Protein AF-A0A661BZK8-F1 (afdb_monomer_lite)

pLDDT: mean 86.97, std 16.12, range [28.92, 98.88]

Structure (mmCIF, N/CA/C/O backbone):
data_AF-A0A661BZK8-F1
#
_entry.id   AF-A0A661BZK8-F1
#
loop_
_atom_site.group_PDB
_atom_site.id
_atom_site.type_symbol
_atom_site.label_atom_id
_atom_site.label_alt_id
_atom_site.label_comp_id
_atom_site.label_asym_id
_atom_site.label_entity_id
_atom_site.label_seq_id
_atom_site.pdbx_PDB_ins_code
_atom_site.Cartn_x
_atom_site.Cartn_y
_atom_site.Cartn_z
_atom_site.occupancy
_atom_site.B_iso_or_equiv
_atom_site.auth_seq_id
_atom_site.auth_comp_id
_atom_site.auth_asym_id
_atom_site.auth_atom_id
_atom_site.pdbx_PDB_model_num
ATOM 1 N N . MET A 1 1 ? -7.608 -1.767 -26.945 1.00 89.62 1 MET A N 1
ATOM 2 C CA . MET A 1 1 ? -8.147 -1.684 -25.571 1.00 89.62 1 MET A CA 1
ATOM 3 C C . MET A 1 1 ? -8.320 -0.223 -25.208 1.00 89.62 1 MET A C 1
ATOM 5 O O . MET A 1 1 ? -7.554 0.581 -25.715 1.00 89.62 1 MET A O 1
ATOM 9 N N . GLU A 1 2 ? -9.301 0.128 -24.383 1.00 89.25 2 GLU A N 1
ATOM 10 C CA . GLU A 1 2 ? -9.515 1.523 -23.969 1.00 89.25 2 GLU A CA 1
ATOM 11 C C . GLU A 1 2 ? -8.642 1.871 -22.753 1.00 89.25 2 GLU A C 1
ATOM 13 O O . GLU A 1 2 ? -8.629 1.106 -21.785 1.00 89.25 2 GLU A O 1
ATOM 18 N N . VAL A 1 3 ? -7.916 2.988 -22.808 1.00 88.81 3 VAL A N 1
ATOM 19 C CA . VAL A 1 3 ? -7.137 3.600 -21.712 1.00 88.81 3 VAL A CA 1
ATOM 20 C C . VAL A 1 3 ? -7.325 5.110 -21.824 1.00 88.81 3 VAL A C 1
ATOM 22 O O . VAL A 1 3 ? -7.215 5.637 -22.927 1.00 88.81 3 VAL A O 1
ATOM 25 N N . ASP A 1 4 ? -7.715 5.762 -20.729 1.00 81.88 4 ASP A N 1
ATOM 26 C CA . ASP A 1 4 ? -8.026 7.204 -20.657 1.00 81.88 4 ASP A CA 1
ATOM 27 C C . ASP A 1 4 ? -8.992 7.700 -21.740 1.00 81.88 4 ASP A C 1
ATOM 29 O O . ASP A 1 4 ? -8.828 8.763 -22.333 1.00 81.88 4 ASP A O 1
ATOM 33 N N . GLY A 1 5 ? -10.007 6.891 -22.054 1.00 83.94 5 GLY A N 1
ATOM 34 C CA . GLY A 1 5 ? -10.981 7.210 -23.101 1.00 83.94 5 GLY A CA 1
ATOM 35 C C . GLY A 1 5 ? -10.445 7.084 -24.534 1.00 83.94 5 GLY A C 1
ATOM 36 O O . GLY A 1 5 ? -11.161 7.411 -25.482 1.00 83.94 5 GLY A O 1
ATOM 37 N N . VAL A 1 6 ? -9.218 6.585 -24.725 1.00 87.31 6 VAL A N 1
ATOM 38 C CA . VAL A 1 6 ? -8.585 6.388 -26.036 1.00 87.31 6 VAL A CA 1
ATOM 39 C C . VAL A 1 6 ? -8.395 4.902 -26.339 1.00 87.31 6 VAL A C 1
ATOM 41 O O . VAL A 1 6 ? -7.987 4.098 -25.501 1.00 87.31 6 VAL A O 1
ATOM 44 N N . ASN A 1 7 ? -8.659 4.510 -27.587 1.00 91.94 7 ASN A N 1
ATOM 45 C CA . ASN A 1 7 ? -8.376 3.158 -28.058 1.00 91.94 7 ASN A CA 1
ATOM 46 C C . ASN A 1 7 ? -6.880 2.979 -28.345 1.00 91.94 7 ASN A C 1
ATOM 48 O O . ASN A 1 7 ? -6.367 3.450 -29.357 1.00 91.94 7 ASN A O 1
ATOM 52 N N . ARG A 1 8 ? -6.203 2.226 -27.479 1.00 95.88 8 ARG A N 1
ATOM 53 C CA . ARG A 1 8 ? -4.791 1.850 -27.585 1.00 95.88 8 ARG A CA 1
ATOM 54 C C . ARG A 1 8 ? -4.615 0.452 -28.180 1.00 95.88 8 ARG A C 1
ATOM 56 O O . ARG A 1 8 ? -5.486 -0.415 -28.023 1.00 95.88 8 ARG A O 1
ATOM 63 N N . GLN A 1 9 ? -3.491 0.209 -28.852 1.00 96.88 9 GLN A N 1
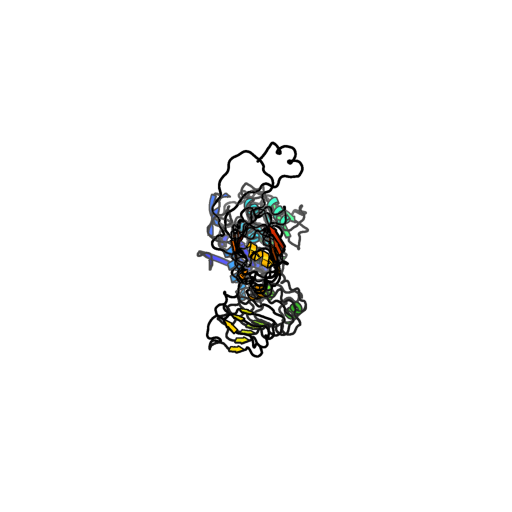ATOM 64 C CA . GLN A 1 9 ? -3.193 -1.061 -29.526 1.00 96.88 9 GLN A CA 1
ATOM 65 C C . GLN A 1 9 ? -1.786 -1.556 -29.188 1.00 96.88 9 GLN A C 1
ATOM 67 O O . GLN A 1 9 ? -0.881 -0.763 -28.952 1.00 96.88 9 GLN A O 1
ATOM 72 N N . TYR A 1 10 ? -1.608 -2.873 -29.182 1.00 97.94 10 TYR A N 1
ATOM 73 C CA . TYR A 1 10 ? -0.310 -3.525 -29.046 1.00 97.94 10 TYR A CA 1
ATOM 74 C C . TYR A 1 10 ? -0.311 -4.834 -29.838 1.00 97.94 10 TYR A C 1
ATOM 76 O O . TYR A 1 10 ? -1.367 -5.439 -30.042 1.00 97.94 10 TYR A O 1
ATOM 84 N N . THR A 1 11 ? 0.872 -5.272 -30.257 1.00 98.31 11 THR A N 1
ATOM 85 C CA . THR A 1 11 ? 1.100 -6.603 -30.831 1.00 98.31 11 THR A CA 1
ATOM 86 C C . THR A 1 11 ? 1.760 -7.474 -29.770 1.00 98.31 11 THR A C 1
ATOM 88 O O . THR A 1 11 ? 2.733 -7.049 -29.158 1.00 98.31 11 THR A O 1
ATOM 91 N N . LEU A 1 12 ? 1.239 -8.677 -29.533 1.00 97.94 12 LEU A N 1
ATOM 92 C CA . LEU A 1 12 ? 1.862 -9.664 -28.649 1.00 97.94 12 LEU A CA 1
ATOM 93 C C . LEU A 1 12 ? 2.487 -10.768 -29.498 1.00 97.94 12 LEU A C 1
ATOM 95 O O . LEU A 1 12 ? 1.774 -11.451 -30.233 1.00 97.94 12 LEU A O 1
ATOM 99 N N . TYR A 1 13 ? 3.795 -10.947 -29.370 1.00 98.25 13 TYR A N 1
ATOM 100 C CA . TYR A 1 13 ? 4.513 -12.099 -29.886 1.00 98.25 13 TYR A CA 1
ATOM 101 C C . TYR A 1 13 ? 4.563 -13.193 -28.821 1.00 98.25 13 TYR A C 1
ATOM 103 O O . TYR A 1 13 ? 5.039 -12.969 -27.706 1.00 98.25 13 TYR A O 1
ATOM 111 N N . VAL A 1 14 ? 4.068 -14.375 -29.180 1.00 97.00 14 VAL A N 1
ATOM 112 C CA . VAL A 1 14 ? 4.115 -15.581 -28.354 1.00 97.00 14 VAL A CA 1
ATOM 113 C C . VAL A 1 14 ? 4.915 -16.621 -29.137 1.00 97.00 14 VAL A C 1
ATOM 115 O O . VAL A 1 14 ? 4.437 -17.019 -30.204 1.00 97.00 14 VAL A O 1
ATOM 118 N N . PRO A 1 15 ? 6.103 -17.039 -28.661 1.00 96.19 15 PRO A N 1
ATOM 119 C CA . PRO A 1 15 ? 6.900 -18.029 -29.373 1.00 96.19 15 PRO A CA 1
ATOM 120 C C . PRO A 1 15 ? 6.154 -19.348 -29.588 1.00 96.19 15 PRO A C 1
ATOM 122 O O . PRO A 1 15 ? 5.308 -19.754 -28.781 1.00 96.19 15 PRO A O 1
ATOM 125 N N . GLU A 1 16 ? 6.483 -20.035 -30.681 1.00 92.19 16 GLU A N 1
ATOM 126 C CA . GLU A 1 16 ? 5.878 -21.324 -31.010 1.00 92.19 16 GLU A CA 1
ATOM 127 C C . GLU A 1 16 ? 6.174 -22.358 -29.907 1.00 92.19 16 GLU A C 1
ATOM 129 O O . GLU A 1 16 ? 7.319 -22.565 -29.511 1.00 92.19 16 GLU A O 1
ATOM 134 N N . GLY A 1 17 ? 5.127 -23.016 -29.400 1.00 85.38 17 GLY A N 1
ATOM 135 C CA . GLY A 1 17 ? 5.240 -24.030 -28.345 1.00 85.38 17 GLY A CA 1
ATOM 136 C C . GLY A 1 17 ? 4.962 -23.536 -26.923 1.00 85.38 17 GLY A C 1
ATOM 137 O O . GLY A 1 17 ? 4.922 -24.364 -26.017 1.00 85.38 17 GLY A O 1
ATOM 138 N N . HIS A 1 18 ? 4.710 -22.239 -26.716 1.00 92.62 18 HIS A N 1
ATOM 139 C CA . HIS A 1 18 ? 4.188 -21.748 -25.438 1.00 92.62 18 HIS A CA 1
ATOM 140 C C . HIS A 1 18 ? 2.699 -22.078 -25.280 1.00 92.62 18 HIS A C 1
ATOM 142 O O . HIS A 1 18 ? 1.881 -21.679 -26.111 1.00 92.62 18 HIS A O 1
ATOM 148 N N . ASP A 1 19 ? 2.338 -22.784 -24.209 1.00 88.06 19 ASP A N 1
ATOM 149 C CA . ASP A 1 19 ? 0.959 -23.204 -23.910 1.00 88.06 19 ASP A CA 1
ATOM 150 C C . ASP A 1 19 ? 0.413 -22.644 -22.580 1.00 88.06 19 ASP A C 1
ATOM 152 O O . ASP A 1 19 ? -0.717 -22.952 -22.191 1.00 88.06 19 ASP A O 1
ATOM 156 N N . GLY A 1 20 ? 1.204 -21.809 -21.895 1.00 86.88 20 GLY A N 1
ATOM 157 C CA . GLY A 1 20 ? 0.855 -21.190 -20.616 1.00 86.88 20 GLY A CA 1
ATOM 158 C C . GLY A 1 20 ? 1.043 -22.084 -19.384 1.00 86.88 20 GLY A C 1
ATOM 159 O O . GLY A 1 20 ? 0.724 -21.645 -18.281 1.00 86.88 20 GLY A O 1
ATOM 160 N N . THR A 1 21 ? 1.552 -23.315 -19.533 1.00 87.69 21 THR A N 1
ATOM 161 C CA . THR A 1 21 ? 1.822 -24.216 -18.393 1.00 87.69 21 THR A CA 1
ATOM 162 C C . THR A 1 21 ? 3.074 -23.822 -17.604 1.00 87.69 21 THR A C 1
ATOM 164 O O . THR A 1 21 ? 3.095 -23.947 -16.379 1.00 87.69 21 THR A O 1
ATOM 167 N N . GLU A 1 22 ? 4.103 -23.319 -18.287 1.00 90.44 22 GLU A N 1
ATOM 168 C CA . GLU A 1 22 ? 5.314 -22.742 -17.696 1.00 90.44 22 GLU A CA 1
ATOM 169 C C . GLU A 1 22 ? 5.168 -21.215 -17.644 1.00 90.44 22 GLU A C 1
ATOM 171 O O . GLU A 1 22 ? 4.714 -20.605 -18.613 1.00 90.44 22 GLU A O 1
ATOM 176 N N . LYS A 1 23 ? 5.558 -20.580 -16.528 1.00 92.88 23 LYS A N 1
ATOM 177 C CA . LYS A 1 23 ? 5.578 -19.114 -16.453 1.00 92.88 23 LYS A CA 1
ATOM 178 C C . LYS A 1 23 ? 6.803 -18.562 -17.189 1.00 92.88 23 LYS A C 1
ATOM 180 O O . LYS A 1 23 ? 7.929 -18.893 -16.824 1.00 92.88 23 LYS A O 1
ATOM 185 N N . TRP A 1 24 ? 6.592 -17.742 -18.215 1.00 96.00 24 TRP A N 1
ATOM 186 C CA . TRP A 1 24 ? 7.637 -17.133 -19.040 1.00 96.00 24 TRP A CA 1
ATOM 187 C C . TRP A 1 24 ? 7.751 -15.623 -18.781 1.00 96.00 24 TRP A C 1
ATOM 189 O O . TRP A 1 24 ? 6.746 -14.971 -18.476 1.00 96.00 24 TRP A O 1
ATOM 199 N N . PRO A 1 25 ? 8.954 -15.038 -18.914 1.00 97.88 25 PRO A N 1
ATOM 200 C CA . PRO A 1 25 ? 9.146 -13.595 -18.831 1.00 97.88 25 PRO A CA 1
ATOM 201 C C . PRO A 1 25 ? 8.374 -12.812 -19.894 1.00 97.88 25 PRO A C 1
ATOM 203 O O . PRO A 1 25 ? 8.032 -13.340 -20.955 1.00 97.88 25 PRO A O 1
ATOM 206 N N . LEU A 1 26 ? 8.153 -11.528 -19.620 1.00 98.50 26 LEU A N 1
ATOM 207 C CA . LEU A 1 26 ? 7.483 -10.593 -20.519 1.00 98.50 26 LEU A CA 1
ATOM 208 C C . LEU A 1 26 ? 8.400 -9.406 -20.812 1.00 98.50 26 LEU A C 1
ATOM 210 O O . LEU A 1 26 ? 8.815 -8.711 -19.890 1.00 98.50 26 LEU A O 1
ATOM 214 N N . VAL A 1 27 ? 8.678 -9.141 -22.085 1.00 98.81 27 VAL A N 1
ATOM 215 C CA . VAL A 1 27 ? 9.501 -8.006 -22.522 1.00 98.81 27 VAL A CA 1
ATOM 216 C C . VAL A 1 27 ? 8.637 -7.030 -23.311 1.00 98.81 27 VAL A C 1
ATOM 218 O O . VAL A 1 27 ? 8.039 -7.398 -24.320 1.00 98.81 27 VAL A O 1
ATOM 221 N N . PHE A 1 28 ? 8.572 -5.776 -22.877 1.00 98.88 28 PHE A N 1
ATOM 222 C CA . PHE A 1 28 ? 8.020 -4.686 -23.677 1.00 98.88 28 PHE A CA 1
ATOM 223 C C . PHE A 1 28 ? 9.111 -4.103 -24.577 1.00 98.88 28 PHE A C 1
ATOM 225 O O . PHE A 1 28 ? 10.207 -3.834 -24.101 1.00 98.88 28 PHE A O 1
ATOM 232 N N . ALA A 1 29 ? 8.799 -3.906 -25.857 1.00 98.62 29 ALA A N 1
ATOM 233 C CA . ALA A 1 29 ? 9.676 -3.324 -26.866 1.00 98.62 29 ALA A CA 1
ATOM 234 C C . ALA A 1 29 ? 8.994 -2.098 -27.502 1.00 98.62 29 ALA A C 1
ATOM 236 O O . ALA A 1 29 ? 8.039 -2.233 -28.274 1.00 98.62 29 ALA A O 1
ATOM 237 N N . PHE A 1 30 ? 9.467 -0.900 -27.156 1.00 98.62 30 PHE A N 1
ATOM 238 C CA . PHE A 1 30 ? 8.872 0.381 -27.538 1.00 98.62 30 PHE A CA 1
ATOM 239 C C . PHE A 1 30 ? 9.595 1.015 -28.730 1.00 98.62 30 PHE A C 1
ATOM 241 O O . PHE A 1 30 ? 10.818 1.147 -28.733 1.00 98.62 30 PHE A O 1
ATOM 248 N N . HIS A 1 31 ? 8.823 1.444 -29.730 1.00 97.19 31 HIS A N 1
ATOM 249 C CA . HIS A 1 31 ? 9.351 2.133 -30.909 1.00 97.19 31 HIS A CA 1
ATOM 250 C C . HIS A 1 31 ? 9.808 3.566 -30.588 1.00 97.19 31 HIS A C 1
ATOM 252 O O . HIS A 1 31 ? 9.278 4.188 -29.666 1.00 97.19 31 HIS A O 1
ATOM 258 N N . GLY A 1 32 ? 10.738 4.106 -31.380 1.00 94.50 32 GLY A N 1
ATOM 259 C CA . GLY A 1 32 ? 11.162 5.509 -31.303 1.00 94.50 32 GLY A CA 1
ATOM 260 C C . GLY A 1 32 ? 10.130 6.510 -31.841 1.00 94.50 32 GLY A C 1
ATOM 261 O O . GLY A 1 32 ? 9.062 6.134 -32.331 1.00 94.50 32 GLY A O 1
ATOM 262 N N . LEU A 1 33 ? 10.453 7.805 -31.762 1.00 92.88 33 LEU A N 1
ATOM 263 C CA . LEU A 1 33 ? 9.617 8.880 -32.310 1.00 92.88 33 LEU A CA 1
ATOM 264 C C . LEU A 1 33 ? 9.496 8.723 -33.835 1.00 92.88 33 LEU A C 1
ATOM 266 O O . LEU A 1 33 ? 10.455 8.312 -34.480 1.00 92.88 33 LEU A O 1
ATOM 270 N N . THR A 1 34 ? 8.344 9.065 -34.415 1.00 91.75 34 THR A N 1
ATOM 271 C CA . THR A 1 34 ? 7.980 8.912 -35.846 1.00 91.75 34 THR A CA 1
ATOM 272 C C . THR A 1 34 ? 7.796 7.466 -36.329 1.00 91.75 34 THR A C 1
ATOM 274 O O . THR A 1 34 ? 7.229 7.232 -37.398 1.00 91.75 34 THR A O 1
ATOM 277 N N . ALA A 1 35 ? 8.202 6.481 -35.525 1.00 92.81 35 ALA A N 1
ATOM 278 C CA . ALA A 1 35 ? 8.074 5.066 -35.838 1.00 92.81 35 ALA A CA 1
ATOM 279 C C . ALA A 1 35 ? 6.727 4.480 -35.366 1.00 92.81 35 ALA A C 1
ATOM 281 O O . ALA A 1 35 ? 5.805 5.170 -34.926 1.00 92.81 35 ALA A O 1
ATOM 282 N N . ASN A 1 36 ? 6.591 3.162 -35.492 1.00 95.38 36 ASN A N 1
ATOM 283 C CA . ASN A 1 36 ? 5.420 2.412 -35.049 1.00 95.38 36 ASN A CA 1
ATOM 284 C C . ASN A 1 36 ? 5.822 1.007 -34.578 1.00 95.38 36 ASN A C 1
ATOM 286 O O . ASN A 1 36 ? 6.977 0.595 -34.690 1.00 95.38 36 ASN A O 1
ATOM 290 N N . ASN A 1 37 ? 4.865 0.244 -34.056 1.00 96.25 37 ASN A N 1
ATOM 291 C CA . ASN A 1 37 ? 5.140 -1.077 -33.500 1.00 96.25 37 ASN A CA 1
ATOM 292 C C . ASN A 1 37 ? 5.695 -2.092 -34.522 1.00 96.25 37 ASN A C 1
ATOM 294 O O . ASN A 1 37 ? 6.461 -2.967 -34.132 1.00 96.25 37 ASN A O 1
ATOM 298 N N . GLN A 1 38 ? 5.366 -1.978 -35.815 1.00 95.12 38 GLN A N 1
ATOM 299 C CA . GLN A 1 38 ? 5.935 -2.832 -36.867 1.00 95.12 38 GLN A CA 1
ATOM 300 C C . GLN A 1 38 ? 7.397 -2.483 -37.145 1.00 95.12 38 GLN A C 1
ATOM 302 O O . GLN A 1 38 ? 8.209 -3.388 -37.317 1.00 95.12 38 GLN A O 1
ATOM 307 N N . ALA A 1 39 ? 7.741 -1.193 -37.136 1.00 93.56 39 ALA A N 1
ATOM 308 C CA . ALA A 1 39 ? 9.129 -0.753 -37.245 1.00 93.56 39 ALA A CA 1
ATOM 309 C C . ALA A 1 39 ? 9.975 -1.338 -36.102 1.00 93.56 39 ALA A C 1
ATOM 311 O O . ALA A 1 39 ? 10.998 -1.956 -36.367 1.00 93.56 39 ALA A O 1
ATOM 312 N N . MET A 1 40 ? 9.479 -1.293 -34.860 1.00 95.75 40 MET A N 1
ATOM 313 C CA . MET A 1 40 ? 10.190 -1.864 -33.707 1.00 95.75 40 MET A CA 1
ATOM 314 C C . MET A 1 40 ? 10.367 -3.388 -33.780 1.00 95.75 40 MET A C 1
ATOM 316 O O . MET A 1 40 ? 11.378 -3.920 -33.316 1.00 95.75 40 MET A O 1
ATOM 320 N N . ILE A 1 41 ? 9.410 -4.114 -34.371 1.00 95.56 41 ILE A N 1
ATOM 321 C CA . ILE A 1 41 ? 9.554 -5.558 -34.630 1.00 95.56 41 ILE A CA 1
ATOM 322 C C . ILE A 1 41 ? 10.738 -5.819 -35.573 1.00 95.56 41 ILE A C 1
ATOM 324 O O . ILE A 1 41 ? 11.507 -6.752 -35.334 1.00 95.56 41 ILE A O 1
ATOM 328 N N . ILE A 1 42 ? 10.879 -5.009 -36.626 1.00 92.50 42 ILE A N 1
ATOM 329 C CA . ILE A 1 42 ? 11.934 -5.140 -37.643 1.00 92.50 42 ILE A CA 1
ATOM 330 C C . ILE A 1 42 ? 13.290 -4.715 -37.080 1.00 92.50 42 ILE A C 1
ATOM 332 O O . ILE A 1 42 ? 14.253 -5.466 -37.198 1.00 92.50 42 ILE A O 1
ATOM 336 N N . GLU A 1 43 ? 13.342 -3.541 -36.457 1.00 92.00 43 GLU A N 1
ATOM 337 C CA . GLU A 1 43 ? 14.564 -2.920 -35.954 1.00 92.00 43 GLU A CA 1
ATOM 338 C C . GLU A 1 43 ? 15.204 -3.775 -34.853 1.00 92.00 43 GLU A C 1
ATOM 340 O O . GLU A 1 43 ? 16.349 -4.203 -34.983 1.00 92.00 43 GLU A O 1
ATOM 345 N N . SER A 1 44 ? 14.440 -4.110 -33.805 1.00 95.06 44 SER A N 1
ATOM 346 C CA . SER A 1 44 ? 14.979 -4.859 -32.663 1.00 95.06 44 SER A CA 1
ATOM 347 C C . SER A 1 44 ? 15.147 -6.352 -32.935 1.00 95.06 44 SER A C 1
ATOM 349 O O . SER A 1 44 ? 15.980 -7.010 -32.314 1.00 95.06 44 SER A O 1
ATOM 351 N N . LYS A 1 45 ? 14.297 -6.943 -33.784 1.00 94.88 45 LYS A N 1
ATOM 352 C CA . LYS A 1 45 ? 14.170 -8.405 -33.948 1.00 94.88 45 LYS A CA 1
ATOM 353 C C . LYS A 1 45 ? 14.050 -9.176 -32.628 1.00 94.88 45 LYS A C 1
ATOM 355 O O . LYS A 1 45 ? 14.415 -10.352 -32.569 1.00 94.88 45 LYS A O 1
ATOM 360 N N . MET A 1 46 ? 13.525 -8.554 -31.570 1.00 97.06 46 MET A N 1
ATOM 361 C CA . MET A 1 46 ? 13.457 -9.170 -30.237 1.00 97.06 46 MET A CA 1
ATOM 362 C C . MET A 1 46 ? 12.688 -10.508 -30.242 1.00 97.06 46 MET A C 1
ATOM 364 O O . MET A 1 46 ? 13.030 -11.421 -29.494 1.00 97.06 46 MET A O 1
ATOM 368 N N . TYR A 1 47 ? 11.721 -10.675 -31.153 1.00 95.75 47 TYR A N 1
ATOM 369 C CA . TYR A 1 47 ? 11.011 -11.939 -31.384 1.00 95.75 47 TYR A CA 1
ATOM 370 C C . TYR A 1 47 ? 11.948 -13.124 -31.692 1.00 95.75 47 TYR A C 1
ATOM 372 O O . TYR A 1 47 ? 11.701 -14.237 -31.239 1.00 95.75 47 TYR A O 1
ATOM 380 N N . SER A 1 48 ? 13.057 -12.892 -32.403 1.00 94.94 48 SER A N 1
ATOM 381 C CA . SER A 1 48 ? 14.018 -13.949 -32.745 1.00 94.94 48 SER A CA 1
ATOM 382 C C . SER A 1 48 ? 14.817 -14.426 -31.529 1.00 94.94 48 SER A C 1
ATOM 384 O O . SER A 1 48 ? 15.148 -15.606 -31.416 1.00 94.94 48 SER A O 1
ATOM 386 N N . VAL A 1 49 ? 15.080 -13.525 -30.577 1.00 97.12 49 VAL A N 1
ATOM 387 C CA . VAL A 1 49 ? 15.675 -13.884 -29.286 1.00 97.12 49 VAL A CA 1
ATOM 388 C C . VAL A 1 49 ? 14.644 -14.657 -28.464 1.00 97.12 49 VAL A C 1
ATOM 390 O O . VAL A 1 49 ? 14.957 -15.737 -27.962 1.00 97.12 49 VAL A O 1
ATOM 393 N N . ALA A 1 50 ? 13.400 -14.169 -28.418 1.00 97.38 50 ALA A N 1
ATOM 394 C CA . ALA A 1 50 ? 12.280 -14.786 -27.709 1.00 97.38 50 ALA A CA 1
ATOM 395 C C . ALA A 1 50 ? 12.054 -16.260 -28.089 1.00 97.38 50 ALA A C 1
ATOM 397 O O . ALA A 1 50 ? 11.858 -17.091 -27.199 1.00 97.38 50 ALA A O 1
ATOM 398 N N . ASP A 1 51 ? 12.175 -16.603 -29.378 1.00 94.06 51 ASP A N 1
ATOM 399 C CA . ASP A 1 51 ? 12.056 -17.981 -29.884 1.00 94.06 51 ASP A CA 1
ATOM 400 C C . ASP A 1 51 ? 13.048 -18.960 -29.250 1.00 94.06 51 ASP A C 1
ATOM 402 O O . ASP A 1 51 ? 12.740 -20.135 -29.050 1.00 94.06 51 ASP A O 1
ATOM 406 N N . THR A 1 52 ? 14.248 -18.486 -28.917 1.00 93.12 52 THR A N 1
ATOM 407 C CA . THR A 1 52 ? 15.306 -19.326 -28.335 1.00 93.12 52 THR A CA 1
ATOM 408 C C . THR A 1 52 ? 15.367 -19.242 -26.813 1.00 93.12 52 THR A C 1
ATOM 410 O O . THR A 1 52 ? 15.856 -20.162 -26.156 1.00 93.12 52 THR A O 1
ATOM 413 N N . ALA A 1 53 ? 14.861 -18.149 -26.248 1.00 94.69 53 ALA A N 1
ATOM 414 C CA . ALA A 1 53 ? 15.052 -17.772 -24.856 1.00 94.69 53 ALA A CA 1
ATOM 415 C C . ALA A 1 53 ? 13.804 -17.901 -23.972 1.00 94.69 53 ALA A C 1
ATOM 417 O O . ALA A 1 53 ? 13.912 -17.684 -22.765 1.00 94.69 53 ALA A O 1
ATOM 418 N N . LYS A 1 54 ? 12.656 -18.286 -24.548 1.00 93.88 54 LYS A N 1
ATOM 419 C CA . LYS A 1 54 ? 11.393 -18.534 -23.836 1.00 93.88 54 LYS A CA 1
ATOM 420 C C . LYS A 1 54 ? 10.851 -17.312 -23.078 1.00 93.88 54 LYS A C 1
ATOM 422 O O . LYS A 1 54 ? 10.651 -17.360 -21.867 1.00 93.88 54 LYS A O 1
ATOM 427 N N . PHE A 1 55 ? 10.583 -16.220 -23.787 1.00 97.69 55 PHE A N 1
ATOM 428 C CA . PHE A 1 55 ? 9.852 -15.068 -23.243 1.00 97.69 55 PHE A CA 1
ATOM 429 C C . PHE A 1 55 ? 8.834 -14.533 -24.252 1.00 97.69 55 PHE A C 1
ATOM 431 O O . PHE A 1 55 ? 8.926 -14.812 -25.443 1.00 97.69 55 PHE A O 1
ATOM 438 N N . LEU A 1 56 ? 7.833 -13.790 -23.785 1.00 98.50 56 LEU A N 1
ATOM 439 C CA . LEU A 1 56 ? 6.848 -13.131 -24.644 1.00 98.50 56 LEU A CA 1
ATOM 440 C C . LEU A 1 56 ? 7.294 -11.698 -24.924 1.00 98.50 56 LEU A C 1
ATOM 442 O O . LEU A 1 56 ? 7.895 -11.059 -24.059 1.00 98.50 56 LEU A O 1
ATOM 446 N N . VAL A 1 57 ? 6.955 -11.170 -26.104 1.00 98.69 57 VAL A N 1
ATOM 447 C CA . VAL A 1 57 ? 7.278 -9.780 -26.466 1.00 98.69 57 VAL A CA 1
ATOM 448 C C . VAL A 1 57 ? 6.014 -8.987 -26.732 1.00 98.69 57 VAL A C 1
ATOM 450 O O . VAL A 1 57 ? 5.183 -9.376 -27.551 1.00 98.69 57 VAL A O 1
ATOM 453 N N . VAL A 1 58 ? 5.869 -7.851 -26.064 1.00 98.75 58 VAL A N 1
ATOM 454 C CA . VAL A 1 58 ? 4.828 -6.869 -26.356 1.00 98.75 58 VAL A CA 1
ATOM 455 C C . VAL A 1 58 ? 5.449 -5.751 -27.178 1.00 98.75 58 VAL A C 1
ATOM 457 O O . VAL A 1 58 ? 6.440 -5.166 -26.761 1.00 98.75 58 VAL A O 1
ATOM 460 N N . TYR A 1 59 ? 4.825 -5.410 -28.302 1.00 98.75 59 TYR A N 1
ATOM 461 C CA . TYR A 1 59 ? 5.148 -4.247 -29.127 1.00 98.75 59 TYR A CA 1
ATOM 462 C C . TYR A 1 59 ? 3.971 -3.259 -29.092 1.00 98.75 59 TYR A C 1
ATOM 464 O O . TYR A 1 59 ? 3.038 -3.369 -29.907 1.00 98.75 59 TYR A O 1
ATOM 472 N N . PRO A 1 60 ? 3.933 -2.340 -28.111 1.00 98.38 60 PRO A N 1
ATOM 473 C CA . PRO A 1 60 ? 2.851 -1.376 -27.978 1.00 98.38 60 PRO A CA 1
ATOM 474 C C . PRO A 1 60 ? 2.914 -0.304 -29.074 1.00 98.38 60 PRO A C 1
ATOM 476 O O . PRO A 1 60 ? 3.980 0.004 -29.601 1.00 98.38 60 PRO A O 1
ATOM 479 N N . GLN A 1 61 ? 1.758 0.267 -29.423 1.00 98.00 61 GLN A N 1
ATOM 480 C CA . GLN A 1 61 ? 1.651 1.364 -30.385 1.00 98.00 61 GLN A CA 1
ATOM 481 C C . GLN A 1 61 ? 1.493 2.709 -29.661 1.00 98.00 61 GLN A C 1
ATOM 483 O O . GLN A 1 61 ? 0.497 2.937 -28.959 1.00 98.00 61 GLN A O 1
ATOM 488 N N . GLY A 1 62 ? 2.471 3.590 -29.868 1.00 96.44 62 GLY A N 1
ATOM 489 C CA . GLY A 1 62 ? 2.452 4.978 -29.428 1.00 96.44 62 GLY A CA 1
ATOM 490 C C . GLY A 1 62 ? 1.419 5.802 -30.192 1.00 96.44 62 GLY A C 1
ATOM 491 O O . GLY A 1 62 ? 0.900 5.384 -31.235 1.00 96.44 62 GLY A O 1
ATOM 492 N N . LEU A 1 63 ? 1.103 6.970 -29.651 1.00 95.75 63 LEU A N 1
ATOM 493 C CA . LEU A 1 63 ? 0.160 7.936 -30.217 1.00 95.75 63 LEU A CA 1
ATOM 494 C C . LEU A 1 63 ? 0.891 9.250 -30.521 1.00 95.75 63 LEU A C 1
ATOM 496 O O . LEU A 1 63 ? 2.092 9.350 -30.311 1.00 95.75 63 LEU A O 1
ATOM 500 N N . ILE A 1 64 ? 0.190 10.242 -31.068 1.00 94.81 64 ILE A N 1
ATOM 501 C CA . ILE A 1 64 ? 0.816 11.510 -31.457 1.00 94.81 64 ILE A CA 1
ATOM 502 C C . ILE A 1 64 ? 1.294 12.276 -30.221 1.00 94.81 64 ILE A C 1
ATOM 504 O O . ILE A 1 64 ? 0.500 12.561 -29.329 1.00 94.81 64 ILE A O 1
ATOM 508 N N . VAL A 1 65 ? 2.570 12.658 -30.223 1.00 94.44 65 VAL A N 1
ATOM 509 C CA . VAL A 1 65 ? 3.216 13.469 -29.188 1.00 94.44 65 VAL A CA 1
ATOM 510 C C . VAL A 1 65 ? 3.929 14.664 -29.805 1.00 94.44 65 VAL A C 1
ATOM 512 O O . VAL A 1 65 ? 4.369 14.622 -30.956 1.00 94.44 65 VAL A O 1
ATOM 515 N N . ASN A 1 66 ? 4.054 15.740 -29.034 1.00 93.00 66 ASN A N 1
ATOM 516 C CA . ASN A 1 66 ? 4.853 16.902 -29.398 1.00 93.00 66 ASN A CA 1
ATOM 517 C C . ASN A 1 66 ? 6.257 16.790 -28.788 1.00 93.00 66 ASN A C 1
ATOM 519 O O . ASN A 1 66 ? 6.434 16.993 -27.589 1.00 93.00 66 ASN A O 1
ATOM 523 N N . CYS A 1 67 ? 7.255 16.483 -29.615 1.00 89.75 67 CYS A N 1
ATOM 524 C CA . CYS A 1 67 ? 8.658 16.434 -29.222 1.00 89.75 67 CYS A CA 1
ATOM 525 C C . CYS A 1 67 ? 9.278 17.835 -29.304 1.00 89.75 67 CYS A C 1
ATOM 527 O O . CYS A 1 67 ? 9.617 18.312 -30.393 1.00 89.75 67 CYS A O 1
ATOM 529 N N . LYS A 1 68 ? 9.471 18.488 -28.151 1.00 84.94 68 LYS A N 1
ATOM 530 C CA . LYS A 1 68 ? 10.109 19.814 -28.086 1.00 84.94 68 LYS A CA 1
ATOM 531 C C . LYS A 1 68 ? 11.569 19.805 -28.557 1.00 84.94 68 LYS A C 1
ATOM 533 O O . LYS A 1 68 ? 11.890 20.676 -29.367 1.00 84.94 68 LYS A O 1
ATOM 538 N N . PRO A 1 69 ? 12.432 18.848 -28.142 1.00 83.94 69 PRO A N 1
ATOM 539 C CA . PRO A 1 69 ? 13.852 18.873 -28.508 1.00 83.94 69 PRO A CA 1
ATOM 540 C C . PRO A 1 69 ? 14.105 18.848 -30.020 1.00 83.94 69 PRO A C 1
ATOM 542 O O . PRO A 1 69 ? 15.024 19.501 -30.509 1.00 83.94 69 PRO A O 1
ATOM 545 N N . LEU A 1 70 ? 13.278 18.109 -30.769 1.00 82.88 70 LEU A N 1
ATOM 546 C CA . LEU A 1 70 ? 13.416 17.956 -32.222 1.00 82.88 70 LEU A CA 1
ATOM 547 C C . LEU A 1 70 ? 12.440 18.836 -33.020 1.00 82.88 70 LEU A C 1
ATOM 549 O O . LEU A 1 70 ? 12.566 18.936 -34.239 1.00 82.88 70 LEU A O 1
ATOM 553 N N . GLY A 1 71 ? 11.465 19.474 -32.363 1.00 87.38 71 GLY A N 1
ATOM 554 C CA . GLY A 1 71 ? 10.414 20.252 -33.025 1.00 87.38 71 GLY A CA 1
ATOM 555 C C . GLY A 1 71 ? 9.501 19.404 -33.920 1.00 87.38 71 GLY A C 1
ATOM 556 O O . GLY A 1 71 ? 9.041 19.883 -34.958 1.00 87.38 71 GLY A O 1
ATOM 557 N N . VAL A 1 72 ? 9.270 18.142 -33.544 1.00 89.25 72 VAL A N 1
ATOM 558 C CA . VAL A 1 72 ? 8.524 17.143 -34.327 1.00 89.25 72 VAL A CA 1
ATOM 559 C C . VAL A 1 72 ? 7.218 16.789 -33.618 1.00 89.25 72 VAL A C 1
ATOM 561 O O . VAL A 1 72 ? 7.212 16.551 -32.416 1.00 89.25 72 VAL A O 1
ATOM 564 N N . VAL A 1 73 ? 6.116 16.710 -34.370 1.00 94.19 73 VAL A N 1
ATOM 565 C CA . VAL A 1 73 ? 4.812 16.235 -33.876 1.00 94.19 73 VAL A CA 1
ATOM 566 C C . VAL A 1 73 ? 4.432 14.978 -34.646 1.00 94.19 73 VAL A C 1
ATOM 568 O O . VAL A 1 73 ? 4.035 15.069 -35.807 1.00 94.19 73 VAL A O 1
ATOM 571 N N . ASP A 1 74 ? 4.584 13.814 -34.021 1.00 94.56 74 ASP A N 1
ATOM 572 C CA . ASP A 1 74 ? 4.349 12.515 -34.662 1.00 94.56 74 ASP A CA 1
ATOM 573 C C . ASP A 1 74 ? 4.125 11.406 -33.618 1.00 94.56 74 ASP A C 1
ATOM 575 O O . ASP A 1 74 ? 4.052 11.679 -32.422 1.00 94.56 74 ASP A O 1
ATOM 579 N N . LEU A 1 75 ? 3.991 10.156 -34.062 1.00 95.19 75 LEU A N 1
ATOM 580 C CA . LEU A 1 75 ? 3.844 8.978 -33.213 1.00 95.19 75 LEU A CA 1
ATOM 581 C C . LEU A 1 75 ? 5.023 8.832 -32.244 1.00 95.19 75 LEU A C 1
ATOM 583 O O . LEU A 1 75 ? 6.184 8.864 -32.646 1.00 95.19 75 LEU A O 1
ATOM 587 N N . GLY A 1 76 ? 4.715 8.607 -30.973 1.00 95.50 76 GLY A N 1
ATOM 588 C CA . GLY A 1 76 ? 5.680 8.407 -29.901 1.00 95.50 76 GLY A CA 1
ATOM 589 C C . GLY A 1 76 ? 4.995 8.166 -28.557 1.00 95.50 76 GLY A C 1
ATOM 590 O O . GLY A 1 76 ? 3.842 7.723 -28.493 1.00 95.50 76 GLY A O 1
ATOM 591 N N . TRP A 1 77 ? 5.731 8.462 -27.493 1.00 95.81 77 TRP A N 1
ATOM 592 C CA . TRP A 1 77 ? 5.371 8.222 -26.100 1.00 95.81 77 TRP A CA 1
ATOM 593 C C . TRP A 1 77 ? 5.396 9.521 -25.310 1.00 95.81 77 TRP A C 1
ATOM 595 O O . TRP A 1 77 ? 6.347 10.299 -25.421 1.00 95.81 77 TRP A O 1
ATOM 605 N N . ASN A 1 78 ? 4.341 9.738 -24.533 1.00 93.25 78 ASN A N 1
ATOM 606 C CA . ASN A 1 78 ? 4.186 10.853 -23.625 1.00 93.25 78 ASN A CA 1
ATOM 607 C C . ASN A 1 78 ? 5.111 10.645 -22.437 1.00 93.25 78 ASN A C 1
ATOM 609 O O . ASN A 1 78 ? 4.970 9.689 -21.672 1.00 93.25 78 ASN A O 1
ATOM 613 N N . ILE A 1 79 ? 6.076 11.540 -22.315 1.00 88.75 79 ILE A N 1
ATOM 614 C CA . ILE A 1 79 ? 7.059 11.547 -21.243 1.00 88.75 79 ILE A CA 1
ATOM 615 C C . ILE A 1 79 ? 7.107 12.997 -20.781 1.00 88.75 79 ILE A C 1
ATOM 617 O O . ILE A 1 79 ? 7.290 13.872 -21.639 1.00 88.75 79 ILE A O 1
ATOM 621 N N . PRO A 1 80 ? 6.925 13.268 -19.474 1.00 81.81 80 PRO A N 1
ATOM 622 C CA . PRO A 1 80 ? 6.824 14.625 -18.967 1.00 81.81 80 PRO A CA 1
ATOM 623 C C . PRO A 1 80 ? 7.874 15.572 -19.567 1.00 81.81 80 PRO A C 1
ATOM 625 O O . PRO A 1 80 ? 9.052 15.232 -19.683 1.00 81.81 80 PRO A O 1
ATOM 628 N N . ASP A 1 81 ? 7.399 16.764 -19.939 1.00 72.38 81 ASP A N 1
ATOM 629 C CA . ASP A 1 81 ? 8.136 17.905 -20.495 1.00 72.38 81 ASP A CA 1
ATOM 630 C C . ASP A 1 81 ? 8.620 17.810 -21.947 1.00 72.38 81 ASP A C 1
ATOM 632 O O . ASP A 1 81 ? 8.225 18.641 -22.768 1.00 72.38 81 ASP A O 1
ATOM 636 N N . ASN A 1 82 ? 9.456 16.834 -22.294 1.00 80.62 82 ASN A N 1
ATOM 637 C CA . ASN A 1 82 ? 10.091 16.805 -23.619 1.00 80.62 82 ASN A CA 1
ATOM 638 C C . ASN A 1 82 ? 9.187 16.234 -24.720 1.00 80.62 82 ASN A C 1
ATOM 640 O O . ASN A 1 82 ? 9.381 16.553 -25.898 1.00 80.62 82 ASN A O 1
ATOM 644 N N . PHE A 1 83 ? 8.208 15.410 -24.342 1.00 84.69 83 PHE A N 1
ATOM 645 C CA . PHE A 1 83 ? 7.308 14.712 -25.255 1.00 84.69 83 PHE A CA 1
ATOM 646 C C . PHE A 1 83 ? 5.872 14.861 -24.759 1.00 84.69 83 PHE A C 1
ATOM 648 O O . PHE A 1 83 ? 5.353 13.976 -24.093 1.00 84.69 83 PHE A O 1
ATOM 655 N N . GLU A 1 84 ? 5.243 15.997 -25.049 1.00 85.06 84 GLU A N 1
ATOM 656 C CA . GLU A 1 84 ? 3.940 16.345 -24.475 1.00 85.06 84 GLU A CA 1
ATOM 657 C C . GLU A 1 84 ? 2.775 15.734 -25.264 1.00 85.06 84 GLU A C 1
ATOM 659 O O . GLU A 1 84 ? 2.649 15.939 -26.478 1.00 85.06 84 GLU A O 1
ATOM 664 N N . ALA A 1 85 ? 1.888 15.042 -24.552 1.00 88.31 85 ALA A N 1
ATOM 665 C CA . ALA A 1 85 ? 0.548 14.664 -24.993 1.00 88.31 85 ALA A CA 1
ATOM 666 C C . ALA A 1 85 ? -0.393 14.470 -23.786 1.00 88.31 85 ALA A C 1
ATOM 668 O O . ALA A 1 85 ? 0.043 14.455 -22.638 1.00 88.31 85 ALA A O 1
ATOM 669 N N . ASP A 1 86 ? -1.690 14.292 -24.050 1.00 87.06 86 ASP A N 1
ATOM 670 C CA . ASP A 1 86 ? -2.711 14.080 -23.005 1.00 87.06 86 ASP A CA 1
ATOM 671 C C . ASP A 1 86 ? -2.841 12.606 -22.561 1.00 87.06 86 ASP A C 1
ATOM 673 O O . ASP A 1 86 ? -3.567 12.296 -21.621 1.00 87.06 86 ASP A O 1
ATOM 677 N N . GLN A 1 87 ? -2.194 11.676 -23.267 1.00 90.00 87 GLN A N 1
ATOM 678 C CA . GLN A 1 87 ? -2.324 10.230 -23.048 1.00 90.00 87 GLN A CA 1
ATOM 679 C C . GLN A 1 87 ? -1.463 9.727 -21.876 1.00 90.00 87 GLN A C 1
ATOM 681 O O . GLN A 1 87 ? -0.308 10.131 -21.753 1.00 90.00 87 GLN A O 1
ATOM 686 N N . ASP A 1 88 ? -1.953 8.778 -21.075 1.00 92.62 88 ASP A N 1
ATOM 687 C CA . ASP A 1 88 ? -1.140 8.137 -20.036 1.00 92.62 88 ASP A CA 1
ATOM 688 C C . ASP A 1 88 ? -0.519 6.829 -20.558 1.00 92.62 88 ASP A C 1
ATOM 690 O O . ASP A 1 88 ? -1.148 5.766 -20.656 1.00 92.62 88 ASP A O 1
ATOM 694 N N . ASP A 1 89 ? 0.750 6.917 -20.953 1.00 95.69 89 ASP A N 1
ATOM 695 C CA . ASP A 1 89 ? 1.496 5.768 -21.462 1.00 95.69 89 ASP A CA 1
ATOM 696 C C . ASP A 1 89 ? 1.945 4.805 -20.352 1.00 95.69 89 ASP A C 1
ATOM 698 O O . ASP A 1 89 ? 2.082 3.605 -20.604 1.00 95.69 89 ASP A O 1
ATOM 702 N N . VAL A 1 90 ? 2.054 5.277 -19.109 1.00 94.25 90 VAL A N 1
ATOM 703 C CA . VAL A 1 90 ? 2.349 4.444 -17.936 1.00 94.25 90 VAL A CA 1
ATOM 704 C C . VAL A 1 90 ? 1.132 3.589 -17.587 1.00 94.25 90 VAL A C 1
ATOM 706 O O . VAL A 1 90 ? 1.246 2.363 -17.471 1.00 94.25 90 VAL A O 1
ATOM 709 N N . ALA A 1 91 ? -0.056 4.197 -17.503 1.00 92.75 91 ALA A N 1
ATOM 710 C CA . ALA A 1 91 ? -1.311 3.484 -17.279 1.00 92.75 91 ALA A CA 1
ATOM 711 C C . ALA A 1 91 ? -1.603 2.488 -18.409 1.00 92.75 91 ALA A C 1
ATOM 713 O O . ALA A 1 91 ? -2.099 1.380 -18.164 1.00 92.75 91 ALA A O 1
ATOM 714 N N . PHE A 1 92 ? -1.253 2.836 -19.652 1.00 97.38 92 PHE A N 1
ATOM 715 C CA . PHE A 1 92 ? -1.366 1.923 -20.784 1.00 97.38 92 PHE A CA 1
ATOM 716 C C . PHE A 1 92 ? -0.513 0.664 -20.597 1.00 97.38 92 PHE A C 1
ATOM 718 O O . PHE A 1 92 ? -1.041 -0.446 -20.727 1.00 97.38 92 PHE A O 1
ATOM 725 N N . VAL A 1 93 ? 0.766 0.818 -20.241 1.00 98.00 93 VAL A N 1
ATOM 726 C CA . VAL A 1 93 ? 1.672 -0.309 -19.971 1.00 98.00 93 VAL A CA 1
ATOM 727 C C . VAL A 1 93 ? 1.174 -1.134 -18.787 1.00 98.00 93 VAL A C 1
ATOM 729 O O . VAL A 1 93 ? 0.992 -2.345 -18.931 1.00 98.00 93 VAL A O 1
ATOM 732 N N . GLY A 1 94 ? 0.854 -0.493 -17.658 1.00 92.81 94 GLY A N 1
ATOM 733 C CA . GLY A 1 94 ? 0.329 -1.168 -16.468 1.00 92.81 94 GLY A CA 1
ATOM 734 C C . GLY A 1 94 ? -0.912 -2.010 -16.775 1.00 92.81 94 GLY A C 1
ATOM 735 O O . GLY A 1 94 ? -0.999 -3.175 -16.379 1.00 92.81 94 GLY A O 1
ATOM 736 N N . LYS A 1 95 ? -1.836 -1.479 -17.585 1.00 93.12 95 LYS A N 1
ATOM 737 C CA . LYS A 1 95 ? -3.043 -2.205 -17.992 1.00 93.12 95 LYS A CA 1
ATOM 738 C C . LYS A 1 95 ? -2.749 -3.394 -18.909 1.00 93.12 95 LYS A C 1
ATOM 740 O O . LYS A 1 95 ? -3.451 -4.400 -18.805 1.00 93.12 95 LYS A O 1
ATOM 745 N N . ILE A 1 96 ? -1.741 -3.328 -19.787 1.00 97.31 96 ILE A N 1
ATOM 746 C CA . ILE A 1 96 ? -1.325 -4.503 -20.574 1.00 97.31 96 ILE A CA 1
ATOM 747 C C . ILE A 1 96 ? -0.824 -5.601 -19.637 1.00 97.31 96 ILE A C 1
ATOM 749 O O . ILE A 1 96 ? -1.261 -6.742 -19.787 1.00 97.31 96 ILE A O 1
ATOM 753 N N . ILE A 1 97 ? 0.033 -5.267 -18.663 1.00 94.56 97 ILE A N 1
ATOM 754 C CA . ILE A 1 97 ? 0.558 -6.255 -17.709 1.00 94.56 97 ILE A CA 1
ATOM 755 C C . ILE A 1 97 ? -0.610 -6.943 -16.990 1.00 94.56 97 ILE A C 1
ATOM 757 O O . ILE A 1 97 ? -0.718 -8.165 -17.051 1.00 94.56 97 ILE A O 1
ATOM 761 N N . THR A 1 98 ? -1.551 -6.171 -16.438 1.00 87.12 98 THR A N 1
ATOM 762 C CA . THR A 1 98 ? -2.751 -6.703 -15.769 1.00 87.12 98 THR A CA 1
ATOM 763 C C . THR A 1 98 ? -3.616 -7.573 -16.691 1.00 87.12 98 THR A C 1
ATOM 765 O O . THR A 1 98 ? -4.171 -8.584 -16.262 1.00 87.12 98 THR A O 1
ATOM 768 N N . ILE A 1 99 ? -3.763 -7.222 -17.973 1.00 89.69 99 ILE A N 1
ATOM 769 C CA . ILE A 1 99 ? -4.537 -8.031 -18.931 1.00 89.69 99 ILE A CA 1
ATOM 770 C C . ILE A 1 99 ? -3.855 -9.371 -19.217 1.00 89.69 99 ILE A C 1
ATOM 772 O O . ILE A 1 99 ? -4.548 -10.381 -19.364 1.00 89.69 99 ILE A O 1
ATOM 776 N N . LEU A 1 100 ? -2.531 -9.380 -19.371 1.00 92.88 100 LEU A N 1
ATOM 777 C CA . LEU A 1 100 ? -1.778 -10.596 -19.678 1.00 92.88 100 LEU A CA 1
ATOM 778 C C . LEU A 1 100 ? -1.672 -11.509 -18.455 1.00 92.88 100 LEU A C 1
ATOM 780 O O . LEU A 1 100 ? -1.855 -12.715 -18.587 1.00 92.88 100 LEU A O 1
ATOM 784 N N . GLU A 1 101 ? -1.476 -10.926 -17.277 1.00 87.50 101 GLU A N 1
ATOM 785 C CA . GLU A 1 101 ? -1.528 -11.594 -15.977 1.00 87.50 101 GLU A CA 1
ATOM 786 C C . GLU A 1 101 ? -2.847 -12.350 -15.766 1.00 87.50 101 GLU A C 1
ATOM 788 O O . GLU A 1 101 ? -2.850 -13.542 -15.466 1.00 87.50 101 GLU A O 1
ATOM 793 N N . ASN A 1 102 ? -3.979 -11.693 -16.034 1.00 83.00 102 ASN A N 1
ATOM 794 C CA . ASN A 1 102 ? -5.317 -12.272 -15.870 1.00 83.00 102 ASN A CA 1
ATOM 795 C C . ASN A 1 102 ? -5.706 -13.296 -16.951 1.00 83.00 102 ASN A C 1
ATOM 797 O O . ASN A 1 102 ? -6.856 -13.741 -17.017 1.00 83.00 102 ASN A O 1
ATOM 801 N N . LYS A 1 103 ? -4.777 -13.679 -17.829 1.00 87.19 103 LYS A N 1
ATOM 802 C CA . LYS A 1 103 ? -4.989 -14.684 -18.872 1.00 87.19 103 LYS A CA 1
ATOM 803 C C . LYS A 1 103 ? -4.023 -15.848 -18.656 1.00 87.19 103 LYS A C 1
ATOM 805 O O . LYS A 1 103 ? -2.937 -15.845 -19.235 1.00 87.19 103 LYS A O 1
ATOM 810 N N . PRO A 1 104 ? -4.435 -16.891 -17.906 1.00 81.50 104 PRO A N 1
ATOM 811 C CA . PRO A 1 104 ? -3.572 -18.024 -17.566 1.00 81.50 104 PRO A CA 1
ATOM 812 C C . PRO A 1 104 ? -2.910 -18.700 -18.772 1.00 81.50 104 PRO A C 1
ATOM 814 O O . PRO A 1 104 ? -1.791 -19.179 -18.661 1.00 81.50 104 PRO A O 1
ATOM 817 N N . SER A 1 105 ? -3.550 -18.674 -19.948 1.00 87.88 105 SER A N 1
ATOM 818 C CA . SER A 1 105 ? -2.991 -19.205 -21.200 1.00 87.88 105 SER A CA 1
ATOM 819 C C . SER A 1 105 ? -1.693 -18.530 -21.657 1.00 87.88 105 SER A C 1
ATOM 821 O O . SER A 1 105 ? -1.026 -19.057 -22.538 1.00 87.88 105 SER A O 1
ATOM 823 N N . TYR A 1 106 ? -1.355 -17.353 -21.123 1.00 92.44 106 TYR A N 1
ATOM 824 C CA . TYR A 1 106 ? -0.083 -16.690 -21.401 1.00 92.44 106 TYR A CA 1
ATOM 825 C C . TYR A 1 106 ? 0.996 -16.980 -20.365 1.00 92.44 106 TYR A C 1
ATOM 827 O O . TYR A 1 106 ? 2.141 -16.682 -20.670 1.00 92.44 106 TYR A O 1
ATOM 835 N N . GLY A 1 107 ? 0.667 -17.535 -19.191 1.00 90.88 107 GLY A N 1
ATOM 836 C CA . GLY A 1 107 ? 1.634 -17.911 -18.153 1.00 90.88 107 GLY A CA 1
ATOM 837 C C . GLY A 1 107 ? 2.757 -16.888 -17.962 1.00 90.88 107 GLY A C 1
ATOM 838 O O . GLY A 1 107 ? 3.889 -17.175 -18.321 1.00 90.88 107 GLY A O 1
ATOM 839 N N . ILE A 1 108 ? 2.471 -15.686 -17.456 1.00 93.50 108 ILE A N 1
ATOM 840 C CA . ILE A 1 108 ? 3.506 -14.654 -17.269 1.00 93.50 108 ILE A CA 1
ATOM 841 C C . ILE A 1 108 ? 4.181 -14.807 -15.900 1.00 93.50 108 ILE A C 1
ATOM 843 O O . ILE A 1 108 ? 3.504 -14.939 -14.878 1.00 93.50 108 ILE A O 1
ATOM 847 N N . ASP A 1 109 ? 5.512 -14.752 -15.868 1.00 92.00 109 ASP A N 1
ATOM 848 C CA . ASP A 1 109 ? 6.283 -14.568 -14.635 1.00 92.00 109 ASP A CA 1
ATOM 849 C C . ASP A 1 109 ? 6.352 -13.074 -14.282 1.00 92.00 109 ASP A C 1
ATOM 851 O O . ASP A 1 109 ? 7.106 -12.303 -14.878 1.00 92.00 109 ASP A O 1
ATOM 855 N N . LEU A 1 110 ? 5.556 -12.652 -13.297 1.00 89.19 110 LEU A N 1
ATOM 856 C CA . LEU A 1 110 ? 5.460 -11.250 -12.876 1.00 89.19 110 LEU A CA 1
ATOM 857 C C . LEU A 1 110 ? 6.717 -10.723 -12.177 1.00 89.19 110 LEU A C 1
ATOM 859 O O . LEU A 1 110 ? 6.861 -9.513 -12.020 1.00 89.19 110 LEU A O 1
ATOM 863 N N . ASN A 1 111 ? 7.643 -11.598 -11.781 1.00 90.88 111 ASN A N 1
ATOM 864 C CA . ASN A 1 111 ? 8.948 -11.172 -11.277 1.00 90.88 111 ASN A CA 1
ATOM 865 C C . ASN A 1 111 ? 9.948 -10.912 -12.415 1.00 90.88 111 ASN A C 1
ATOM 867 O O . ASN A 1 111 ? 11.066 -10.468 -12.156 1.00 90.88 111 ASN A O 1
ATOM 871 N N . LYS A 1 112 ? 9.545 -11.167 -13.667 1.00 95.62 112 LYS A N 1
ATOM 872 C CA . LYS A 1 112 ? 10.359 -11.053 -14.882 1.00 95.62 112 LYS A CA 1
ATOM 873 C C . LYS A 1 112 ? 9.620 -10.293 -15.985 1.00 95.62 112 LYS A C 1
ATOM 875 O O . LYS A 1 112 ? 9.491 -10.759 -17.118 1.00 95.62 112 LYS A O 1
ATOM 880 N N . VAL A 1 113 ? 9.111 -9.116 -15.628 1.00 97.81 113 VAL A N 1
ATOM 881 C CA . VAL A 1 113 ? 8.566 -8.142 -16.580 1.00 97.81 113 VAL A CA 1
ATOM 882 C C . VAL A 1 113 ? 9.628 -7.082 -16.849 1.00 97.81 113 VAL A C 1
ATOM 884 O O . VAL A 1 113 ? 10.138 -6.480 -15.908 1.00 97.81 113 VAL A O 1
ATOM 887 N N . TYR A 1 114 ? 9.951 -6.849 -18.114 1.00 98.75 114 TYR A N 1
ATOM 888 C CA . TYR A 1 114 ? 11.048 -5.987 -18.552 1.00 98.75 114 TYR A CA 1
ATOM 889 C C . TYR A 1 114 ? 10.576 -4.961 -19.577 1.00 98.75 114 TYR A C 1
ATOM 891 O O . TYR A 1 114 ? 9.601 -5.204 -20.292 1.00 98.75 114 TYR A O 1
ATOM 899 N N . ALA A 1 115 ? 11.287 -3.843 -19.692 1.00 98.75 115 ALA A N 1
ATOM 900 C CA . ALA A 1 115 ? 11.000 -2.809 -20.683 1.00 98.75 115 ALA A CA 1
ATOM 901 C C . ALA A 1 115 ? 12.258 -2.395 -21.445 1.00 98.75 115 ALA A C 1
ATOM 903 O O . ALA A 1 115 ? 13.299 -2.136 -20.843 1.00 98.75 115 ALA A O 1
ATOM 904 N N . THR A 1 116 ? 12.147 -2.320 -22.770 1.00 98.75 116 THR A N 1
ATOM 905 C CA . THR A 1 116 ? 13.189 -1.791 -23.643 1.00 98.75 116 THR A CA 1
ATOM 906 C C . THR A 1 116 ? 12.634 -1.026 -24.834 1.00 98.75 116 THR A C 1
ATOM 908 O O . THR A 1 116 ? 11.480 -1.208 -25.217 1.00 98.75 116 THR A O 1
ATOM 911 N N . GLY A 1 117 ? 13.446 -0.175 -25.450 1.00 98.00 117 GLY A N 1
ATOM 912 C CA . GLY A 1 117 ? 13.052 0.576 -26.630 1.00 98.00 117 GLY A CA 1
ATOM 913 C C . GLY A 1 117 ? 14.179 1.423 -27.199 1.00 98.00 117 GLY A C 1
ATOM 914 O O . GLY A 1 117 ? 15.211 1.618 -26.557 1.00 98.00 117 GLY A O 1
ATOM 915 N N . GLY A 1 118 ? 13.954 1.907 -28.418 1.00 95.00 118 GLY A N 1
ATOM 916 C CA . GLY A 1 118 ? 14.859 2.817 -29.115 1.00 95.00 118 GLY A CA 1
ATOM 917 C C . GLY A 1 118 ? 14.428 4.275 -28.955 1.00 95.00 118 GLY A C 1
ATOM 918 O O . GLY A 1 118 ? 13.228 4.567 -28.983 1.00 95.00 118 GLY A O 1
ATOM 919 N N . SER A 1 119 ? 15.371 5.209 -28.828 1.00 94.12 119 SER A N 1
ATOM 920 C CA . SER A 1 119 ? 15.101 6.655 -28.861 1.00 94.12 119 SER A CA 1
ATOM 921 C C . SER A 1 119 ? 14.040 7.074 -27.825 1.00 94.12 119 SER A C 1
ATOM 923 O O . SER A 1 119 ? 14.137 6.711 -26.655 1.00 94.12 119 SER A O 1
ATOM 925 N N . ASN A 1 120 ? 12.972 7.772 -28.229 1.00 94.12 120 ASN A N 1
ATOM 926 C CA . ASN A 1 120 ? 11.819 8.087 -27.371 1.00 94.12 120 ASN A CA 1
ATOM 927 C C . ASN A 1 120 ? 11.210 6.855 -26.653 1.00 94.12 120 ASN A C 1
ATOM 929 O O . ASN A 1 120 ? 10.786 6.978 -25.507 1.00 94.12 120 ASN A O 1
ATOM 933 N N . GLY A 1 121 ? 11.213 5.665 -27.264 1.00 96.62 121 GLY A N 1
ATOM 934 C CA . GLY A 1 121 ? 10.794 4.417 -26.608 1.00 96.62 121 GLY A CA 1
ATOM 935 C C . GLY A 1 121 ? 11.805 3.892 -25.581 1.00 96.62 121 GLY A C 1
ATOM 936 O O . GLY A 1 121 ? 11.423 3.263 -24.591 1.00 96.62 121 GLY A O 1
ATOM 937 N N . GLY A 1 122 ? 13.091 4.187 -25.776 1.00 95.44 122 GLY A N 1
ATOM 938 C CA . GLY A 1 122 ? 14.142 3.952 -24.787 1.00 95.44 122 GLY A CA 1
ATOM 939 C C . GLY A 1 122 ? 13.960 4.840 -23.557 1.00 95.44 122 GLY A C 1
ATOM 940 O O . GLY A 1 122 ? 13.911 4.338 -22.436 1.00 95.44 122 GLY A O 1
ATOM 941 N N . ILE A 1 123 ? 13.698 6.134 -23.774 1.00 93.62 123 ILE A N 1
ATOM 942 C CA . ILE A 1 123 ? 13.398 7.082 -22.691 1.00 93.62 123 ILE A CA 1
ATOM 943 C C . ILE A 1 123 ? 12.143 6.638 -21.924 1.00 93.62 123 ILE A C 1
ATOM 945 O O . ILE A 1 123 ? 12.151 6.657 -20.695 1.00 93.62 123 ILE A O 1
ATOM 949 N N . LEU A 1 124 ? 11.086 6.177 -22.614 1.00 95.75 124 LEU A N 1
ATOM 950 C CA . LEU A 1 124 ? 9.907 5.616 -21.941 1.00 95.75 124 LEU A CA 1
ATOM 951 C C . LEU A 1 124 ? 10.287 4.403 -21.085 1.00 95.75 124 LEU A C 1
ATOM 953 O O . LEU A 1 124 ? 9.824 4.292 -19.957 1.00 95.75 124 LEU A O 1
ATOM 957 N N . SER A 1 125 ? 11.137 3.508 -21.591 1.00 96.94 125 SER A N 1
ATOM 958 C CA . SER A 1 125 ? 11.565 2.316 -20.847 1.00 96.94 125 SER A CA 1
ATOM 959 C C . SER A 1 125 ? 12.210 2.689 -19.515 1.00 96.94 125 SER A C 1
ATOM 961 O O . SER A 1 125 ? 11.854 2.122 -18.486 1.00 96.94 125 SER A O 1
ATOM 963 N N . VAL A 1 126 ? 13.086 3.696 -19.519 1.00 92.81 126 VAL A N 1
ATOM 964 C CA . VAL A 1 126 ? 13.697 4.237 -18.298 1.00 92.81 126 VAL A CA 1
ATOM 965 C C . VAL A 1 126 ? 12.670 4.977 -17.440 1.00 92.81 126 VAL A C 1
ATOM 967 O O . VAL A 1 126 ? 12.666 4.821 -16.222 1.00 92.81 126 VAL A O 1
ATOM 970 N N . TYR A 1 127 ? 11.749 5.732 -18.042 1.00 93.12 127 TYR A N 1
ATOM 971 C CA . TYR A 1 127 ? 10.695 6.429 -17.303 1.00 93.12 127 TYR A CA 1
ATOM 972 C C . TYR A 1 127 ? 9.783 5.456 -16.534 1.00 93.12 127 TYR A C 1
ATOM 974 O O . TYR A 1 127 ? 9.447 5.691 -15.374 1.00 93.12 127 TYR A O 1
ATOM 982 N N . LEU A 1 128 ? 9.471 4.296 -17.117 1.00 94.19 128 LEU A N 1
ATOM 983 C CA . LEU A 1 128 ? 8.714 3.240 -16.442 1.00 94.19 128 LEU A CA 1
ATOM 984 C C . LEU A 1 128 ? 9.453 2.661 -15.225 1.00 94.19 128 LEU A C 1
ATOM 986 O O . LEU A 1 128 ? 8.798 2.113 -14.341 1.00 94.19 128 LEU A O 1
ATOM 990 N N . ALA A 1 129 ? 10.780 2.790 -15.128 1.00 91.75 129 ALA A N 1
ATOM 991 C CA . ALA A 1 129 ? 11.497 2.416 -13.911 1.00 91.75 129 ALA A CA 1
ATOM 992 C C . ALA A 1 129 ? 11.143 3.331 -12.730 1.00 91.75 129 ALA A C 1
ATOM 994 O O . ALA A 1 129 ? 11.145 2.859 -11.601 1.00 91.75 129 ALA A O 1
ATOM 995 N N . PHE A 1 130 ? 10.780 4.596 -12.962 1.00 88.31 130 PHE A N 1
ATOM 996 C CA . PHE A 1 130 ? 10.306 5.498 -11.905 1.00 88.31 130 PHE A CA 1
ATOM 997 C C . PHE A 1 130 ? 8.882 5.166 -11.470 1.00 88.31 130 PHE A C 1
ATOM 999 O O . PHE A 1 130 ? 8.607 5.028 -10.280 1.00 88.31 130 PHE A O 1
ATOM 1006 N N . GLU A 1 131 ? 7.996 4.980 -12.443 1.00 89.62 131 GLU A N 1
ATOM 1007 C CA . GLU A 1 131 ? 6.554 4.901 -12.194 1.00 89.62 131 GLU A CA 1
ATOM 1008 C C . GLU A 1 131 ? 6.073 3.470 -11.901 1.00 89.62 131 GLU A C 1
ATOM 1010 O O . GLU A 1 131 ? 5.124 3.242 -11.152 1.00 89.62 131 GLU A O 1
ATOM 1015 N N . LEU A 1 132 ? 6.750 2.467 -12.468 1.00 91.38 132 LEU A N 1
ATOM 1016 C CA . LEU A 1 132 ? 6.385 1.052 -12.393 1.00 91.38 132 LEU A CA 1
ATOM 1017 C C . LEU A 1 132 ? 7.516 0.177 -11.834 1.00 91.38 132 LEU A C 1
ATOM 1019 O O . LEU A 1 132 ? 7.537 -1.027 -12.100 1.00 91.38 132 LEU A O 1
ATOM 1023 N N . ALA A 1 133 ? 8.416 0.710 -10.996 1.00 88.75 133 ALA A N 1
ATOM 1024 C CA . ALA A 1 133 ? 9.419 -0.096 -10.275 1.00 88.75 133 ALA A CA 1
ATOM 1025 C C . ALA A 1 133 ? 8.788 -1.288 -9.529 1.00 88.75 133 ALA A C 1
ATOM 1027 O O . ALA A 1 133 ? 9.349 -2.386 -9.467 1.00 88.75 133 ALA A O 1
ATOM 1028 N N . HIS A 1 134 ? 7.577 -1.114 -9.003 1.00 83.19 134 HIS A N 1
ATOM 1029 C CA . HIS A 1 134 ? 6.822 -2.181 -8.355 1.00 83.19 134 HIS A CA 1
ATOM 1030 C C . HIS A 1 134 ? 6.299 -3.253 -9.327 1.00 83.19 134 HIS A C 1
ATOM 1032 O O . HIS A 1 134 ? 5.897 -4.303 -8.855 1.00 83.19 134 HIS A O 1
ATOM 1038 N N . ARG A 1 135 ? 6.321 -3.061 -10.655 1.00 88.31 135 ARG A N 1
ATOM 1039 C CA . ARG A 1 135 ? 5.885 -4.042 -11.677 1.00 88.31 135 ARG A CA 1
ATOM 1040 C C . ARG A 1 135 ? 6.997 -4.522 -12.614 1.00 88.31 135 ARG A C 1
ATOM 1042 O O . ARG A 1 135 ? 6.829 -5.588 -13.193 1.00 88.31 135 ARG A O 1
ATOM 1049 N N . ILE A 1 136 ? 8.085 -3.767 -12.789 1.00 94.00 136 ILE A N 1
ATOM 1050 C CA . ILE A 1 136 ? 9.121 -4.014 -13.811 1.00 94.00 136 ILE A CA 1
ATOM 1051 C C . ILE A 1 136 ? 10.453 -4.363 -13.161 1.00 94.00 136 ILE A C 1
ATOM 1053 O O . ILE A 1 136 ? 11.006 -3.560 -12.424 1.00 94.00 136 ILE A O 1
ATOM 1057 N N . ALA A 1 137 ? 10.990 -5.541 -13.460 1.00 94.69 137 ALA A N 1
ATOM 1058 C CA . ALA A 1 137 ? 12.219 -6.083 -12.892 1.00 94.69 137 ALA A CA 1
ATOM 1059 C C . ALA A 1 137 ? 13.475 -5.281 -13.265 1.00 94.69 137 ALA A C 1
ATOM 1061 O O . ALA A 1 137 ? 14.235 -4.912 -12.370 1.00 94.69 137 ALA A O 1
ATOM 1062 N N . ALA A 1 138 ? 13.656 -4.998 -14.556 1.00 97.12 138 ALA A N 1
ATOM 1063 C CA . ALA A 1 138 ? 14.796 -4.273 -15.111 1.00 97.12 138 ALA A CA 1
ATOM 1064 C C . ALA A 1 138 ? 14.404 -3.566 -16.417 1.00 97.12 138 ALA A C 1
ATOM 1066 O O . ALA A 1 138 ? 13.431 -3.958 -17.075 1.00 97.12 138 ALA A O 1
ATOM 1067 N N . VAL A 1 139 ? 15.168 -2.542 -16.792 1.00 98.00 139 VAL A N 1
ATOM 1068 C CA . VAL A 1 139 ? 14.938 -1.754 -18.010 1.00 98.00 139 VAL A CA 1
ATOM 1069 C C . VAL A 1 139 ? 16.218 -1.631 -18.827 1.00 98.00 139 VAL A C 1
ATOM 1071 O O . VAL A 1 139 ? 17.316 -1.664 -18.277 1.00 98.00 139 VAL A O 1
ATOM 1074 N N . ALA A 1 140 ? 16.083 -1.528 -20.144 1.00 98.25 140 ALA A N 1
ATOM 1075 C CA . ALA A 1 140 ? 17.216 -1.308 -21.030 1.00 98.25 140 ALA A CA 1
ATOM 1076 C C . ALA A 1 140 ? 16.848 -0.331 -22.140 1.00 98.25 140 ALA A C 1
ATOM 1078 O O . ALA A 1 140 ? 15.843 -0.541 -22.812 1.00 98.25 140 ALA A O 1
ATOM 1079 N N . ASP A 1 141 ? 17.647 0.693 -22.387 1.00 96.56 141 ASP A N 1
ATOM 1080 C CA . ASP A 1 141 ? 17.382 1.649 -23.458 1.00 96.56 141 ASP A CA 1
ATOM 1081 C C . ASP A 1 141 ? 18.484 1.653 -24.520 1.00 96.56 141 ASP A C 1
ATOM 1083 O O . ASP A 1 141 ? 19.650 1.363 -24.243 1.00 96.56 141 ASP A O 1
ATOM 1087 N N . VAL A 1 142 ? 18.082 1.959 -25.756 1.00 96.94 142 VAL A N 1
ATOM 1088 C CA . VAL A 1 142 ? 18.972 2.095 -26.910 1.00 96.94 142 VAL A CA 1
ATOM 1089 C C . VAL A 1 142 ? 18.803 3.495 -27.494 1.00 96.94 142 VAL A C 1
ATOM 1091 O O . VAL A 1 142 ? 17.714 3.863 -27.933 1.00 96.94 142 VAL A O 1
ATOM 1094 N N . SER A 1 143 ? 19.869 4.294 -27.479 1.00 94.19 143 SER A N 1
ATOM 1095 C CA . SER A 1 143 ? 19.885 5.705 -27.884 1.00 94.19 143 SER A CA 1
ATOM 1096 C C . SER A 1 143 ? 18.769 6.537 -27.234 1.00 94.19 143 SER A C 1
ATOM 1098 O O . SER A 1 143 ? 18.230 7.451 -27.856 1.00 94.19 143 SER A O 1
ATOM 1100 N N . GLY A 1 144 ? 18.384 6.220 -25.993 1.00 91.06 144 GLY A N 1
ATOM 1101 C CA . GLY A 1 144 ? 17.303 6.887 -25.268 1.00 91.06 144 GLY A CA 1
ATOM 1102 C C . GLY A 1 144 ? 17.744 7.451 -23.917 1.00 91.06 144 GLY A C 1
ATOM 1103 O O . GLY A 1 144 ? 17.106 7.122 -22.914 1.00 91.06 144 GLY A O 1
ATOM 1104 N N . PRO A 1 145 ? 18.794 8.297 -23.854 1.00 89.25 145 PRO A N 1
ATOM 1105 C CA . PRO A 1 145 ? 19.301 8.796 -22.585 1.00 89.25 145 PRO A CA 1
ATOM 1106 C C . PRO A 1 145 ? 18.239 9.616 -21.852 1.00 89.25 145 PRO A C 1
ATOM 1108 O O . PRO A 1 145 ? 17.500 10.417 -22.437 1.00 89.25 145 PRO A O 1
ATOM 1111 N N . ILE A 1 146 ? 18.187 9.430 -20.537 1.00 84.31 146 ILE A N 1
ATOM 1112 C CA . ILE A 1 146 ? 17.322 10.214 -19.660 1.00 84.31 146 ILE A CA 1
ATOM 1113 C C . ILE A 1 146 ? 17.718 11.701 -19.695 1.00 84.31 146 ILE A C 1
ATOM 1115 O O . ILE A 1 146 ? 18.889 12.061 -19.822 1.00 84.31 146 ILE A O 1
ATOM 1119 N N . SER A 1 147 ? 16.729 12.588 -19.589 1.00 81.50 147 SER A N 1
ATOM 1120 C CA . SER A 1 147 ? 16.964 14.036 -19.527 1.00 81.50 147 SER A CA 1
ATOM 1121 C C . SER A 1 147 ? 17.312 14.512 -18.117 1.00 81.50 147 SER A C 1
ATOM 1123 O O . SER A 1 147 ? 16.744 14.007 -17.145 1.00 81.50 147 SER A O 1
ATOM 1125 N N . ASP A 1 148 ? 18.115 15.576 -18.024 1.00 75.56 148 ASP A N 1
ATOM 1126 C CA . ASP A 1 148 ? 18.392 16.311 -16.779 1.00 75.56 148 ASP A CA 1
ATOM 1127 C C . ASP A 1 148 ? 17.108 16.665 -16.018 1.00 75.56 148 ASP A C 1
ATOM 1129 O O . ASP A 1 148 ? 17.043 16.600 -14.789 1.00 75.56 148 ASP A O 1
ATOM 1133 N N . MET A 1 149 ? 16.052 17.043 -16.740 1.00 70.94 149 MET A N 1
ATOM 1134 C CA . MET A 1 149 ? 14.821 17.475 -16.094 1.00 70.94 149 MET A CA 1
ATOM 1135 C C . MET A 1 149 ? 14.043 16.317 -15.463 1.00 70.94 149 MET A C 1
ATOM 1137 O O . MET A 1 149 ? 13.494 16.496 -14.378 1.00 70.94 149 MET A O 1
ATOM 1141 N N . LEU A 1 150 ? 14.051 15.134 -16.086 1.00 75.50 150 LEU A N 1
ATOM 1142 C CA . LEU A 1 150 ? 13.394 13.934 -15.555 1.00 75.50 150 LEU A CA 1
ATOM 1143 C C . LEU A 1 150 ? 14.028 13.505 -14.223 1.00 75.50 150 LEU A C 1
ATOM 1145 O O . LEU A 1 150 ? 13.308 13.206 -13.277 1.00 75.50 150 LEU A O 1
ATOM 1149 N N . ILE A 1 151 ? 15.360 13.596 -14.115 1.00 75.38 151 ILE A N 1
ATOM 1150 C CA . ILE A 1 151 ? 16.089 13.366 -12.858 1.00 75.38 151 ILE A CA 1
ATOM 1151 C C . ILE A 1 151 ? 15.725 14.401 -11.784 1.00 75.38 151 ILE A C 1
ATOM 1153 O O . ILE A 1 151 ? 15.629 14.064 -10.607 1.00 75.38 151 ILE A O 1
ATOM 1157 N N . ASN A 1 152 ? 15.538 15.664 -12.172 1.00 71.19 152 ASN A N 1
ATOM 1158 C CA . ASN A 1 152 ? 15.275 16.753 -11.230 1.00 71.19 152 ASN A CA 1
ATOM 1159 C C . ASN A 1 152 ? 13.797 16.880 -10.807 1.00 71.19 152 ASN A C 1
ATOM 1161 O O . ASN A 1 152 ? 13.523 17.492 -9.776 1.00 71.19 152 ASN A O 1
ATOM 1165 N N . HIS A 1 153 ? 12.848 16.364 -11.598 1.00 64.19 153 HIS A N 1
ATOM 1166 C CA . HIS A 1 153 ? 11.404 16.467 -11.332 1.00 64.19 153 HIS A CA 1
ATOM 1167 C C . HIS A 1 153 ? 10.784 15.205 -10.734 1.00 64.19 153 HIS A C 1
ATOM 1169 O O . HIS A 1 153 ? 9.765 15.314 -10.052 1.00 64.19 153 HIS A O 1
ATOM 1175 N N . LEU A 1 154 ? 11.353 14.026 -10.987 1.00 63.19 154 LEU A N 1
ATOM 1176 C CA . LEU A 1 154 ? 10.814 12.777 -10.461 1.00 63.19 154 LEU A CA 1
ATOM 1177 C C . LEU A 1 154 ? 11.479 12.398 -9.139 1.00 63.19 154 LEU A C 1
ATOM 1179 O O . LEU A 1 154 ? 12.660 12.650 -8.902 1.00 63.19 154 LEU A O 1
ATOM 1183 N N . CYS A 1 155 ? 10.697 11.774 -8.261 1.00 57.47 155 CYS A N 1
ATOM 1184 C CA . CYS A 1 155 ? 11.221 11.127 -7.066 1.00 57.47 155 CYS A CA 1
ATOM 1185 C C . CYS A 1 155 ? 12.126 9.941 -7.444 1.00 57.47 155 CYS A C 1
ATOM 1187 O O . CYS A 1 155 ? 12.038 9.398 -8.543 1.00 57.47 155 CYS A O 1
ATOM 1189 N N . VAL A 1 156 ? 12.964 9.498 -6.504 1.00 71.81 156 VAL A N 1
ATOM 1190 C CA . VAL A 1 156 ? 13.664 8.206 -6.608 1.00 71.81 156 VAL A CA 1
ATOM 1191 C C . VAL A 1 156 ? 12.607 7.100 -6.791 1.00 71.81 156 VAL A C 1
ATOM 1193 O O . VAL A 1 156 ? 11.574 7.166 -6.115 1.00 71.81 156 VAL A O 1
ATOM 1196 N N . PRO A 1 157 ? 12.811 6.111 -7.688 1.00 79.94 157 PRO A N 1
ATOM 1197 C CA . PRO A 1 157 ? 11.861 5.015 -7.881 1.00 79.94 157 PRO A CA 1
ATOM 1198 C C . PRO A 1 157 ? 11.535 4.312 -6.557 1.00 79.94 157 PRO A C 1
ATOM 1200 O O . PRO A 1 157 ? 12.359 4.281 -5.642 1.00 79.94 157 PRO A O 1
ATOM 1203 N N . SER A 1 158 ? 10.356 3.680 -6.466 1.00 77.88 158 SER A N 1
ATOM 1204 C CA . SER A 1 158 ? 9.902 2.994 -5.237 1.00 77.88 158 SER A CA 1
ATOM 1205 C C . SER A 1 158 ? 10.856 1.889 -4.754 1.00 77.88 158 SER A C 1
ATOM 1207 O O . SER A 1 158 ? 10.756 1.424 -3.621 1.00 77.88 158 SER A O 1
ATOM 1209 N N . ARG A 1 159 ? 11.757 1.442 -5.633 1.00 84.38 159 ARG A N 1
ATOM 1210 C CA . ARG A 1 159 ? 12.960 0.655 -5.349 1.00 84.38 159 ARG A CA 1
ATOM 1211 C C . ARG A 1 159 ? 13.990 0.899 -6.459 1.00 84.38 159 ARG A C 1
ATOM 1213 O O . ARG A 1 159 ? 13.581 1.268 -7.561 1.00 84.38 159 ARG A O 1
ATOM 1220 N N . PRO A 1 160 ? 15.283 0.612 -6.244 1.00 87.50 160 PRO A N 1
ATOM 1221 C CA . PRO A 1 160 ? 16.230 0.558 -7.349 1.00 87.50 160 PRO A CA 1
ATOM 1222 C C . PRO A 1 160 ? 15.804 -0.472 -8.410 1.00 87.50 160 PRO A C 1
ATOM 1224 O O . PRO A 1 160 ? 15.155 -1.487 -8.118 1.00 87.50 160 PRO A O 1
ATOM 1227 N N . VAL A 1 161 ? 16.152 -0.183 -9.661 1.00 91.38 161 VAL A N 1
ATOM 1228 C CA . VAL A 1 161 ? 15.869 -1.005 -10.842 1.00 91.38 161 VAL A CA 1
ATOM 1229 C C . VAL A 1 161 ? 17.174 -1.137 -11.613 1.00 91.38 161 VAL A C 1
ATOM 1231 O O . VAL A 1 161 ? 17.875 -0.148 -11.801 1.00 91.38 161 VAL A O 1
ATOM 1234 N N . SER A 1 162 ? 17.506 -2.350 -12.050 1.00 94.75 162 SER A N 1
ATOM 1235 C CA . SER A 1 162 ? 18.690 -2.581 -12.878 1.00 94.75 162 SER A CA 1
ATOM 1236 C C . SER A 1 162 ? 18.504 -1.941 -14.251 1.00 94.75 162 SER A C 1
ATOM 1238 O O . SER A 1 162 ? 17.442 -2.103 -14.866 1.00 94.75 162 SER A O 1
ATOM 1240 N N . VAL A 1 163 ? 19.539 -1.250 -14.737 1.00 95.50 163 VAL A N 1
ATOM 1241 C CA . VAL A 1 163 ? 19.496 -0.481 -15.991 1.00 95.50 163 VAL A CA 1
ATOM 1242 C C . VAL A 1 163 ? 20.647 -0.848 -16.920 1.00 95.50 163 VAL A C 1
ATOM 1244 O O . VAL A 1 163 ? 21.804 -0.877 -16.512 1.00 95.50 163 VAL A O 1
ATOM 1247 N N . LEU A 1 164 ? 20.333 -1.064 -18.195 1.00 97.69 164 LEU A N 1
ATOM 1248 C CA . LEU A 1 164 ? 21.315 -1.140 -19.274 1.00 97.69 164 LEU A CA 1
ATOM 1249 C C . LEU A 1 164 ? 21.095 0.026 -20.239 1.00 97.69 164 LEU A C 1
ATOM 1251 O O . LEU A 1 164 ? 19.992 0.200 -20.745 1.00 97.69 164 LEU A O 1
ATOM 1255 N N . HIS A 1 165 ? 22.150 0.777 -20.541 1.00 97.56 165 HIS A N 1
ATOM 1256 C CA . HIS A 1 165 ? 22.127 1.850 -21.533 1.00 97.56 165 HIS A CA 1
ATOM 1257 C C . HIS A 1 165 ? 23.025 1.501 -22.731 1.00 97.56 165 HIS A C 1
ATOM 1259 O O . HIS A 1 165 ? 24.171 1.091 -22.538 1.00 97.56 165 HIS A O 1
ATOM 1265 N N . MET A 1 166 ? 22.535 1.653 -23.964 1.00 97.81 166 MET A N 1
ATOM 1266 C CA . MET A 1 166 ? 23.342 1.536 -25.189 1.00 97.81 166 MET A CA 1
ATOM 1267 C C . MET A 1 166 ? 23.247 2.820 -26.001 1.00 97.81 166 MET A C 1
ATOM 1269 O O . MET A 1 166 ? 22.139 3.248 -26.307 1.00 97.81 166 MET A O 1
ATOM 1273 N N . GLN A 1 167 ? 24.366 3.406 -26.425 1.00 95.88 167 GLN A N 1
ATOM 1274 C CA . GLN A 1 167 ? 24.315 4.583 -27.299 1.00 95.88 167 GLN A CA 1
ATOM 1275 C C . GLN A 1 167 ? 25.591 4.747 -28.139 1.00 95.88 167 GLN A C 1
ATOM 1277 O O . GLN A 1 167 ? 26.707 4.445 -27.702 1.00 95.88 167 GLN A O 1
ATOM 1282 N N . GLY A 1 168 ? 25.396 5.223 -29.373 1.00 96.25 168 GLY A N 1
ATOM 1283 C CA . GLY A 1 168 ? 26.449 5.548 -30.331 1.00 96.25 168 GLY A CA 1
ATOM 1284 C C . GLY A 1 168 ? 27.159 6.867 -30.031 1.00 96.25 168 GLY A C 1
ATOM 1285 O O . GLY A 1 168 ? 26.528 7.855 -29.656 1.00 96.25 168 GLY A O 1
ATOM 1286 N N . THR A 1 169 ? 28.481 6.921 -30.212 1.00 96.81 169 THR A N 1
ATOM 1287 C CA . THR A 1 169 ? 29.229 8.179 -30.026 1.00 96.81 169 THR A CA 1
ATOM 1288 C C . THR A 1 169 ? 28.983 9.188 -31.143 1.00 96.81 169 THR A C 1
ATOM 1290 O O . THR A 1 169 ? 29.092 10.388 -30.885 1.00 96.81 169 THR A O 1
ATOM 1293 N N . ASP A 1 170 ? 28.628 8.704 -32.337 1.00 95.44 170 ASP A N 1
ATOM 1294 C CA . ASP A 1 170 ? 28.393 9.486 -33.558 1.00 95.44 170 ASP A CA 1
ATOM 1295 C C . ASP A 1 170 ? 26.884 9.664 -33.830 1.00 95.44 170 ASP A C 1
ATOM 1297 O O . ASP A 1 170 ? 26.462 10.036 -34.928 1.00 95.44 170 ASP A O 1
ATOM 1301 N N . ASP A 1 171 ? 26.059 9.427 -32.808 1.00 93.06 171 ASP A N 1
ATOM 1302 C CA . ASP A 1 171 ? 24.634 9.734 -32.792 1.00 93.06 171 ASP A CA 1
ATOM 1303 C C . ASP A 1 171 ? 24.410 11.245 -32.990 1.00 93.06 171 ASP A C 1
ATOM 1305 O O . ASP A 1 171 ? 24.696 12.076 -32.122 1.00 93.06 171 ASP A O 1
ATOM 1309 N N . PHE A 1 172 ? 23.926 11.617 -34.177 1.00 88.62 172 PHE A N 1
ATOM 1310 C CA . PHE A 1 172 ? 23.735 13.018 -34.551 1.00 88.62 172 PHE A CA 1
ATOM 1311 C C . PHE A 1 172 ? 22.404 13.607 -34.069 1.00 88.62 172 PHE A C 1
ATOM 1313 O O . PHE A 1 172 ? 22.237 14.828 -34.125 1.00 88.62 172 PHE A O 1
ATOM 1320 N N . LEU A 1 173 ? 21.451 12.767 -33.648 1.00 88.25 173 LEU A N 1
ATOM 1321 C CA . LEU A 1 173 ? 20.153 13.213 -33.137 1.00 88.25 173 LEU A CA 1
ATOM 1322 C C . LEU A 1 173 ? 20.237 13.493 -31.643 1.00 88.25 173 LEU A C 1
ATOM 1324 O O . LEU A 1 173 ? 19.759 14.530 -31.178 1.00 88.25 173 LEU A O 1
ATOM 1328 N N . ILE A 1 174 ? 20.869 12.581 -30.907 1.00 88.81 174 ILE A N 1
ATOM 1329 C CA . ILE A 1 174 ? 21.083 12.680 -29.472 1.00 88.81 174 ILE A CA 1
ATOM 1330 C C . ILE A 1 174 ? 22.587 12.554 -29.210 1.00 88.81 174 ILE A C 1
ATOM 1332 O O . ILE A 1 174 ? 23.106 11.444 -29.088 1.00 88.81 174 ILE A O 1
ATOM 1336 N N . PRO A 1 175 ? 23.309 13.689 -29.129 1.00 89.38 175 PRO A N 1
ATOM 1337 C CA . PRO A 1 175 ? 24.755 13.681 -28.956 1.00 89.38 175 PRO A CA 1
ATOM 1338 C C . PRO A 1 175 ? 25.173 12.944 -27.683 1.00 89.38 175 PRO A C 1
ATOM 1340 O O . PRO A 1 175 ? 24.679 13.250 -26.599 1.00 89.38 175 PRO A O 1
ATOM 1343 N N . SER A 1 176 ? 26.152 12.045 -27.794 1.00 90.50 176 SER A N 1
ATOM 1344 C CA . SER A 1 176 ? 26.708 11.288 -26.658 1.00 90.50 176 SER A CA 1
ATOM 1345 C C . SER A 1 176 ? 27.281 12.174 -25.541 1.00 90.50 176 SER A C 1
ATOM 1347 O O . SER A 1 176 ? 27.273 11.796 -24.374 1.00 90.50 176 SER A O 1
ATOM 1349 N N . GLY A 1 177 ? 27.732 13.385 -25.882 1.00 90.25 177 GLY A N 1
ATOM 1350 C CA . GLY A 1 177 ? 28.178 14.403 -24.925 1.00 90.25 177 GLY A CA 1
ATOM 1351 C C . GLY A 1 177 ? 27.054 15.172 -24.220 1.00 90.25 177 GLY A C 1
ATOM 1352 O O . GLY A 1 177 ? 27.354 16.100 -23.472 1.00 90.25 177 GLY A O 1
ATOM 1353 N N . GLY A 1 178 ? 25.789 14.825 -24.471 1.00 89.12 178 GLY A N 1
ATOM 1354 C CA . GLY A 1 178 ? 24.617 15.512 -23.941 1.00 89.12 178 GLY A CA 1
ATOM 1355 C C . GLY A 1 178 ? 24.327 16.857 -24.613 1.00 89.12 178 GLY A C 1
ATOM 1356 O O . GLY A 1 178 ? 25.071 17.354 -25.465 1.00 89.12 178 GLY A O 1
ATOM 1357 N N . ASN A 1 179 ? 23.204 17.457 -24.231 1.00 87.12 179 ASN A N 1
ATOM 1358 C CA . ASN A 1 179 ? 22.797 18.814 -24.591 1.00 87.12 179 ASN A CA 1
ATOM 1359 C C . ASN A 1 179 ? 21.830 19.371 -23.523 1.00 87.12 179 ASN A C 1
ATOM 1361 O O . ASN A 1 179 ? 21.744 18.830 -22.429 1.00 87.12 179 ASN A O 1
ATOM 1365 N N . GLU A 1 180 ? 21.110 20.461 -23.809 1.00 85.25 180 GLU A N 1
ATOM 1366 C CA . GLU A 1 180 ? 20.166 21.049 -22.840 1.00 85.25 180 GLU A CA 1
ATOM 1367 C C . GLU A 1 180 ? 18.955 20.152 -22.505 1.00 85.25 180 GLU A C 1
ATOM 1369 O O . GLU A 1 180 ? 18.297 20.379 -21.493 1.00 85.25 180 GLU A O 1
ATOM 1374 N N . TYR A 1 181 ? 18.664 19.144 -23.334 1.00 83.62 181 TYR A N 1
ATOM 1375 C CA . TYR A 1 181 ? 17.538 18.222 -23.165 1.00 83.62 181 TYR A CA 1
ATOM 1376 C C . TYR A 1 181 ? 17.962 16.832 -22.691 1.00 83.62 181 TYR A C 1
ATOM 1378 O O . TYR A 1 181 ? 17.151 16.144 -22.083 1.00 83.62 181 TYR A O 1
ATOM 1386 N N . PHE A 1 182 ? 19.192 16.396 -22.966 1.00 87.69 182 PHE A N 1
ATOM 1387 C CA . PHE A 1 182 ? 19.645 15.025 -22.724 1.00 87.69 182 PHE A CA 1
ATOM 1388 C C . PHE A 1 182 ? 20.980 15.002 -21.996 1.00 87.69 182 PHE A C 1
ATOM 1390 O O . PHE A 1 182 ? 21.891 15.765 -22.326 1.00 87.69 182 PHE A O 1
ATOM 1397 N N . LEU A 1 183 ? 21.107 14.092 -21.035 1.00 89.56 183 LEU A N 1
ATOM 1398 C CA . LEU A 1 183 ? 22.361 13.897 -20.324 1.00 89.56 183 LEU A CA 1
ATOM 1399 C C . LEU A 1 183 ? 23.449 13.305 -21.222 1.00 89.56 183 LEU A C 1
ATOM 1401 O O . LEU A 1 183 ? 23.141 12.569 -22.162 1.00 89.56 183 LEU A O 1
ATOM 1405 N N . PRO A 1 184 ? 24.726 13.572 -20.904 1.00 91.88 184 PRO A N 1
ATOM 1406 C CA . PRO A 1 184 ? 25.831 12.801 -21.445 1.00 91.88 184 PRO A CA 1
ATOM 1407 C C . PRO A 1 184 ? 25.700 11.319 -21.090 1.00 91.88 184 PRO A C 1
ATOM 1409 O O . PRO A 1 184 ? 25.242 10.968 -20.001 1.00 91.88 184 PRO A O 1
ATOM 1412 N N . LEU A 1 185 ? 26.177 10.471 -21.991 1.00 89.44 185 LEU A N 1
ATOM 1413 C CA . LEU A 1 185 ? 26.102 9.013 -21.927 1.00 89.44 185 LEU A CA 1
ATOM 1414 C C . LEU A 1 185 ? 26.565 8.437 -20.576 1.00 89.44 185 LEU A C 1
ATOM 1416 O O . LEU A 1 185 ? 25.867 7.625 -19.973 1.00 89.44 185 LEU A O 1
ATOM 1420 N N . GLU A 1 186 ? 27.701 8.893 -20.047 1.00 90.06 186 GLU A N 1
ATOM 1421 C CA . GLU A 1 186 ? 28.214 8.438 -18.750 1.00 90.06 186 GLU A CA 1
ATOM 1422 C C . GLU A 1 186 ? 27.371 8.929 -17.569 1.00 90.06 186 GLU A C 1
ATOM 1424 O O . GLU A 1 186 ? 27.186 8.198 -16.597 1.00 90.06 186 GLU A O 1
ATOM 1429 N N . ALA A 1 187 ? 26.815 10.139 -17.659 1.00 91.12 187 ALA A N 1
ATOM 1430 C CA . ALA A 1 187 ? 26.022 10.724 -16.581 1.00 91.12 187 ALA A CA 1
ATOM 1431 C C . ALA A 1 187 ? 24.713 9.949 -16.348 1.00 91.12 187 ALA A C 1
ATOM 1433 O O . ALA A 1 187 ? 24.251 9.845 -15.210 1.00 91.12 187 ALA A O 1
ATOM 1434 N N . VAL A 1 188 ? 24.142 9.356 -17.406 1.00 89.62 188 VAL A N 1
ATOM 1435 C CA . VAL A 1 188 ? 22.962 8.482 -17.312 1.00 89.62 188 VAL A CA 1
ATOM 1436 C C . VAL A 1 188 ? 23.249 7.283 -16.411 1.00 89.62 188 VAL A C 1
ATOM 1438 O O . VAL A 1 188 ? 22.501 7.015 -15.469 1.00 89.62 188 VAL A O 1
ATOM 1441 N N . THR A 1 189 ? 24.338 6.558 -16.667 1.00 91.19 189 THR A N 1
ATOM 1442 C CA . THR A 1 189 ? 24.665 5.357 -15.890 1.00 91.19 189 THR A CA 1
ATOM 1443 C C . THR A 1 189 ? 25.260 5.671 -14.527 1.00 91.19 189 THR A C 1
ATOM 1445 O O . THR A 1 189 ? 24.996 4.931 -13.585 1.00 91.19 189 THR A O 1
ATOM 1448 N N . GLU A 1 190 ? 25.970 6.790 -14.365 1.00 92.19 190 GLU A N 1
ATOM 1449 C CA . GLU A 1 190 ? 26.408 7.280 -13.050 1.00 92.19 190 GLU A CA 1
ATOM 1450 C C . GLU A 1 190 ? 25.222 7.571 -12.121 1.00 92.19 190 GLU A C 1
ATOM 1452 O O . GLU A 1 190 ? 25.261 7.222 -10.939 1.00 92.19 190 GLU A O 1
ATOM 1457 N N . TYR A 1 191 ? 24.142 8.156 -12.647 1.00 90.94 191 TYR A N 1
ATOM 1458 C CA . TYR A 1 191 ? 22.919 8.386 -11.880 1.00 90.94 191 TYR A CA 1
ATOM 1459 C C . TYR A 1 191 ? 22.300 7.075 -11.373 1.00 90.94 191 TYR A C 1
ATOM 1461 O O . TYR A 1 191 ? 22.040 6.928 -10.175 1.00 90.94 191 TYR A O 1
ATOM 1469 N N . TRP A 1 192 ? 22.115 6.096 -12.263 1.00 91.12 192 TRP A N 1
ATOM 1470 C CA . TRP A 1 192 ? 21.542 4.795 -11.900 1.00 91.12 192 TRP A CA 1
ATOM 1471 C C . TRP A 1 192 ? 22.448 3.982 -10.973 1.00 91.12 192 TRP A C 1
ATOM 1473 O O . TRP A 1 192 ? 21.954 3.326 -10.051 1.00 91.12 192 TRP A O 1
ATOM 1483 N N . ALA A 1 193 ? 23.765 4.070 -11.163 1.00 93.00 193 ALA A N 1
ATOM 1484 C CA . ALA A 1 193 ? 24.753 3.488 -10.264 1.00 93.00 193 ALA A CA 1
ATOM 1485 C C . ALA A 1 193 ? 24.663 4.103 -8.860 1.00 93.00 193 ALA A C 1
ATOM 1487 O O . ALA A 1 193 ? 24.714 3.377 -7.868 1.00 93.00 193 ALA A O 1
ATOM 1488 N N . GLY A 1 194 ? 24.455 5.422 -8.768 1.00 91.44 194 GLY A N 1
ATOM 1489 C CA . GLY A 1 194 ? 24.234 6.124 -7.505 1.00 91.44 194 GLY A CA 1
ATOM 1490 C C . GLY A 1 194 ? 22.971 5.664 -6.772 1.00 91.44 194 GLY A C 1
ATOM 1491 O O . GLY A 1 194 ? 23.035 5.388 -5.576 1.00 91.44 194 GLY A O 1
ATOM 1492 N N . ILE A 1 195 ? 21.843 5.522 -7.479 1.00 88.25 195 ILE A N 1
ATOM 1493 C CA . ILE A 1 195 ? 20.584 5.000 -6.905 1.00 88.25 195 ILE A CA 1
ATOM 1494 C C . ILE A 1 195 ? 20.744 3.561 -6.413 1.00 88.25 195 ILE A C 1
ATOM 1496 O O . ILE A 1 195 ? 20.188 3.190 -5.382 1.00 88.25 195 ILE A O 1
ATOM 1500 N N . SER A 1 196 ? 21.492 2.752 -7.159 1.00 89.69 196 SER A N 1
ATOM 1501 C CA . SER A 1 196 ? 21.670 1.326 -6.878 1.00 89.69 196 SER A CA 1
ATOM 1502 C C . SER A 1 196 ? 22.819 1.044 -5.899 1.00 89.69 196 SER A C 1
ATOM 1504 O O . SER A 1 196 ? 23.111 -0.116 -5.617 1.00 89.69 196 SER A O 1
ATOM 1506 N N . GLY A 1 197 ? 23.488 2.081 -5.381 1.00 90.94 197 GLY A N 1
ATOM 1507 C CA . GLY A 1 197 ? 24.585 1.947 -4.420 1.00 90.94 197 GLY A CA 1
ATOM 1508 C C . GLY A 1 197 ? 25.838 1.266 -4.982 1.00 90.94 197 GLY A C 1
ATOM 1509 O O . GLY A 1 197 ? 26.582 0.643 -4.230 1.00 90.94 197 GLY A O 1
ATOM 1510 N N . CYS A 1 198 ? 26.067 1.343 -6.294 1.00 93.38 198 CYS A N 1
ATOM 1511 C CA . CYS A 1 198 ? 27.220 0.733 -6.956 1.00 93.38 198 CYS A CA 1
ATOM 1512 C C . CYS A 1 198 ? 28.522 1.510 -6.701 1.00 93.38 198 CYS A C 1
ATOM 1514 O O . CYS A 1 198 ? 28.524 2.667 -6.270 1.00 93.38 198 CYS A O 1
ATOM 1516 N N . ASN A 1 199 ? 29.660 0.897 -7.041 1.00 91.06 199 ASN A N 1
ATOM 1517 C CA . ASN A 1 199 ? 30.937 1.604 -7.104 1.00 91.06 199 ASN A CA 1
ATOM 1518 C C . ASN A 1 199 ? 30.845 2.798 -8.069 1.00 91.06 199 ASN A C 1
ATOM 1520 O O . ASN A 1 199 ? 30.363 2.667 -9.190 1.00 91.06 199 ASN A O 1
ATOM 1524 N N . ALA A 1 200 ? 31.397 3.946 -7.669 1.00 87.75 200 ALA A N 1
ATOM 1525 C CA . ALA A 1 200 ? 31.355 5.171 -8.474 1.00 87.75 200 ALA A CA 1
ATOM 1526 C C . ALA A 1 200 ? 32.178 5.107 -9.776 1.00 87.75 200 ALA A C 1
ATOM 1528 O O . ALA A 1 200 ? 31.976 5.926 -10.665 1.00 87.75 200 ALA A O 1
ATOM 1529 N N . VAL A 1 201 ? 33.131 4.174 -9.878 1.00 92.12 201 VAL A N 1
ATOM 1530 C CA . VAL A 1 201 ? 33.964 3.977 -11.071 1.00 92.12 201 VAL A CA 1
ATOM 1531 C C . VAL A 1 201 ? 33.659 2.591 -11.637 1.00 92.12 201 VAL A C 1
ATOM 1533 O O . VAL A 1 201 ? 33.851 1.616 -10.903 1.00 92.12 201 VAL A O 1
ATOM 1536 N N . PRO A 1 202 ? 33.196 2.487 -12.895 1.00 95.69 202 PRO A N 1
ATOM 1537 C CA . PRO A 1 202 ? 32.930 1.202 -13.523 1.00 95.69 202 PRO A CA 1
ATOM 1538 C C . PRO A 1 202 ? 34.222 0.515 -13.971 1.00 95.69 202 PRO A C 1
ATOM 1540 O O . PRO A 1 202 ? 35.219 1.172 -14.287 1.00 95.69 202 PRO A O 1
ATOM 1543 N N . ASP A 1 203 ? 34.176 -0.811 -14.064 1.00 96.31 203 ASP A N 1
ATOM 1544 C CA . ASP A 1 203 ? 35.159 -1.566 -14.836 1.00 96.31 203 ASP A CA 1
ATOM 1545 C C . ASP A 1 203 ? 34.830 -1.425 -16.328 1.00 96.31 203 ASP A C 1
ATOM 1547 O O . ASP A 1 203 ? 33.660 -1.404 -16.704 1.00 96.31 203 ASP A O 1
ATOM 1551 N N . SER A 1 204 ? 35.846 -1.301 -17.186 1.00 96.75 204 SER A N 1
ATOM 1552 C CA . SER A 1 204 ? 35.652 -1.133 -18.632 1.00 96.75 204 SER A CA 1
ATOM 1553 C C . SER A 1 204 ? 36.337 -2.236 -19.432 1.00 96.75 204 SER A C 1
ATOM 1555 O O . SER A 1 204 ? 37.525 -2.499 -19.220 1.00 96.75 204 SER A O 1
ATOM 1557 N N . THR A 1 205 ? 35.627 -2.802 -20.405 1.00 98.06 205 THR A N 1
ATOM 1558 C CA . THR A 1 205 ? 36.111 -3.858 -21.297 1.00 98.06 205 THR A CA 1
ATOM 1559 C C . THR A 1 205 ? 35.845 -3.482 -22.752 1.00 98.06 205 THR A C 1
ATOM 1561 O O . THR A 1 205 ? 34.702 -3.254 -23.137 1.00 98.06 205 THR A O 1
ATOM 1564 N N . GLU A 1 206 ? 36.890 -3.455 -23.579 1.00 98.00 206 GLU A N 1
ATOM 1565 C CA . GLU A 1 206 ? 36.726 -3.399 -25.037 1.00 98.00 206 GLU A CA 1
ATOM 1566 C C . GLU A 1 206 ? 36.270 -4.770 -25.537 1.00 98.00 206 GLU A C 1
ATOM 1568 O O . GLU A 1 206 ? 36.940 -5.779 -25.282 1.00 98.00 206 GLU A O 1
ATOM 1573 N N . LEU A 1 207 ? 35.132 -4.813 -26.226 1.00 97.62 207 LEU A N 1
ATOM 1574 C CA . LEU A 1 207 ? 34.652 -6.031 -26.865 1.00 97.62 207 LEU A CA 1
ATOM 1575 C C . LEU A 1 207 ? 35.431 -6.292 -28.163 1.00 97.62 207 LEU A C 1
ATOM 1577 O O . LEU A 1 207 ? 36.095 -5.409 -28.707 1.00 97.62 207 LEU A O 1
ATOM 1581 N N . GLU A 1 208 ? 35.397 -7.537 -28.635 1.00 96.19 208 GLU A N 1
ATOM 1582 C CA . GLU A 1 208 ? 36.061 -7.913 -29.884 1.00 96.19 208 GLU A CA 1
ATOM 1583 C C . GLU A 1 208 ? 35.363 -7.244 -31.079 1.00 96.19 208 GLU A C 1
ATOM 1585 O O . GLU A 1 208 ? 34.152 -7.367 -31.233 1.00 96.19 208 GLU A O 1
ATOM 1590 N N . ASP A 1 209 ? 36.144 -6.559 -31.916 1.00 96.12 209 ASP A N 1
ATOM 1591 C CA . ASP A 1 209 ? 35.714 -6.003 -33.204 1.00 96.12 209 ASP A CA 1
ATOM 1592 C C . ASP A 1 209 ? 35.657 -7.147 -34.233 1.00 96.12 209 ASP A C 1
ATOM 1594 O O . ASP A 1 209 ? 36.680 -7.615 -34.753 1.00 96.12 209 ASP A O 1
ATOM 1598 N N . LEU A 1 210 ? 34.452 -7.683 -34.424 1.00 94.94 210 LEU A N 1
ATOM 1599 C CA . LEU A 1 210 ? 34.157 -8.827 -35.282 1.00 94.94 210 LEU A CA 1
ATOM 1600 C C . LEU A 1 210 ? 33.851 -8.384 -36.717 1.00 94.94 210 LEU A C 1
ATOM 1602 O O . LEU A 1 210 ? 34.076 -9.168 -37.650 1.00 94.94 210 LEU A O 1
ATOM 1606 N N . ASN A 1 211 ? 33.344 -7.163 -36.908 1.00 91.94 211 ASN A N 1
ATOM 1607 C CA . ASN A 1 211 ? 32.975 -6.612 -38.203 1.00 91.94 211 ASN A CA 1
ATOM 1608 C C . ASN A 1 211 ? 33.720 -5.311 -38.534 1.00 91.94 211 ASN A C 1
ATOM 1610 O O . ASN A 1 211 ? 33.191 -4.207 -38.468 1.00 91.94 211 ASN A O 1
ATOM 1614 N N . LEU A 1 212 ? 34.912 -5.490 -39.100 1.00 93.19 212 LEU A N 1
ATOM 1615 C CA . LEU A 1 212 ? 35.828 -4.412 -39.482 1.00 93.19 212 LEU A CA 1
ATOM 1616 C C . LEU A 1 212 ? 35.290 -3.420 -40.541 1.00 93.19 212 LEU A C 1
ATOM 1618 O O . LEU A 1 212 ? 35.964 -2.430 -40.833 1.00 93.19 212 LEU A O 1
ATOM 1622 N N . ASP A 1 213 ? 34.142 -3.696 -41.170 1.00 93.69 213 ASP A N 1
ATOM 1623 C CA . ASP A 1 213 ? 33.579 -2.881 -42.254 1.00 93.69 213 ASP A CA 1
ATOM 1624 C C . ASP A 1 213 ? 32.487 -1.902 -41.775 1.00 93.69 213 ASP A C 1
ATOM 1626 O O . ASP A 1 213 ? 32.051 -1.050 -42.557 1.00 93.69 213 ASP A O 1
ATOM 1630 N N . ASP A 1 214 ? 32.043 -1.992 -40.515 1.00 90.81 214 ASP A N 1
ATOM 1631 C CA . ASP A 1 214 ? 30.964 -1.147 -39.982 1.00 90.81 214 ASP A CA 1
ATOM 1632 C C . ASP A 1 214 ? 31.444 0.190 -39.377 1.00 90.81 214 ASP A C 1
ATOM 1634 O O . ASP A 1 214 ? 30.633 1.057 -39.055 1.00 90.81 214 ASP A O 1
ATOM 1638 N N . ASN A 1 215 ? 32.766 0.403 -39.320 1.00 94.88 215 ASN A N 1
ATOM 1639 C CA . ASN A 1 215 ? 33.429 1.586 -38.754 1.00 94.88 215 ASN A CA 1
ATOM 1640 C C . ASN A 1 215 ? 33.044 1.889 -37.299 1.00 94.88 215 ASN A C 1
ATOM 1642 O O . ASN A 1 215 ? 33.034 3.058 -36.896 1.00 94.88 215 ASN A O 1
ATOM 1646 N N . SER A 1 216 ? 32.752 0.861 -36.510 1.00 96.88 216 SER A N 1
ATOM 1647 C CA . SER A 1 216 ? 32.403 1.012 -35.107 1.00 96.88 216 SER A CA 1
ATOM 1648 C C . SER A 1 216 ? 33.056 -0.052 -34.228 1.00 96.88 216 SER A C 1
A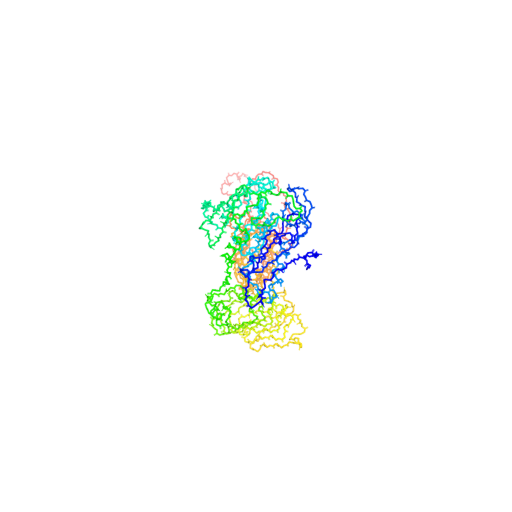TOM 1650 O O . SER A 1 216 ? 33.523 -1.068 -34.716 1.00 96.88 216 SER A O 1
ATOM 1652 N N . THR A 1 217 ? 33.135 0.210 -32.925 1.00 98.12 217 THR A N 1
ATOM 1653 C CA . THR A 1 217 ? 33.542 -0.775 -31.909 1.00 98.12 217 THR A CA 1
ATOM 1654 C C . THR A 1 217 ? 32.702 -0.591 -30.651 1.00 98.12 217 THR A C 1
ATOM 1656 O O . THR A 1 217 ? 32.019 0.426 -30.496 1.00 98.12 217 THR A O 1
ATOM 1659 N N . VAL A 1 218 ? 32.772 -1.532 -29.707 1.00 98.50 218 VAL A N 1
ATOM 1660 C CA . VAL A 1 218 ? 31.997 -1.461 -28.461 1.00 98.50 218 VAL A CA 1
ATOM 1661 C C . VAL A 1 218 ? 32.896 -1.510 -27.231 1.00 98.50 218 VAL A C 1
ATOM 1663 O O . VAL A 1 218 ? 33.667 -2.449 -27.045 1.00 98.50 218 VAL A O 1
ATOM 1666 N N . THR A 1 219 ? 32.714 -0.535 -26.342 1.00 98.56 219 THR A N 1
ATOM 1667 C CA . THR A 1 219 ? 33.281 -0.541 -24.991 1.00 98.56 219 THR A CA 1
ATOM 1668 C C . THR A 1 219 ? 32.158 -0.767 -23.978 1.00 98.56 219 THR A C 1
ATOM 1670 O O . THR A 1 219 ? 31.228 0.038 -23.879 1.00 98.56 219 THR A O 1
ATOM 1673 N N . LEU A 1 220 ? 32.244 -1.855 -23.213 1.00 98.19 220 LEU A N 1
ATOM 1674 C CA . LEU A 1 220 ? 31.336 -2.172 -22.113 1.00 98.19 220 LEU A CA 1
ATOM 1675 C C . LEU A 1 220 ? 31.855 -1.562 -20.808 1.00 98.19 220 LEU A C 1
ATOM 1677 O O . LEU A 1 220 ? 33.022 -1.742 -20.469 1.00 98.19 220 LEU A O 1
ATOM 1681 N N . PHE A 1 221 ? 30.982 -0.894 -20.063 1.00 97.94 221 PHE A N 1
ATOM 1682 C CA . PHE A 1 221 ? 31.231 -0.405 -18.711 1.00 97.94 221 PHE A CA 1
ATOM 1683 C C . PHE A 1 221 ? 30.279 -1.092 -17.729 1.00 97.94 221 PHE A C 1
ATOM 1685 O O . PHE A 1 221 ? 29.062 -1.075 -17.926 1.00 97.94 221 PHE A O 1
ATOM 1692 N N . GLU A 1 222 ? 30.834 -1.670 -16.666 1.00 96.62 222 GLU A N 1
ATOM 1693 C CA . GLU A 1 222 ? 30.112 -2.431 -15.643 1.00 96.62 222 GLU A CA 1
ATOM 1694 C C . GLU A 1 222 ? 30.268 -1.739 -14.283 1.00 96.62 222 GLU A C 1
ATOM 1696 O O . GLU A 1 222 ? 31.369 -1.659 -13.725 1.00 96.62 222 GLU A O 1
ATOM 1701 N N . TYR A 1 223 ? 29.170 -1.220 -13.731 1.00 94.75 223 TYR A N 1
ATOM 1702 C CA . TYR A 1 223 ? 29.162 -0.650 -12.385 1.00 94.75 223 TYR A CA 1
ATOM 1703 C C . TYR A 1 223 ? 28.943 -1.774 -11.371 1.00 94.75 223 TYR A C 1
ATOM 1705 O O . TYR A 1 223 ? 27.833 -2.263 -11.182 1.00 94.75 223 TYR A O 1
ATOM 1713 N N . ASN A 1 224 ? 30.030 -2.197 -10.730 1.00 85.94 224 ASN A N 1
ATOM 1714 C CA . ASN A 1 224 ? 30.052 -3.357 -9.838 1.00 85.94 224 ASN A CA 1
ATOM 1715 C C . ASN A 1 224 ? 29.744 -3.002 -8.369 1.00 85.94 224 ASN A C 1
ATOM 1717 O O . ASN A 1 224 ? 29.790 -1.837 -7.971 1.00 85.94 224 ASN A O 1
ATOM 1721 N N . ASN A 1 225 ? 29.509 -4.032 -7.543 1.00 84.69 225 ASN A N 1
ATOM 1722 C CA . ASN A 1 225 ? 29.238 -3.944 -6.096 1.00 84.69 225 ASN A CA 1
ATOM 1723 C C . ASN A 1 225 ? 28.033 -3.062 -5.712 1.00 84.69 225 ASN A C 1
ATOM 1725 O O . ASN A 1 225 ? 28.116 -2.295 -4.755 1.00 84.69 225 ASN A O 1
ATOM 1729 N N . CYS A 1 226 ? 26.930 -3.160 -6.446 1.00 87.06 226 CYS A N 1
ATOM 1730 C CA . CYS A 1 226 ? 25.675 -2.501 -6.086 1.00 87.06 226 CYS A CA 1
ATOM 1731 C C . CYS A 1 226 ? 25.037 -3.125 -4.830 1.00 87.06 226 CYS A C 1
ATOM 1733 O O . CYS A 1 226 ? 25.296 -4.285 -4.493 1.00 87.06 226 CYS A O 1
ATOM 1735 N N . GLU A 1 227 ? 24.177 -2.375 -4.136 1.00 79.06 227 GLU A N 1
ATOM 1736 C CA . GLU A 1 227 ? 23.352 -2.931 -3.061 1.00 79.06 227 GLU A CA 1
ATOM 1737 C C . GLU A 1 227 ? 22.365 -3.958 -3.650 1.00 79.06 227 GLU A C 1
ATOM 1739 O O . GLU A 1 227 ? 21.793 -3.732 -4.706 1.00 79.06 227 GLU A O 1
ATOM 1744 N N . SER A 1 228 ? 22.123 -5.087 -2.975 1.00 66.56 228 SER A N 1
ATOM 1745 C CA . SER A 1 228 ? 21.063 -6.057 -3.342 1.00 66.56 228 SER A CA 1
ATOM 1746 C C . SER A 1 228 ? 21.137 -6.681 -4.756 1.00 66.56 228 SER A C 1
ATOM 1748 O O . SER A 1 228 ? 20.096 -6.964 -5.344 1.00 66.56 228 SER A O 1
ATOM 1750 N N . ASP A 1 229 ? 22.343 -6.926 -5.285 1.00 74.94 229 ASP A N 1
ATOM 1751 C CA . ASP A 1 229 ? 22.599 -7.583 -6.586 1.00 74.94 229 ASP A CA 1
ATOM 1752 C C . ASP A 1 229 ? 22.012 -6.859 -7.824 1.00 74.94 229 ASP A C 1
ATOM 1754 O O . ASP A 1 229 ? 21.836 -7.475 -8.875 1.00 74.94 229 ASP A O 1
ATOM 1758 N N . TYR A 1 230 ? 21.725 -5.550 -7.743 1.00 89.50 230 TYR A N 1
ATOM 1759 C CA . TYR A 1 230 ? 21.348 -4.767 -8.928 1.00 89.50 230 TYR A CA 1
ATOM 1760 C C . TYR A 1 230 ? 22.518 -4.632 -9.915 1.00 89.50 230 TYR A C 1
ATOM 1762 O O . TYR A 1 230 ? 23.678 -4.560 -9.519 1.00 89.50 230 TYR A O 1
ATOM 1770 N N . GLU A 1 231 ? 22.205 -4.541 -11.207 1.00 93.06 231 GLU A N 1
ATOM 1771 C CA . GLU A 1 231 ? 23.197 -4.377 -12.270 1.00 93.06 231 GLU A CA 1
ATOM 1772 C C . GLU A 1 231 ? 22.976 -3.064 -13.048 1.00 93.06 231 GLU A C 1
ATOM 1774 O O . GLU A 1 231 ? 21.846 -2.744 -13.435 1.00 93.06 231 GLU A O 1
ATOM 1779 N N . VAL A 1 232 ? 24.051 -2.297 -13.278 1.00 96.25 232 VAL A N 1
ATOM 1780 C CA . VAL A 1 232 ? 24.040 -1.091 -14.125 1.00 96.25 232 VAL A CA 1
ATOM 1781 C C . VAL A 1 232 ? 25.135 -1.200 -15.185 1.00 96.25 232 VAL A C 1
ATOM 1783 O O . VAL A 1 232 ? 26.320 -1.280 -14.851 1.00 96.25 232 VAL A O 1
ATOM 1786 N N . LEU A 1 233 ? 24.734 -1.207 -16.459 1.00 97.06 233 LEU A N 1
ATOM 1787 C CA . LEU A 1 233 ? 25.618 -1.420 -17.608 1.00 97.06 233 LEU A CA 1
ATOM 1788 C C . LEU A 1 233 ? 25.537 -0.272 -18.611 1.00 97.06 233 LEU A C 1
ATOM 1790 O O . LEU A 1 233 ? 24.455 0.243 -18.893 1.00 97.06 233 LEU A O 1
ATOM 1794 N N . LEU A 1 234 ? 26.674 0.050 -19.222 1.00 97.81 234 LEU A N 1
ATOM 1795 C CA . LEU A 1 234 ? 26.759 0.954 -20.363 1.00 97.81 234 LEU A CA 1
ATOM 1796 C C . LEU A 1 234 ? 27.497 0.281 -21.524 1.00 97.81 234 LEU A C 1
ATOM 1798 O O . LEU A 1 234 ? 28.668 -0.068 -21.405 1.00 97.81 234 LEU A O 1
ATOM 1802 N N . TYR A 1 235 ? 26.833 0.176 -22.671 1.00 98.12 235 TYR A N 1
ATOM 1803 C CA . TYR A 1 235 ? 27.442 -0.176 -23.950 1.00 98.12 235 TYR A CA 1
ATOM 1804 C C . TYR A 1 235 ? 27.667 1.101 -24.754 1.00 98.12 235 TYR A C 1
ATOM 1806 O O . TYR A 1 235 ? 26.746 1.662 -25.351 1.00 98.12 235 TYR A O 1
ATOM 1814 N N . ARG A 1 236 ? 28.914 1.563 -24.779 1.00 97.94 236 ARG A N 1
ATOM 1815 C CA . ARG A 1 236 ? 29.320 2.685 -25.619 1.00 97.94 236 ARG A CA 1
ATOM 1816 C C . ARG A 1 236 ? 29.732 2.163 -26.982 1.00 97.94 236 ARG A C 1
ATOM 1818 O O . ARG A 1 236 ? 30.682 1.391 -27.081 1.00 97.94 236 ARG A O 1
ATOM 1825 N N . ILE A 1 237 ? 29.041 2.610 -28.022 1.00 97.69 237 ILE A N 1
ATOM 1826 C CA . ILE A 1 237 ? 29.294 2.164 -29.391 1.00 97.69 237 ILE A CA 1
ATOM 1827 C C . ILE A 1 237 ? 30.102 3.253 -30.095 1.00 97.69 237 ILE A C 1
ATOM 1829 O O . ILE A 1 237 ? 29.560 4.235 -30.608 1.00 97.69 237 ILE A O 1
ATOM 1833 N N . ASN A 1 238 ? 31.422 3.115 -30.064 1.00 97.69 238 ASN A N 1
ATOM 1834 C CA . ASN A 1 238 ? 32.344 4.075 -30.658 1.00 97.69 238 ASN A CA 1
ATOM 1835 C C . ASN A 1 238 ? 32.163 4.077 -32.179 1.00 97.69 238 ASN A C 1
ATOM 1837 O O . ASN A 1 238 ? 32.216 3.022 -32.798 1.00 97.69 238 ASN A O 1
ATOM 1841 N N . GLY A 1 239 ? 31.928 5.242 -32.780 1.00 96.38 239 GLY A N 1
ATOM 1842 C CA . GLY A 1 239 ? 31.620 5.385 -34.207 1.00 96.38 239 GLY A CA 1
ATOM 1843 C C . GLY A 1 239 ? 30.199 4.964 -34.607 1.00 96.38 239 GLY A C 1
ATOM 1844 O O . GLY A 1 239 ? 29.847 5.091 -35.779 1.00 96.38 239 GLY A O 1
ATOM 1845 N N . GLY A 1 240 ? 29.379 4.474 -33.668 1.00 95.50 240 GLY A N 1
ATOM 1846 C CA . GLY A 1 240 ? 27.988 4.080 -33.911 1.00 95.50 240 GLY A CA 1
ATOM 1847 C C . GLY A 1 240 ? 27.026 5.269 -33.996 1.00 95.50 240 GLY A C 1
ATOM 1848 O O . GLY A 1 240 ? 27.254 6.301 -33.363 1.00 95.50 240 GLY A O 1
ATOM 1849 N N . GLY A 1 241 ? 25.946 5.106 -34.765 1.00 94.38 241 GLY A N 1
ATOM 1850 C CA . GLY A 1 241 ? 24.885 6.103 -34.958 1.00 94.38 241 GLY A CA 1
ATOM 1851 C C . GLY A 1 241 ? 23.680 5.972 -34.012 1.00 94.38 241 GLY A C 1
ATOM 1852 O O . GLY A 1 241 ? 23.745 5.301 -32.984 1.00 94.38 241 GLY A O 1
ATOM 1853 N N . HIS A 1 242 ? 22.559 6.597 -34.393 1.00 93.31 242 HIS A N 1
ATOM 1854 C CA . HIS A 1 242 ? 21.258 6.542 -33.705 1.00 93.31 242 HIS A CA 1
ATOM 1855 C C . HIS A 1 242 ? 20.442 5.322 -34.159 1.00 93.31 242 HIS A C 1
ATOM 1857 O O . HIS A 1 242 ? 19.405 5.458 -34.809 1.00 93.31 242 HIS A O 1
ATOM 1863 N N . VAL A 1 243 ? 20.958 4.120 -33.904 1.00 92.00 243 VAL A N 1
ATOM 1864 C CA . VAL A 1 243 ? 20.430 2.867 -34.468 1.00 92.00 243 VAL A CA 1
ATOM 1865 C C . VAL A 1 243 ? 20.543 1.705 -33.489 1.00 92.00 243 VAL A C 1
ATOM 1867 O O . VAL A 1 243 ? 21.411 1.686 -32.618 1.00 92.00 243 VAL A O 1
ATOM 1870 N N . TRP A 1 244 ? 19.694 0.693 -33.672 1.00 94.88 244 TRP A N 1
ATOM 1871 C CA . TRP A 1 244 ? 19.746 -0.545 -32.896 1.00 94.88 244 TRP A CA 1
ATOM 1872 C C . TRP A 1 244 ? 20.940 -1.442 -33.289 1.00 94.88 244 TRP A C 1
ATOM 1874 O O . TRP A 1 244 ? 21.016 -1.871 -34.446 1.00 94.88 244 TRP A O 1
ATOM 1884 N N . PRO A 1 245 ? 21.853 -1.801 -32.362 1.00 95.81 245 PRO A N 1
ATOM 1885 C CA . PRO A 1 245 ? 23.017 -2.645 -32.668 1.00 95.81 245 PRO A CA 1
ATOM 1886 C C . PRO A 1 245 ? 22.620 -4.049 -33.134 1.00 95.81 245 PRO A C 1
ATOM 1888 O O . PRO A 1 245 ? 21.813 -4.727 -32.487 1.00 95.81 245 PRO A O 1
ATOM 1891 N N . GLY A 1 246 ? 23.167 -4.496 -34.264 1.00 92.25 246 GLY A N 1
ATOM 1892 C CA . GLY A 1 246 ? 22.801 -5.759 -34.915 1.00 92.25 246 GLY A CA 1
ATOM 1893 C C . GLY A 1 246 ? 21.361 -5.812 -35.458 1.00 92.25 246 GLY A C 1
ATOM 1894 O O . GLY A 1 246 ? 20.890 -6.889 -35.848 1.00 92.25 246 GLY A O 1
ATOM 1895 N N . GLY A 1 247 ? 20.650 -4.678 -35.457 1.00 84.19 247 GLY A N 1
ATOM 1896 C CA . GLY A 1 247 ? 19.304 -4.521 -36.005 1.00 84.19 247 GLY A CA 1
ATOM 1897 C C . GLY A 1 247 ? 19.281 -4.405 -37.532 1.00 84.19 247 GLY A C 1
ATOM 1898 O O . GLY A 1 247 ? 20.321 -4.353 -38.187 1.00 84.19 247 GLY A O 1
ATOM 1899 N N . ASP A 1 248 ? 18.079 -4.377 -38.112 1.00 80.56 248 ASP A N 1
ATOM 1900 C CA . ASP A 1 248 ? 17.897 -4.025 -39.529 1.00 80.56 248 ASP A CA 1
ATOM 1901 C C . ASP A 1 248 ? 17.481 -2.559 -39.673 1.00 80.56 248 ASP A C 1
ATOM 1903 O O . ASP A 1 248 ? 16.676 -2.056 -38.890 1.00 80.56 248 ASP A O 1
ATOM 1907 N N . LEU A 1 249 ? 17.942 -1.908 -40.745 1.00 72.25 249 LEU A N 1
ATOM 1908 C CA . LEU A 1 249 ? 17.372 -0.634 -41.182 1.00 72.25 249 LEU A CA 1
ATOM 1909 C C . LEU A 1 249 ? 15.900 -0.824 -41.559 1.00 72.25 249 LEU A C 1
ATOM 1911 O O . LEU A 1 249 ? 15.559 -1.695 -42.370 1.00 72.25 249 LEU A O 1
ATOM 1915 N N . VAL A 1 250 ? 15.028 0.033 -41.033 1.00 68.81 250 VAL A N 1
ATOM 1916 C CA . VAL A 1 250 ? 13.622 0.039 -41.429 1.00 68.81 250 VAL A CA 1
ATOM 1917 C C . VAL A 1 250 ? 13.506 0.672 -42.827 1.00 68.81 250 VAL A C 1
ATOM 1919 O O . VAL A 1 250 ? 14.070 1.738 -43.090 1.00 68.81 250 VAL A O 1
ATOM 1922 N N . PRO A 1 251 ? 12.797 0.039 -43.782 1.00 58.34 251 PRO A N 1
ATOM 1923 C CA . PRO A 1 251 ? 12.660 0.585 -45.128 1.00 58.34 251 PRO A CA 1
ATOM 1924 C C . PRO A 1 251 ? 11.987 1.966 -45.135 1.00 58.34 251 PRO A C 1
ATOM 1926 O O . PRO A 1 251 ? 10.795 2.075 -44.858 1.00 58.34 251 PRO A O 1
ATOM 1929 N N . GLY A 1 252 ? 12.729 3.000 -45.540 1.00 57.59 252 GLY A N 1
ATOM 1930 C CA . GLY A 1 252 ? 12.234 4.379 -45.628 1.00 57.59 252 GLY A CA 1
ATOM 1931 C C . GLY A 1 252 ? 12.890 5.354 -44.651 1.00 57.59 252 GLY A C 1
ATOM 1932 O O . GLY A 1 252 ? 12.702 6.558 -44.828 1.00 57.59 252 GLY A O 1
ATOM 1933 N N . ASP A 1 253 ? 13.688 4.857 -43.705 1.00 62.66 253 ASP A N 1
ATOM 1934 C CA . ASP A 1 253 ? 14.427 5.696 -42.765 1.00 62.66 253 ASP A CA 1
ATOM 1935 C C . ASP A 1 253 ? 15.620 6.392 -43.430 1.00 62.66 253 ASP A C 1
ATOM 1937 O O . ASP A 1 253 ? 16.195 5.929 -44.424 1.00 62.66 253 ASP A O 1
ATOM 1941 N N . TRP A 1 254 ? 15.962 7.562 -42.893 1.00 63.59 254 TRP A N 1
ATOM 1942 C CA . TRP A 1 254 ? 17.164 8.300 -43.269 1.00 63.59 254 TRP A CA 1
ATOM 1943 C C . TRP A 1 254 ? 18.415 7.561 -42.776 1.00 63.59 254 TRP A C 1
ATOM 1945 O O . TRP A 1 254 ? 18.331 6.692 -41.921 1.00 63.59 254 TRP A O 1
ATOM 1955 N N . ASP A 1 255 ? 19.584 7.880 -43.329 1.00 75.44 255 ASP A N 1
ATOM 1956 C CA . ASP A 1 255 ? 20.851 7.360 -42.805 1.00 75.44 255 ASP A CA 1
ATOM 1957 C C . ASP A 1 255 ? 21.040 7.869 -41.364 1.00 75.44 255 ASP A C 1
ATOM 1959 O O . ASP A 1 255 ? 21.285 9.059 -41.152 1.00 75.44 255 ASP A O 1
ATOM 1963 N N . MET A 1 256 ? 20.833 6.984 -40.384 1.00 85.69 256 MET A N 1
ATOM 1964 C CA . MET A 1 256 ? 20.907 7.280 -38.948 1.00 85.69 256 MET A CA 1
ATOM 1965 C C . MET A 1 256 ? 22.316 7.034 -38.373 1.00 85.69 256 MET A C 1
ATOM 1967 O O . MET A 1 256 ? 22.507 7.089 -37.160 1.00 85.69 256 MET A O 1
ATOM 1971 N N . GLY A 1 257 ? 23.317 6.831 -39.239 1.00 89.75 257 GLY A N 1
ATOM 1972 C CA . GLY A 1 257 ? 24.709 6.562 -38.879 1.00 89.75 257 GLY A CA 1
ATOM 1973 C C . GLY A 1 257 ? 25.057 5.071 -38.901 1.00 89.75 257 GLY A C 1
ATOM 1974 O O . GLY A 1 257 ? 24.254 4.228 -39.303 1.00 89.75 257 GLY A O 1
ATOM 1975 N N . ASN A 1 258 ? 26.283 4.742 -38.488 1.00 91.94 258 ASN A N 1
ATOM 1976 C CA . ASN A 1 258 ? 26.793 3.373 -38.566 1.00 91.94 258 ASN A CA 1
ATOM 1977 C C . ASN A 1 258 ? 26.030 2.439 -37.615 1.00 91.94 258 ASN A C 1
ATOM 1979 O O . ASN A 1 258 ? 25.902 2.727 -36.422 1.00 91.94 258 ASN A O 1
ATOM 1983 N N . ILE A 1 259 ? 25.570 1.301 -38.137 1.00 92.56 259 ILE A N 1
ATOM 1984 C CA . ILE A 1 259 ? 25.040 0.202 -37.327 1.00 92.56 259 ILE A CA 1
ATOM 1985 C C . ILE A 1 259 ? 26.212 -0.672 -36.913 1.00 92.56 259 ILE A C 1
ATOM 1987 O O . ILE A 1 259 ? 26.842 -1.279 -37.775 1.00 92.56 259 ILE A O 1
ATOM 1991 N N . ASN A 1 260 ? 26.459 -0.775 -35.610 1.00 95.56 260 ASN A N 1
ATOM 1992 C CA . ASN A 1 260 ? 27.415 -1.747 -35.100 1.00 95.56 260 ASN A CA 1
ATOM 1993 C C . ASN A 1 260 ? 26.880 -3.170 -35.284 1.00 95.56 260 ASN A C 1
ATOM 1995 O O . ASN A 1 260 ? 25.736 -3.467 -34.931 1.00 95.56 260 ASN A O 1
ATOM 1999 N N . MET A 1 261 ? 27.724 -4.036 -35.833 1.00 94.81 261 MET A N 1
ATOM 2000 C CA . MET A 1 261 ? 27.439 -5.428 -36.161 1.00 94.81 261 MET A CA 1
ATOM 2001 C C . MET A 1 261 ? 28.298 -6.409 -35.349 1.00 94.81 261 MET A C 1
ATOM 2003 O O . MET A 1 261 ? 28.223 -7.616 -35.599 1.00 94.81 261 MET A O 1
ATOM 2007 N N . ASP A 1 262 ? 29.080 -5.919 -34.382 1.00 95.25 262 ASP A N 1
ATOM 2008 C CA . ASP A 1 262 ? 29.863 -6.745 -33.454 1.00 95.25 262 ASP A CA 1
ATOM 2009 C C . ASP A 1 262 ? 28.981 -7.421 -32.405 1.00 95.25 262 ASP A C 1
ATOM 2011 O O . ASP A 1 262 ? 29.231 -8.559 -32.004 1.00 95.25 262 ASP A O 1
ATOM 2015 N N . ILE A 1 263 ? 27.923 -6.729 -31.972 1.00 96.62 263 ILE A N 1
ATOM 2016 C CA . ILE A 1 263 ? 26.969 -7.229 -30.981 1.00 96.62 263 ILE A CA 1
ATOM 2017 C C . ILE A 1 263 ? 25.558 -7.341 -31.558 1.00 96.62 263 ILE A C 1
ATOM 2019 O O . ILE A 1 263 ? 25.157 -6.624 -32.473 1.00 96.62 263 ILE A O 1
ATOM 2023 N N . ASN A 1 264 ? 24.758 -8.226 -30.963 1.00 96.50 264 ASN A N 1
ATOM 2024 C CA . ASN A 1 264 ? 23.312 -8.234 -31.152 1.00 96.50 264 ASN A CA 1
ATOM 2025 C C . ASN A 1 264 ? 22.666 -7.563 -29.937 1.00 96.50 264 ASN A C 1
ATOM 2027 O O . ASN A 1 264 ? 22.565 -8.182 -28.876 1.00 96.50 264 ASN A O 1
ATOM 2031 N N . GLY A 1 265 ? 22.213 -6.316 -30.094 1.00 97.19 265 GLY A N 1
ATOM 2032 C CA . GLY A 1 265 ? 21.689 -5.512 -28.987 1.00 97.19 265 GLY A CA 1
ATOM 2033 C C . GLY A 1 265 ? 20.544 -6.202 -28.244 1.00 97.19 265 GLY A C 1
ATOM 2034 O O . GLY A 1 265 ? 20.531 -6.242 -27.018 1.00 97.19 265 GLY A O 1
ATOM 2035 N N . SER A 1 266 ? 19.632 -6.858 -28.966 1.00 98.06 266 SER A N 1
ATOM 2036 C CA . SER A 1 266 ? 18.514 -7.592 -28.356 1.00 98.06 266 SER A CA 1
ATOM 2037 C C . SER A 1 266 ? 18.963 -8.816 -27.558 1.00 98.06 266 SER A C 1
ATOM 2039 O O . SER A 1 266 ? 18.385 -9.117 -26.513 1.00 98.06 266 SER A O 1
ATOM 2041 N N . ALA A 1 267 ? 19.996 -9.522 -28.023 1.00 97.88 267 ALA A N 1
ATOM 2042 C CA . ALA A 1 267 ? 20.567 -10.647 -27.293 1.00 97.88 267 ALA A CA 1
ATOM 2043 C C . ALA A 1 267 ? 21.277 -10.186 -26.013 1.00 97.88 267 ALA A C 1
ATOM 2045 O O . ALA A 1 267 ? 21.106 -10.823 -24.973 1.00 97.88 267 ALA A O 1
ATOM 2046 N N . GLU A 1 268 ? 22.008 -9.068 -26.060 1.00 98.25 268 GLU A N 1
ATOM 2047 C CA . GLU A 1 268 ? 22.666 -8.514 -24.872 1.00 98.25 268 GLU A CA 1
ATOM 2048 C C . GLU A 1 268 ? 21.669 -7.949 -23.858 1.00 98.25 268 GLU A C 1
ATOM 2050 O O . GLU A 1 268 ? 21.771 -8.241 -22.665 1.00 98.25 268 GLU A O 1
ATOM 2055 N N . ILE A 1 269 ? 20.626 -7.255 -24.324 1.00 98.62 269 ILE A N 1
ATOM 2056 C CA . ILE A 1 269 ? 19.505 -6.818 -23.481 1.00 98.62 269 ILE A CA 1
ATOM 2057 C C . ILE A 1 269 ? 18.849 -8.019 -22.792 1.00 98.62 269 ILE A C 1
ATOM 2059 O O . ILE A 1 269 ? 18.575 -7.979 -21.594 1.00 98.62 269 ILE A O 1
ATOM 2063 N N . TRP A 1 270 ? 18.637 -9.124 -23.509 1.00 98.44 270 TRP A N 1
ATOM 2064 C CA . TRP A 1 270 ? 18.107 -10.336 -22.894 1.00 98.44 270 TRP A CA 1
ATOM 2065 C C . TRP A 1 270 ? 19.083 -10.988 -21.903 1.00 98.44 270 TRP A C 1
ATOM 2067 O O . TRP A 1 270 ? 18.663 -11.457 -20.841 1.00 98.44 270 TRP A O 1
ATOM 2077 N N . ASN A 1 271 ? 20.382 -11.029 -22.217 1.00 97.81 271 ASN A N 1
ATOM 2078 C CA . ASN A 1 271 ? 21.407 -11.549 -21.309 1.00 97.81 271 ASN A CA 1
ATOM 2079 C C . ASN A 1 271 ? 21.430 -10.791 -19.983 1.00 97.81 271 ASN A C 1
ATOM 2081 O O . ASN A 1 271 ? 21.601 -11.415 -18.935 1.00 97.81 271 ASN A O 1
ATOM 2085 N N . PHE A 1 272 ? 21.206 -9.484 -20.045 1.00 97.94 272 PHE A N 1
ATOM 2086 C CA . PHE A 1 272 ? 21.006 -8.625 -18.895 1.00 97.94 272 PHE A CA 1
ATOM 2087 C C . PHE A 1 272 ? 19.676 -8.931 -18.183 1.00 97.94 272 PHE A C 1
ATOM 2089 O O . PHE A 1 272 ? 19.676 -9.312 -17.012 1.00 97.94 272 PHE A O 1
ATOM 2096 N N . PHE A 1 273 ? 18.538 -8.882 -18.881 1.00 98.12 273 PHE A N 1
ATOM 2097 C CA . PHE A 1 273 ? 17.220 -9.115 -18.275 1.00 98.12 273 PHE A CA 1
ATOM 2098 C C . PHE A 1 273 ? 17.107 -10.459 -17.563 1.00 98.12 273 PHE A C 1
ATOM 2100 O O . PHE A 1 273 ? 16.679 -10.502 -16.415 1.00 98.12 273 PHE A O 1
ATOM 2107 N N . LYS A 1 274 ? 17.549 -11.563 -18.173 1.00 95.75 274 LYS A N 1
ATOM 2108 C CA . LYS A 1 274 ? 17.383 -12.906 -17.588 1.00 95.75 274 LYS A CA 1
ATOM 2109 C C . LYS A 1 274 ? 18.106 -13.105 -16.248 1.00 95.75 274 LYS A C 1
ATOM 2111 O O . LYS A 1 274 ? 17.779 -14.055 -15.536 1.00 95.75 274 LYS A O 1
ATOM 2116 N N . ARG A 1 275 ? 19.100 -12.263 -15.932 1.00 93.25 275 ARG A N 1
ATOM 2117 C CA . ARG A 1 275 ? 19.838 -12.276 -14.657 1.00 93.25 275 ARG A CA 1
ATOM 2118 C C . ARG A 1 275 ? 19.228 -11.350 -13.607 1.00 93.25 275 ARG A C 1
ATOM 2120 O O . ARG A 1 275 ? 19.462 -11.567 -12.426 1.00 93.25 275 ARG A O 1
ATOM 2127 N N . ASN A 1 276 ? 18.425 -10.377 -14.026 1.00 93.44 276 ASN A N 1
ATOM 2128 C CA . ASN A 1 276 ? 17.832 -9.379 -13.150 1.00 93.44 276 ASN A CA 1
ATOM 2129 C C . ASN A 1 276 ? 16.350 -9.701 -12.945 1.00 93.44 276 ASN A C 1
ATOM 2131 O O . ASN A 1 276 ? 15.546 -9.643 -13.870 1.00 93.44 276 ASN A O 1
ATOM 2135 N N . THR A 1 277 ? 15.959 -10.072 -11.733 1.00 90.81 277 THR A N 1
ATOM 2136 C CA . THR A 1 277 ? 14.554 -10.333 -11.385 1.00 90.81 277 THR A CA 1
ATOM 2137 C C . THR A 1 277 ? 14.074 -9.295 -10.391 1.00 90.81 277 THR A C 1
ATOM 2139 O O . THR A 1 277 ? 14.848 -8.861 -9.542 1.00 90.81 277 THR A O 1
ATOM 2142 N N . ARG A 1 278 ? 12.791 -8.920 -10.445 1.00 87.88 278 ARG A N 1
ATOM 2143 C CA . ARG A 1 278 ? 12.203 -8.066 -9.408 1.00 87.88 278 ARG A CA 1
ATOM 2144 C C . ARG A 1 278 ? 12.377 -8.779 -8.058 1.00 87.88 278 ARG A C 1
ATOM 2146 O O . ARG A 1 278 ? 11.951 -9.934 -7.968 1.00 87.88 278 ARG A O 1
ATOM 2153 N N . PRO A 1 279 ? 12.961 -8.130 -7.033 1.00 74.44 279 PRO A N 1
ATOM 2154 C CA . PRO A 1 279 ? 13.087 -8.732 -5.713 1.00 74.44 279 PRO A CA 1
ATOM 2155 C C . PRO A 1 279 ? 11.713 -9.171 -5.208 1.00 74.44 279 PRO A C 1
ATOM 2157 O O . PRO A 1 279 ? 10.745 -8.408 -5.291 1.00 74.44 279 PRO A O 1
ATOM 2160 N N . VAL A 1 280 ? 11.619 -10.403 -4.712 1.00 69.25 280 VAL A N 1
ATOM 2161 C CA . VAL A 1 280 ? 10.397 -10.893 -4.070 1.00 69.25 280 VAL A CA 1
ATOM 2162 C C . VAL A 1 280 ? 10.206 -10.092 -2.784 1.00 69.25 280 VAL A C 1
ATOM 2164 O O . VAL A 1 280 ? 11.086 -10.072 -1.928 1.00 69.25 280 VAL A O 1
ATOM 2167 N N . GLN A 1 281 ? 9.081 -9.386 -2.672 1.00 75.19 281 GLN A N 1
ATOM 2168 C CA . GLN A 1 281 ? 8.716 -8.701 -1.436 1.00 75.19 281 GLN A CA 1
ATOM 2169 C C . GLN A 1 281 ? 7.985 -9.676 -0.523 1.00 75.19 281 GLN A C 1
ATOM 2171 O O . GLN A 1 281 ? 7.030 -10.331 -0.952 1.00 75.19 281 GLN A O 1
ATOM 2176 N N . PHE A 1 282 ? 8.431 -9.740 0.726 1.00 84.25 282 PHE A N 1
ATOM 2177 C CA . PHE A 1 282 ? 7.862 -10.603 1.749 1.00 84.25 282 PHE A CA 1
ATOM 2178 C C . PHE A 1 282 ? 6.948 -9.815 2.684 1.00 84.25 282 PHE A C 1
ATOM 2180 O O . PHE A 1 282 ? 7.278 -8.703 3.113 1.00 84.25 282 PHE A O 1
ATOM 2187 N N . VAL A 1 283 ? 5.803 -10.416 2.993 1.00 89.44 283 VAL A N 1
ATOM 2188 C CA . VAL A 1 283 ? 4.855 -9.942 3.995 1.00 89.44 283 VAL A CA 1
ATOM 2189 C C . VAL A 1 283 ? 5.551 -9.969 5.352 1.00 89.44 283 VAL A C 1
ATOM 2191 O O . VAL A 1 283 ? 6.215 -10.945 5.709 1.00 89.44 283 VAL A O 1
ATOM 2194 N N . GLN A 1 284 ? 5.434 -8.880 6.106 1.00 89.50 284 GLN A N 1
ATOM 2195 C CA . GLN A 1 284 ? 6.016 -8.810 7.440 1.00 89.50 284 GLN A CA 1
ATOM 2196 C C . GLN A 1 284 ? 5.134 -9.595 8.409 1.00 89.50 284 GLN A C 1
ATOM 2198 O O . GLN A 1 284 ? 4.053 -9.146 8.763 1.00 89.50 284 GLN A O 1
ATOM 2203 N N . ILE A 1 285 ? 5.602 -10.774 8.820 1.00 94.38 285 ILE A N 1
ATOM 2204 C CA . ILE A 1 285 ? 4.901 -11.647 9.765 1.00 94.38 285 ILE A CA 1
ATOM 2205 C C . ILE A 1 285 ? 5.820 -11.878 10.965 1.00 94.38 285 ILE A C 1
ATOM 2207 O O . ILE A 1 285 ? 6.821 -12.592 10.883 1.00 94.38 285 ILE A O 1
ATOM 2211 N N . SER A 1 286 ? 5.496 -11.224 12.075 1.00 90.12 286 SER A N 1
ATOM 2212 C CA . SER A 1 286 ? 6.233 -11.253 13.347 1.00 90.12 286 SER A CA 1
ATOM 2213 C C . SER A 1 286 ? 5.900 -12.485 14.190 1.00 90.12 286 SER A C 1
ATOM 2215 O O . SER A 1 286 ? 6.775 -13.037 14.866 1.00 90.12 286 SER A O 1
ATOM 2217 N N . ASP A 1 287 ? 4.638 -12.920 14.171 1.00 97.50 287 ASP A N 1
ATOM 2218 C CA . ASP A 1 287 ? 4.165 -14.057 14.954 1.00 97.50 287 ASP A CA 1
ATOM 2219 C C . ASP A 1 287 ? 4.548 -15.378 14.277 1.00 97.50 287 ASP A C 1
ATOM 2221 O O . ASP A 1 287 ? 4.048 -15.751 13.215 1.00 97.50 287 ASP A O 1
ATOM 2225 N N . THR A 1 288 ? 5.449 -16.124 14.917 1.00 96.56 288 THR A N 1
ATOM 2226 C CA . THR A 1 288 ? 5.920 -17.407 14.377 1.00 96.56 288 THR A CA 1
ATOM 2227 C C . THR A 1 288 ? 4.824 -18.469 14.282 1.00 96.56 288 THR A C 1
ATOM 2229 O O . THR A 1 288 ? 4.919 -19.346 13.427 1.00 96.56 288 THR A O 1
ATOM 2232 N N . ALA A 1 289 ? 3.792 -18.425 15.135 1.00 97.75 289 ALA A N 1
ATOM 2233 C CA . ALA A 1 289 ? 2.667 -19.349 15.029 1.00 97.75 289 ALA A CA 1
ATOM 2234 C C . ALA A 1 289 ? 1.800 -18.990 13.819 1.00 97.75 289 ALA A C 1
ATOM 2236 O O . ALA A 1 289 ? 1.356 -19.895 13.113 1.00 97.75 289 ALA A O 1
ATOM 2237 N N . PHE A 1 290 ? 1.629 -17.694 13.532 1.00 98.12 290 PHE A N 1
ATOM 2238 C CA . PHE A 1 290 ? 0.941 -17.246 12.323 1.00 98.12 290 PHE A CA 1
ATOM 2239 C C . PHE A 1 290 ? 1.710 -17.645 11.060 1.00 98.12 290 PHE A C 1
ATOM 2241 O O . PHE A 1 290 ? 1.133 -18.281 10.179 1.00 98.12 290 PHE A O 1
ATOM 2248 N N . LEU A 1 291 ? 3.021 -17.380 11.007 1.00 97.25 291 LEU A N 1
ATOM 2249 C CA . LEU A 1 291 ? 3.864 -17.768 9.871 1.00 97.25 291 LEU A CA 1
ATOM 2250 C C . LEU A 1 291 ? 3.818 -19.281 9.616 1.00 97.25 291 LEU A C 1
ATOM 2252 O O . LEU A 1 291 ? 3.569 -19.707 8.491 1.00 97.25 291 LEU A O 1
ATOM 2256 N N . HIS A 1 292 ? 4.000 -20.105 10.653 1.00 96.44 292 HIS A N 1
ATOM 2257 C CA . HIS A 1 292 ? 3.909 -21.558 10.497 1.00 96.44 292 HIS A CA 1
ATOM 2258 C C . HIS A 1 292 ? 2.516 -22.007 10.053 1.00 96.44 292 HIS A C 1
ATOM 2260 O O . HIS A 1 292 ? 2.417 -22.879 9.198 1.00 96.44 292 HIS A O 1
ATOM 2266 N N . ALA A 1 293 ? 1.447 -21.401 10.577 1.00 97.19 293 ALA A N 1
ATOM 2267 C CA . ALA A 1 293 ? 0.094 -21.734 10.153 1.00 97.19 293 ALA A CA 1
ATOM 2268 C C . ALA A 1 293 ? -0.135 -21.411 8.665 1.00 97.19 293 ALA A C 1
ATOM 2270 O O . ALA A 1 293 ? -0.785 -22.190 7.973 1.00 97.19 293 ALA A O 1
ATOM 2271 N N . LEU A 1 294 ? 0.429 -20.315 8.149 1.00 97.31 294 LEU A N 1
ATOM 2272 C CA . LEU A 1 294 ? 0.378 -19.974 6.722 1.00 97.31 294 LEU A CA 1
ATOM 2273 C C . LEU A 1 294 ? 1.143 -20.991 5.863 1.00 97.31 294 LEU A C 1
ATOM 2275 O O . LEU A 1 294 ? 0.612 -21.474 4.860 1.00 97.31 294 LEU A O 1
ATOM 2279 N N . VAL A 1 295 ? 2.354 -21.365 6.281 1.00 94.81 295 VAL A N 1
ATOM 2280 C CA . VAL A 1 295 ? 3.157 -22.395 5.603 1.00 94.81 295 VAL A CA 1
ATOM 2281 C C . VAL A 1 295 ? 2.424 -23.745 5.603 1.00 94.81 295 VAL A C 1
ATOM 2283 O O . VAL A 1 295 ? 2.291 -24.374 4.556 1.00 94.81 295 VAL A O 1
ATOM 2286 N N . ASP A 1 296 ? 1.860 -24.161 6.740 1.00 94.12 296 ASP A N 1
ATOM 2287 C CA . ASP A 1 296 ? 1.111 -25.419 6.880 1.00 94.12 296 ASP A CA 1
ATOM 2288 C C . ASP A 1 296 ? -0.180 -25.442 6.039 1.00 94.12 296 ASP A C 1
ATOM 2290 O O . ASP A 1 296 ? -0.604 -26.503 5.573 1.00 94.12 296 ASP A O 1
ATOM 2294 N N . GLN A 1 297 ? -0.798 -24.277 5.809 1.00 93.81 297 GLN A N 1
ATOM 2295 C CA . GLN A 1 297 ? -1.944 -24.108 4.905 1.00 93.81 297 GLN A CA 1
ATOM 2296 C C . GLN A 1 297 ? -1.542 -24.080 3.418 1.00 93.81 297 GLN A C 1
ATOM 2298 O O . GLN A 1 297 ? -2.413 -23.997 2.552 1.00 93.81 297 GLN A O 1
ATOM 2303 N N . GLY A 1 298 ? -0.246 -24.185 3.104 1.00 92.31 298 GLY A N 1
ATOM 2304 C CA . GLY A 1 298 ? 0.271 -24.193 1.736 1.00 92.31 298 GLY A CA 1
ATOM 2305 C C . GLY A 1 298 ? 0.265 -22.820 1.067 1.00 92.31 298 GLY A C 1
ATOM 2306 O O . GLY A 1 298 ? 0.202 -22.753 -0.160 1.00 92.31 298 GLY A O 1
ATOM 2307 N N . VAL A 1 299 ? 0.290 -21.740 1.857 1.00 92.94 299 VAL A N 1
ATOM 2308 C CA . VAL A 1 299 ? 0.436 -20.372 1.332 1.00 92.94 299 VAL A CA 1
ATOM 2309 C C . VAL A 1 299 ? 1.845 -20.158 0.777 1.00 92.94 299 VAL A C 1
ATOM 2311 O O . VAL A 1 299 ? 1.992 -19.513 -0.252 1.00 92.94 299 VAL A O 1
ATOM 2314 N N . ASP A 1 300 ? 2.860 -20.741 1.417 1.00 89.88 300 ASP A N 1
ATOM 2315 C CA . ASP A 1 300 ? 4.238 -20.795 0.915 1.00 89.88 300 ASP A CA 1
ATOM 2316 C C . ASP A 1 300 ? 4.321 -21.777 -0.273 1.00 89.88 300 ASP A C 1
ATOM 2318 O O . ASP A 1 300 ? 4.464 -22.994 -0.112 1.00 89.88 300 ASP A O 1
ATOM 2322 N N . ILE A 1 301 ? 4.153 -21.250 -1.488 1.00 77.81 301 ILE A N 1
ATOM 2323 C CA . ILE A 1 301 ? 4.077 -22.034 -2.729 1.00 77.81 301 ILE A CA 1
ATOM 2324 C C . ILE A 1 301 ? 5.474 -22.491 -3.147 1.00 77.81 301 ILE A C 1
ATOM 2326 O O . ILE A 1 301 ? 5.628 -23.564 -3.742 1.00 77.81 301 ILE A O 1
ATOM 2330 N N . ASN A 1 302 ? 6.489 -21.667 -2.885 1.00 74.06 302 ASN A N 1
ATOM 2331 C CA . ASN A 1 302 ? 7.858 -21.921 -3.323 1.00 74.06 302 ASN A CA 1
ATOM 2332 C C . ASN A 1 302 ? 8.702 -22.691 -2.278 1.00 74.06 302 ASN A C 1
ATOM 2334 O O . ASN A 1 302 ? 9.803 -23.139 -2.608 1.00 74.06 302 ASN A O 1
ATOM 2338 N N . SER A 1 303 ? 8.151 -22.923 -1.081 1.00 84.38 303 SER A N 1
ATOM 2339 C CA . SER A 1 303 ? 8.772 -23.613 0.055 1.00 84.38 303 SER A CA 1
ATOM 2340 C C . SER A 1 303 ? 10.032 -22.926 0.594 1.00 84.38 303 SER A C 1
ATOM 2342 O O . SER A 1 303 ? 10.954 -23.608 1.059 1.00 84.38 303 SER A O 1
ATOM 2344 N N . ASP A 1 304 ? 10.101 -21.595 0.521 1.00 79.25 304 ASP A N 1
ATOM 2345 C CA . ASP A 1 304 ? 11.211 -20.799 1.059 1.00 79.25 304 ASP A CA 1
ATOM 2346 C C . ASP A 1 304 ? 11.037 -20.418 2.542 1.00 79.25 304 ASP A C 1
ATOM 2348 O O . ASP A 1 304 ? 11.942 -19.835 3.145 1.00 79.25 304 ASP A O 1
ATOM 2352 N N . SER A 1 305 ? 9.939 -20.864 3.167 1.00 87.56 305 SER A N 1
ATOM 2353 C CA . SER A 1 305 ? 9.555 -20.605 4.562 1.00 87.56 305 SER A CA 1
ATOM 2354 C C . SER A 1 305 ? 9.234 -19.141 4.876 1.00 87.56 305 SER A C 1
ATOM 2356 O O . SER A 1 305 ? 9.097 -18.784 6.049 1.00 87.56 305 SER A O 1
ATOM 2358 N N . LEU A 1 306 ? 9.109 -18.297 3.854 1.00 87.56 306 LEU A N 1
ATOM 2359 C CA . LEU A 1 306 ? 8.622 -16.930 3.938 1.00 87.56 306 LEU A CA 1
ATOM 2360 C C . LEU A 1 306 ? 7.316 -16.821 3.144 1.00 87.56 306 LEU A C 1
ATOM 2362 O O . LEU A 1 306 ? 6.945 -17.713 2.391 1.00 87.56 306 LEU A O 1
ATOM 2366 N N . ILE A 1 307 ? 6.584 -15.727 3.347 1.00 92.12 307 ILE A N 1
ATOM 2367 C CA . ILE A 1 307 ? 5.355 -15.454 2.598 1.00 92.12 307 ILE A CA 1
ATOM 2368 C C . ILE A 1 307 ? 5.575 -14.194 1.786 1.00 92.12 307 ILE A C 1
ATOM 2370 O O . ILE A 1 307 ? 5.808 -13.120 2.339 1.00 92.12 307 ILE A O 1
ATOM 2374 N N . SER A 1 308 ? 5.522 -14.314 0.469 1.00 87.31 308 SER A N 1
ATOM 2375 C CA . SER A 1 308 ? 5.558 -13.181 -0.447 1.00 87.31 308 SER A CA 1
ATOM 2376 C C . SER A 1 308 ? 4.179 -12.546 -0.630 1.00 87.31 308 SER A C 1
ATOM 2378 O O . SER A 1 308 ? 3.149 -13.196 -0.455 1.00 87.31 308 SER A O 1
ATOM 2380 N N . TYR A 1 309 ? 4.134 -11.278 -1.048 1.00 83.00 309 TYR A N 1
ATOM 2381 C CA . TYR A 1 309 ? 2.859 -10.628 -1.397 1.00 83.00 309 TYR A CA 1
ATOM 2382 C C . TYR A 1 309 ? 2.120 -11.377 -2.516 1.00 83.00 309 TYR A C 1
ATOM 2384 O O . TYR A 1 309 ? 0.908 -11.547 -2.448 1.00 83.00 309 TYR A O 1
ATOM 2392 N N . ASN A 1 310 ? 2.851 -11.915 -3.501 1.00 78.44 310 ASN A N 1
ATOM 2393 C CA . ASN A 1 310 ? 2.245 -12.711 -4.573 1.00 78.44 310 ASN A CA 1
ATOM 2394 C C . ASN A 1 310 ? 1.576 -13.988 -4.033 1.00 78.44 310 ASN A C 1
ATOM 2396 O O . ASN A 1 310 ? 0.566 -14.427 -4.573 1.00 78.44 310 ASN A O 1
ATOM 2400 N N . GLU A 1 311 ? 2.149 -14.616 -3.005 1.00 87.75 311 GLU A N 1
ATOM 2401 C CA . GLU A 1 311 ? 1.554 -15.791 -2.363 1.00 87.75 311 GLU A CA 1
ATOM 2402 C C . GLU A 1 311 ? 0.301 -15.408 -1.584 1.00 87.75 311 GLU A C 1
ATOM 2404 O O . GLU A 1 311 ? -0.751 -16.011 -1.805 1.00 87.75 311 GLU A O 1
ATOM 2409 N N . ALA A 1 312 ? 0.373 -14.356 -0.764 1.00 91.81 312 ALA A N 1
ATOM 2410 C CA . ALA A 1 312 ? -0.769 -13.836 -0.013 1.00 91.81 312 ALA A CA 1
ATOM 2411 C C . ALA A 1 312 ? -1.952 -13.456 -0.927 1.00 91.81 312 ALA A C 1
ATOM 2413 O O . ALA A 1 312 ? -3.095 -13.822 -0.650 1.00 91.81 312 ALA A O 1
ATOM 2414 N N . GLU A 1 313 ? -1.687 -12.812 -2.068 1.00 86.94 313 GLU A N 1
ATOM 2415 C CA . GLU A 1 313 ? -2.704 -12.421 -3.054 1.00 86.94 313 GLU A CA 1
ATOM 2416 C C . GLU A 1 313 ? -3.448 -13.611 -3.681 1.00 86.94 313 GLU A C 1
ATOM 2418 O O . GLU A 1 313 ? -4.579 -13.452 -4.149 1.00 86.94 313 GLU A O 1
ATOM 2423 N N . THR A 1 314 ? -2.856 -14.810 -3.695 1.00 86.50 314 THR A N 1
ATOM 2424 C CA . THR A 1 314 ? -3.508 -16.012 -4.249 1.00 86.50 314 THR A CA 1
ATOM 2425 C C . THR A 1 314 ? -4.514 -16.646 -3.286 1.00 86.50 314 THR A C 1
ATOM 2427 O O . THR A 1 314 ? -5.323 -17.489 -3.692 1.00 86.50 314 THR A O 1
ATOM 2430 N N . VAL A 1 315 ? -4.490 -16.251 -2.012 1.00 94.44 315 VAL A N 1
ATOM 2431 C CA . VAL A 1 315 ? -5.295 -16.862 -0.957 1.00 94.44 315 VAL A CA 1
ATOM 2432 C C . VAL A 1 315 ? -6.683 -16.233 -0.911 1.00 94.44 315 VAL A C 1
ATOM 2434 O O . VAL A 1 315 ? -6.866 -15.057 -0.617 1.00 94.44 315 VAL A O 1
ATOM 2437 N N . ILE A 1 316 ? -7.693 -17.066 -1.156 1.00 95.19 316 ILE A N 1
ATOM 2438 C CA . ILE A 1 316 ? -9.107 -16.660 -1.143 1.00 95.19 316 ILE A CA 1
ATOM 2439 C C . ILE A 1 316 ? -9.786 -17.032 0.184 1.00 95.19 316 ILE A C 1
ATOM 2441 O O . ILE A 1 316 ? -10.777 -16.419 0.584 1.00 95.19 316 ILE A O 1
ATOM 2445 N N . SER A 1 317 ? -9.278 -18.048 0.881 1.00 97.50 317 SER A N 1
ATOM 2446 C CA . SER A 1 317 ? -9.815 -18.515 2.159 1.00 97.50 317 SER A CA 1
ATOM 2447 C C . SER A 1 317 ? -8.680 -18.978 3.055 1.00 97.50 317 SER A C 1
ATOM 2449 O O . SER A 1 317 ? -7.841 -19.757 2.612 1.00 97.50 317 SER A O 1
ATOM 2451 N N . LEU A 1 318 ? -8.708 -18.562 4.318 1.00 98.19 318 LEU A N 1
ATOM 2452 C CA . LEU A 1 318 ? -7.688 -18.882 5.307 1.00 98.19 318 LEU A CA 1
ATOM 2453 C C . LEU A 1 318 ? -8.332 -19.325 6.626 1.00 98.19 318 LEU A C 1
ATOM 2455 O O . LEU A 1 318 ? -9.245 -18.672 7.136 1.00 98.19 318 LEU A O 1
ATOM 2459 N N . SER A 1 319 ? -7.853 -20.441 7.177 1.00 97.75 319 SER A N 1
ATOM 2460 C CA . SER A 1 319 ? -8.219 -20.931 8.510 1.00 97.75 319 SER A CA 1
ATOM 2461 C C . SER A 1 319 ? -6.946 -21.202 9.305 1.00 97.75 319 SER A C 1
ATOM 2463 O O . SER A 1 319 ? -6.131 -22.046 8.940 1.00 97.75 319 SER A O 1
ATOM 2465 N N . VAL A 1 320 ? -6.784 -20.448 10.387 1.00 97.75 320 VAL A N 1
ATOM 2466 C CA . VAL A 1 320 ? -5.657 -20.491 11.325 1.00 97.75 320 VAL A CA 1
ATOM 2467 C C . VAL A 1 320 ? -6.197 -20.578 12.756 1.00 97.75 320 VAL A C 1
ATOM 2469 O O . VAL A 1 320 ? -5.821 -19.831 13.654 1.00 97.75 320 VAL A O 1
ATOM 2472 N N . ASP A 1 321 ? -7.171 -21.464 12.961 1.00 98.31 321 ASP A N 1
ATOM 2473 C CA . ASP A 1 321 ? -7.846 -21.647 14.245 1.00 98.31 321 ASP A CA 1
ATOM 2474 C C . ASP A 1 321 ? -6.989 -22.460 15.231 1.00 98.31 321 ASP A C 1
ATOM 2476 O O . ASP A 1 321 ? -6.379 -23.459 14.854 1.00 98.31 321 ASP A O 1
ATOM 2480 N N . SER A 1 322 ? -7.019 -22.109 16.521 1.00 97.50 322 SER A N 1
ATOM 2481 C CA . SER A 1 322 ? -6.407 -22.902 17.609 1.00 97.50 322 SER A CA 1
ATOM 2482 C C . SER A 1 322 ? -4.899 -23.174 17.482 1.00 97.50 322 SER A C 1
ATOM 2484 O O . SER A 1 322 ? -4.413 -24.192 17.983 1.00 97.50 322 SER A O 1
ATOM 2486 N N . VAL A 1 323 ? -4.144 -22.286 16.834 1.00 96.75 323 VAL A N 1
ATOM 2487 C CA . VAL A 1 323 ? -2.683 -22.433 16.651 1.00 96.75 323 VAL A CA 1
ATOM 2488 C C . VAL A 1 323 ? -1.862 -21.607 17.646 1.00 96.75 323 VAL A C 1
ATOM 2490 O O . VAL A 1 323 ? -0.653 -21.799 17.751 1.00 96.75 323 VAL A O 1
ATOM 2493 N N . GLY A 1 324 ? -2.513 -20.742 18.428 1.00 97.19 324 GLY A N 1
ATOM 2494 C CA . GLY A 1 324 ? -1.873 -19.916 19.451 1.00 97.19 324 GLY A CA 1
ATOM 2495 C C . GLY A 1 324 ? -1.328 -18.589 18.928 1.00 97.19 324 GLY A C 1
ATOM 2496 O O . GLY A 1 324 ? -0.356 -18.088 19.487 1.00 97.19 324 GLY A O 1
ATOM 2497 N N . ILE A 1 325 ? -1.940 -18.032 17.879 1.00 98.31 325 ILE A N 1
ATOM 2498 C CA . ILE A 1 325 ? -1.558 -16.726 17.327 1.00 98.31 325 ILE A CA 1
ATOM 2499 C C . ILE A 1 325 ? -1.859 -15.627 18.347 1.00 98.31 325 ILE A C 1
ATOM 2501 O O . ILE A 1 325 ? -2.937 -15.599 18.941 1.00 98.31 325 ILE A O 1
ATOM 2505 N N . SER A 1 326 ? -0.911 -14.720 18.536 1.00 96.75 326 SER A N 1
ATOM 2506 C CA . SER A 1 326 ? -1.041 -13.540 19.395 1.00 96.75 326 SER A CA 1
ATOM 2507 C C . SER A 1 326 ? -0.948 -12.223 18.622 1.00 96.7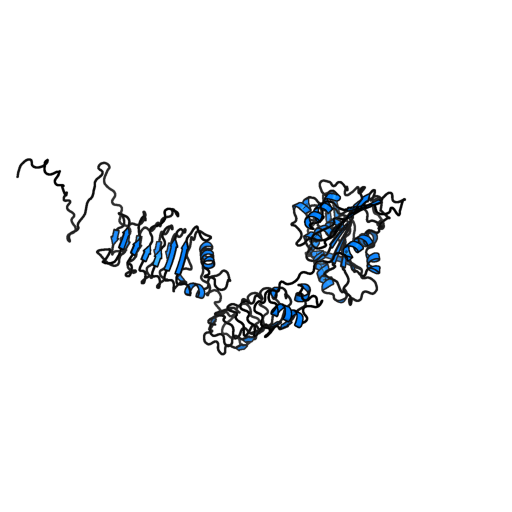5 326 SER A C 1
ATOM 2509 O O . SER A 1 326 ? -1.424 -11.204 19.113 1.00 96.75 326 SER A O 1
ATOM 2511 N N . ASP A 1 327 ? -0.388 -12.250 17.414 1.00 95.38 327 ASP A N 1
ATOM 2512 C CA . ASP A 1 327 ? -0.258 -11.100 16.520 1.00 95.38 327 ASP A CA 1
ATOM 2513 C C . ASP A 1 327 ? -0.567 -11.526 15.070 1.00 95.38 327 ASP A C 1
ATOM 2515 O O . ASP A 1 327 ? -0.003 -12.489 14.555 1.00 95.38 327 ASP A O 1
ATOM 2519 N N . MET A 1 328 ? -1.525 -10.839 14.442 1.00 96.19 328 MET A N 1
ATOM 2520 C CA . MET A 1 328 ? -2.018 -11.118 13.083 1.00 96.19 328 MET A CA 1
ATOM 2521 C C . MET A 1 328 ? -1.389 -10.202 12.021 1.00 96.19 328 MET A C 1
ATOM 2523 O O . MET A 1 328 ? -1.834 -10.234 10.875 1.00 96.19 328 MET A O 1
ATOM 2527 N N . THR A 1 329 ? -0.383 -9.393 12.381 1.00 94.06 329 THR A N 1
ATOM 2528 C CA . THR A 1 329 ? 0.334 -8.520 11.436 1.00 94.06 329 THR A CA 1
ATOM 2529 C C . THR A 1 329 ? 0.757 -9.304 10.189 1.00 94.06 329 THR A C 1
ATOM 2531 O O . THR A 1 329 ? 1.300 -10.411 10.289 1.00 94.06 329 THR A O 1
ATOM 2534 N N . GLY A 1 330 ? 0.469 -8.739 9.017 1.00 94.94 330 GLY A N 1
ATOM 2535 C CA . GLY A 1 330 ? 0.661 -9.348 7.707 1.00 94.94 330 GLY A CA 1
ATOM 2536 C C . GLY A 1 330 ? -0.636 -9.830 7.047 1.00 94.94 330 GLY A C 1
ATOM 2537 O O . GLY A 1 330 ? -0.641 -10.076 5.840 1.00 94.94 330 GLY A O 1
ATOM 2538 N N . ILE A 1 331 ? -1.748 -9.957 7.782 1.00 97.75 331 ILE A N 1
ATOM 2539 C CA . ILE A 1 331 ? -3.046 -10.359 7.211 1.00 97.75 331 ILE A CA 1
ATOM 2540 C C . ILE A 1 331 ? -3.601 -9.335 6.201 1.00 97.75 331 ILE A C 1
ATOM 2542 O O . ILE A 1 331 ? -4.318 -9.708 5.267 1.00 97.75 331 ILE A O 1
ATOM 2546 N N . GLU A 1 332 ? -3.208 -8.069 6.323 1.00 93.00 332 GLU A N 1
ATOM 2547 C CA . GLU A 1 332 ? -3.530 -6.973 5.408 1.00 93.00 332 GLU A CA 1
ATOM 2548 C C . GLU A 1 332 ? -3.036 -7.228 3.971 1.00 93.00 332 GLU A C 1
ATOM 2550 O O . GLU A 1 332 ? -3.663 -6.793 3.007 1.00 93.00 332 GLU A O 1
ATOM 2555 N N . ALA A 1 333 ? -1.976 -8.031 3.794 1.00 90.94 333 ALA A N 1
ATOM 2556 C CA . ALA A 1 333 ? -1.453 -8.397 2.474 1.00 90.94 333 ALA A CA 1
ATOM 2557 C C . ALA A 1 333 ? -2.368 -9.364 1.691 1.00 90.94 333 ALA A C 1
ATOM 2559 O O . ALA A 1 333 ? -2.197 -9.558 0.487 1.00 90.94 333 ALA A O 1
ATOM 2560 N N . PHE A 1 334 ? -3.354 -9.981 2.348 1.00 95.81 334 PHE A N 1
ATOM 2561 C CA . PHE A 1 334 ? -4.257 -10.972 1.761 1.00 95.81 334 PHE A CA 1
ATOM 2562 C C . PHE A 1 334 ? -5.486 -10.280 1.142 1.00 95.81 334 PHE A C 1
ATOM 2564 O O . PHE A 1 334 ? -6.634 -10.514 1.526 1.00 95.81 334 PHE A O 1
ATOM 2571 N N . ILE A 1 335 ? -5.256 -9.395 0.172 1.00 87.81 335 ILE A N 1
ATOM 2572 C CA . ILE A 1 335 ? -6.277 -8.482 -0.382 1.00 87.81 335 ILE A CA 1
ATOM 2573 C C . ILE A 1 335 ? -7.459 -9.189 -1.077 1.00 87.81 335 ILE A C 1
ATOM 2575 O O . ILE A 1 335 ? -8.549 -8.630 -1.185 1.00 87.81 335 ILE A O 1
ATOM 2579 N N . ASN A 1 336 ? -7.270 -10.436 -1.526 1.00 91.19 336 ASN A N 1
ATOM 2580 C CA . ASN A 1 336 ? -8.302 -11.252 -2.181 1.00 91.19 336 ASN A CA 1
ATOM 2581 C C . ASN A 1 336 ? -9.034 -12.205 -1.212 1.00 91.19 336 ASN A C 1
ATOM 2583 O O . ASN A 1 336 ? -9.818 -13.059 -1.645 1.00 91.19 336 ASN A O 1
ATOM 2587 N N . LEU A 1 337 ? -8.786 -12.080 0.096 1.00 97.69 337 LEU A N 1
ATOM 2588 C CA . LEU A 1 337 ? -9.336 -12.964 1.117 1.00 97.69 337 LEU A CA 1
ATOM 2589 C C . LEU A 1 337 ? -10.846 -12.748 1.289 1.00 97.69 337 LEU A C 1
ATOM 2591 O O . LEU A 1 337 ? -11.306 -11.719 1.774 1.00 97.69 337 LEU A O 1
ATOM 2595 N N . ASN A 1 338 ? -11.629 -13.766 0.935 1.00 97.88 338 ASN A N 1
ATOM 2596 C CA . ASN A 1 338 ? -13.086 -13.775 1.076 1.00 97.88 338 ASN A CA 1
ATOM 2597 C C . ASN A 1 338 ? -13.552 -14.389 2.401 1.00 97.88 338 ASN A C 1
ATOM 2599 O O . ASN A 1 338 ? -14.673 -14.115 2.841 1.00 97.88 338 ASN A O 1
ATOM 2603 N N . SER A 1 339 ? -12.740 -15.255 3.012 1.00 98.69 339 SER A N 1
ATOM 2604 C CA . SER A 1 339 ? -13.086 -15.976 4.239 1.00 98.69 339 SER A CA 1
ATOM 2605 C C . SER A 1 339 ? -11.880 -16.110 5.162 1.00 98.69 339 SER A C 1
ATOM 2607 O O . SER A 1 339 ? -10.887 -16.724 4.778 1.00 98.69 339 SER A O 1
ATOM 2609 N N . LEU A 1 340 ? -12.002 -15.606 6.390 1.00 98.75 340 LEU A N 1
ATOM 2610 C CA . LEU A 1 340 ? -10.990 -15.707 7.441 1.00 98.75 340 LEU A CA 1
ATOM 2611 C C . LEU A 1 340 ? -11.576 -16.376 8.689 1.00 98.75 340 LEU A C 1
ATOM 2613 O O . LEU A 1 340 ? -12.580 -15.918 9.238 1.00 98.75 340 LEU A O 1
ATOM 2617 N N . SER A 1 341 ? -10.929 -17.443 9.157 1.00 98.69 341 SER A N 1
ATOM 2618 C CA . SER A 1 341 ? -11.179 -18.041 10.471 1.00 98.69 341 SER A CA 1
ATOM 2619 C C . SER A 1 341 ? -9.889 -18.047 11.288 1.00 98.69 341 SER A C 1
ATOM 2621 O O . SER A 1 341 ? -8.912 -18.680 10.900 1.00 98.69 341 SER A O 1
ATOM 2623 N N . CYS A 1 342 ? -9.882 -17.325 12.403 1.00 98.50 342 CYS A N 1
ATOM 2624 C CA . CYS A 1 342 ? -8.759 -17.201 13.336 1.00 98.50 342 CYS A CA 1
ATOM 2625 C C . CYS A 1 342 ? -9.220 -17.411 14.791 1.00 98.50 342 CYS A C 1
ATOM 2627 O O . CYS A 1 342 ? -8.706 -16.799 15.730 1.00 98.50 342 CYS A O 1
ATOM 2629 N N . SER A 1 343 ? -10.225 -18.265 14.987 1.00 98.69 343 SER A N 1
ATOM 2630 C CA . SER A 1 343 ? -10.852 -18.515 16.283 1.00 98.69 343 SER A CA 1
ATOM 2631 C C . SER A 1 343 ? -9.977 -19.324 17.241 1.00 98.69 343 SER A C 1
ATOM 2633 O O . SER A 1 343 ? -9.095 -20.074 16.816 1.00 98.69 343 SER A O 1
ATOM 2635 N N . TYR A 1 344 ? -10.251 -19.204 18.544 1.00 98.56 344 TYR A N 1
ATOM 2636 C CA . TYR A 1 344 ? -9.515 -19.895 19.612 1.00 98.56 344 TYR A CA 1
ATOM 2637 C C . TYR A 1 344 ? -8.010 -19.578 19.623 1.00 98.56 344 TYR A C 1
ATOM 2639 O O . TYR A 1 344 ? -7.177 -20.470 19.785 1.00 98.56 344 TYR A O 1
ATOM 2647 N N . ASN A 1 345 ? -7.658 -18.307 19.449 1.00 98.69 345 ASN A N 1
ATOM 2648 C CA . ASN A 1 345 ? -6.284 -17.816 19.538 1.00 98.69 345 ASN A CA 1
ATOM 2649 C C . ASN A 1 345 ? -6.154 -16.822 20.710 1.00 98.69 345 ASN A C 1
ATOM 2651 O O . ASN A 1 345 ? -6.981 -16.808 21.622 1.00 98.69 345 ASN A O 1
ATOM 2655 N N . LEU A 1 346 ? -5.073 -16.044 20.737 1.00 97.25 346 LEU A N 1
ATOM 2656 C CA . LEU A 1 346 ? -4.754 -15.080 21.791 1.00 97.25 346 LEU A CA 1
ATOM 2657 C C . LEU A 1 346 ? -4.693 -13.646 21.244 1.00 97.25 346 LEU A C 1
ATOM 2659 O O . LEU A 1 346 ? -3.967 -12.817 21.786 1.00 97.25 346 LEU A O 1
ATOM 2663 N N . ILE A 1 347 ? -5.426 -13.364 20.165 1.00 97.88 347 ILE A N 1
ATOM 2664 C CA . ILE A 1 347 ? -5.310 -12.127 19.387 1.00 97.88 347 ILE A CA 1
ATOM 2665 C C . ILE A 1 347 ? -5.946 -10.963 20.170 1.00 97.88 347 ILE A C 1
ATOM 2667 O O . ILE A 1 347 ? -7.150 -11.026 20.439 1.00 97.88 347 ILE A O 1
ATOM 2671 N N . PRO A 1 348 ? -5.189 -9.908 20.536 1.00 89.88 348 PRO A N 1
ATOM 2672 C CA . PRO A 1 348 ? -5.736 -8.719 21.185 1.00 89.88 348 PRO A CA 1
ATOM 2673 C C . PRO A 1 348 ? -6.216 -7.670 20.173 1.00 89.88 348 PRO A C 1
ATOM 2675 O O . PRO A 1 348 ? -7.146 -6.929 20.468 1.00 89.88 348 PRO A O 1
ATOM 2678 N N . ASN A 1 349 ? -5.610 -7.649 18.981 1.00 90.12 349 ASN A N 1
ATOM 2679 C CA . ASN A 1 349 ? -5.877 -6.708 17.898 1.00 90.12 349 ASN A CA 1
ATOM 2680 C C . ASN A 1 349 ? -5.961 -7.456 16.573 1.00 90.12 349 ASN A C 1
ATOM 2682 O O . ASN A 1 349 ? -5.074 -8.246 16.252 1.00 90.12 349 ASN A O 1
ATOM 2686 N N . LEU A 1 350 ? -7.018 -7.196 15.810 1.00 96.38 350 LEU A N 1
ATOM 2687 C CA . LEU A 1 350 ? -7.216 -7.754 14.481 1.00 96.38 350 LEU A CA 1
ATOM 2688 C C . LEU A 1 350 ? -7.530 -6.611 13.522 1.00 96.38 350 LEU A C 1
ATOM 2690 O O . LEU A 1 350 ? -8.636 -6.074 13.554 1.00 96.38 350 LEU A O 1
ATOM 2694 N N . ASP A 1 351 ? -6.561 -6.273 12.680 1.00 93.06 351 ASP A N 1
ATOM 2695 C CA . ASP A 1 351 ? -6.759 -5.345 11.573 1.00 93.06 351 ASP A CA 1
ATOM 2696 C C . ASP A 1 351 ? -7.127 -6.138 10.316 1.00 93.06 351 ASP A C 1
ATOM 2698 O O . ASP A 1 351 ? -6.399 -7.035 9.898 1.00 93.06 351 ASP A O 1
ATOM 2702 N N . VAL A 1 352 ? -8.297 -5.848 9.755 1.00 97.12 352 VAL A N 1
ATOM 2703 C CA . VAL A 1 352 ? -8.793 -6.431 8.497 1.00 97.12 352 VAL A CA 1
ATOM 2704 C C . VAL A 1 352 ? -9.227 -5.343 7.514 1.00 97.12 352 VAL A C 1
ATOM 2706 O O . VAL A 1 352 ? -9.997 -5.608 6.588 1.00 97.12 352 VAL A O 1
ATOM 2709 N N . SER A 1 353 ? -8.766 -4.107 7.721 1.00 91.56 353 SER A N 1
ATOM 2710 C CA . SER A 1 353 ? -9.209 -2.928 6.971 1.00 91.56 353 SER A CA 1
ATOM 2711 C C . SER A 1 353 ? -8.914 -3.025 5.468 1.00 91.56 353 SER A C 1
ATOM 2713 O O . SER A 1 353 ? -9.755 -2.622 4.665 1.00 91.56 353 SER A O 1
ATOM 2715 N N . ASP A 1 354 ? -7.807 -3.668 5.082 1.00 89.81 354 ASP A N 1
ATOM 2716 C CA . ASP A 1 354 ? -7.426 -3.892 3.679 1.00 89.81 354 ASP A CA 1
ATOM 2717 C C . ASP A 1 354 ? -8.021 -5.166 3.047 1.00 89.81 354 ASP A C 1
ATOM 2719 O O . ASP A 1 354 ? -7.915 -5.393 1.837 1.00 89.81 354 ASP A O 1
ATOM 2723 N N . ASN A 1 355 ? -8.732 -5.996 3.818 1.00 97.00 355 ASN A N 1
ATOM 2724 C CA . ASN A 1 355 ? -9.405 -7.192 3.302 1.00 97.00 355 ASN A CA 1
ATOM 2725 C C . ASN A 1 355 ? -10.832 -6.858 2.811 1.00 97.00 355 ASN A C 1
ATOM 2727 O O . ASN A 1 355 ? -11.830 -7.405 3.291 1.00 97.00 355 ASN A O 1
ATOM 2731 N N . TYR A 1 356 ? -10.955 -5.954 1.833 1.00 91.31 356 TYR A N 1
ATOM 2732 C CA . TYR A 1 356 ? -12.246 -5.443 1.329 1.00 91.31 356 TYR A CA 1
ATOM 2733 C C . TYR A 1 356 ? -13.188 -6.532 0.783 1.00 91.31 356 TYR A C 1
ATOM 2735 O O . TYR A 1 356 ? -14.410 -6.367 0.782 1.00 91.31 356 TYR A O 1
ATOM 2743 N N . ALA A 1 357 ? -12.626 -7.649 0.311 1.00 94.88 357 ALA A N 1
ATOM 2744 C CA . ALA A 1 357 ? -13.370 -8.775 -0.248 1.00 94.88 357 ALA A CA 1
ATOM 2745 C C . ALA A 1 357 ? -13.999 -9.694 0.822 1.00 94.88 357 ALA A C 1
ATOM 2747 O O . ALA A 1 357 ? -14.779 -10.591 0.492 1.00 94.88 357 ALA A O 1
ATOM 2748 N N . LEU A 1 358 ? -13.699 -9.482 2.108 1.00 98.44 358 LEU A N 1
ATOM 2749 C CA . LEU A 1 358 ? -14.087 -10.393 3.179 1.00 98.44 358 LEU A CA 1
ATOM 2750 C C . LEU A 1 358 ? -15.615 -10.501 3.317 1.00 98.44 358 LEU A C 1
ATOM 2752 O O . LEU A 1 358 ? -16.323 -9.535 3.596 1.00 98.44 358 LEU A O 1
ATOM 2756 N N . THR A 1 359 ? -16.129 -11.721 3.158 1.00 98.69 359 THR A N 1
ATOM 2757 C CA . THR A 1 359 ? -17.556 -12.061 3.305 1.00 98.69 359 THR A CA 1
ATOM 2758 C C . THR A 1 359 ? -17.830 -12.910 4.547 1.00 98.69 359 THR A C 1
ATOM 2760 O O . THR A 1 359 ? -18.965 -12.953 5.027 1.00 98.69 359 THR A O 1
ATOM 2763 N N . HIS A 1 360 ? -16.809 -13.592 5.069 1.00 98.88 360 HIS A N 1
ATOM 2764 C CA . HIS A 1 360 ? -16.889 -14.449 6.249 1.00 98.88 360 HIS A CA 1
ATOM 2765 C C . HIS A 1 360 ? -15.726 -14.135 7.190 1.00 98.88 360 HIS A C 1
ATOM 2767 O O . HIS A 1 360 ? -14.569 -14.272 6.797 1.00 98.88 360 HIS A O 1
ATOM 2773 N N . LEU A 1 361 ? -16.039 -13.765 8.432 1.00 98.81 361 LEU A N 1
ATOM 2774 C CA . LEU A 1 361 ? -15.056 -13.556 9.490 1.00 98.81 361 LEU A CA 1
ATOM 2775 C C . LEU A 1 361 ? -15.458 -14.324 10.751 1.00 98.81 361 LEU A C 1
ATOM 2777 O O . LEU A 1 361 ? -16.518 -14.081 11.334 1.00 98.81 361 LEU A O 1
ATOM 2781 N N . ASN A 1 362 ? -14.597 -15.238 11.188 1.00 98.81 362 ASN A N 1
ATOM 2782 C CA . ASN A 1 362 ? -14.688 -15.887 12.489 1.00 98.81 362 ASN A CA 1
ATOM 2783 C C . ASN A 1 362 ? -13.441 -15.568 13.321 1.00 98.81 362 ASN A C 1
ATOM 2785 O O . ASN A 1 362 ? -12.399 -16.195 13.153 1.00 98.81 362 ASN A O 1
ATOM 2789 N N . CYS A 1 363 ? -13.582 -14.627 14.250 1.00 98.62 363 CYS A N 1
ATOM 2790 C CA . CYS A 1 363 ? -12.558 -14.226 15.215 1.00 98.62 363 CYS A CA 1
ATOM 2791 C C . CYS A 1 363 ? -12.961 -14.571 16.662 1.00 98.62 363 CYS A C 1
ATOM 2793 O O . CYS A 1 363 ? -12.462 -13.978 17.619 1.00 98.62 363 CYS A O 1
ATOM 2795 N N . SER A 1 364 ? -13.889 -15.519 16.840 1.00 98.75 364 SER A N 1
ATOM 2796 C CA . SER A 1 364 ? -14.404 -15.898 18.160 1.00 98.75 364 SER A CA 1
ATOM 2797 C C . SER A 1 364 ? -13.351 -16.531 19.076 1.00 98.75 364 SER A C 1
ATOM 2799 O O . SER A 1 364 ? -12.388 -17.131 18.603 1.00 98.75 364 SER A O 1
ATOM 2801 N N . PHE A 1 365 ? -13.555 -16.432 20.393 1.00 98.50 365 PHE A N 1
ATOM 2802 C CA . PHE A 1 365 ? -12.633 -16.950 21.414 1.00 98.50 365 PHE A CA 1
ATOM 2803 C C . PHE A 1 365 ? -11.206 -16.396 21.255 1.00 98.50 365 PHE A C 1
ATOM 2805 O O . PHE A 1 365 ? -10.254 -17.155 21.079 1.00 98.50 365 PHE A O 1
ATOM 2812 N N . ASN A 1 366 ? -11.081 -15.071 21.305 1.00 98.50 366 ASN A N 1
ATOM 2813 C CA . ASN A 1 366 ? -9.820 -14.326 21.304 1.00 98.50 366 ASN A CA 1
ATOM 2814 C C . ASN A 1 366 ? -9.811 -13.305 22.466 1.00 98.50 366 ASN A C 1
ATOM 2816 O O . ASN A 1 366 ? -10.619 -13.400 23.395 1.00 98.50 366 ASN A O 1
ATOM 2820 N N . HIS A 1 367 ? -8.886 -12.342 22.438 1.00 94.31 367 HIS A N 1
ATOM 2821 C CA . HIS A 1 367 ? -8.741 -11.274 23.433 1.00 94.31 367 HIS A CA 1
ATOM 2822 C C . HIS A 1 367 ? -9.048 -9.885 22.852 1.00 94.31 367 HIS A C 1
ATOM 2824 O O . HIS A 1 367 ? -8.520 -8.884 23.334 1.00 94.31 367 HIS A O 1
ATOM 2830 N N . LEU A 1 368 ? -9.896 -9.817 21.817 1.00 93.12 368 LEU A N 1
ATOM 2831 C CA . LEU A 1 368 ? -10.216 -8.557 21.146 1.00 93.12 368 LEU A CA 1
ATOM 2832 C C . LEU A 1 368 ? -10.980 -7.626 22.091 1.00 93.12 368 LEU A C 1
ATOM 2834 O O . LEU A 1 368 ? -11.997 -8.029 22.665 1.00 93.12 368 LEU A O 1
ATOM 2838 N N . TYR A 1 369 ? -10.511 -6.385 22.212 1.00 88.12 369 TYR A N 1
ATOM 2839 C CA . TYR A 1 369 ? -11.182 -5.297 22.939 1.00 88.12 369 TYR A CA 1
ATOM 2840 C C . TYR A 1 369 ? -11.837 -4.273 22.000 1.00 88.12 369 TYR A C 1
ATOM 2842 O O . TYR A 1 369 ? -12.815 -3.633 22.384 1.00 88.12 369 TYR A O 1
ATOM 2850 N N . SER A 1 370 ? -11.371 -4.196 20.753 1.00 84.62 370 SER A N 1
ATOM 2851 C CA . SER A 1 370 ? -11.997 -3.477 19.643 1.00 84.62 370 SER A CA 1
ATOM 2852 C C . SER A 1 370 ? -12.029 -4.360 18.388 1.00 84.62 370 SER A C 1
ATOM 2854 O O . SER A 1 370 ? -11.322 -5.367 18.290 1.00 84.62 370 SER A O 1
ATOM 2856 N N . LEU A 1 371 ? -12.909 -4.019 17.447 1.00 94.00 371 LEU A N 1
ATOM 2857 C CA . LEU A 1 371 ? -12.986 -4.656 16.135 1.00 94.00 371 LEU A CA 1
ATOM 2858 C C . LEU A 1 371 ? -13.600 -3.662 15.144 1.00 94.00 371 LEU A C 1
ATOM 2860 O O . LEU A 1 371 ? -14.816 -3.464 15.154 1.00 94.00 371 LEU A O 1
ATOM 2864 N N . ASP A 1 372 ? -12.764 -3.040 14.313 1.00 89.94 372 ASP A N 1
ATOM 2865 C CA . ASP A 1 372 ? -13.234 -2.184 13.222 1.00 89.94 372 ASP A CA 1
ATOM 2866 C C . ASP A 1 372 ? -13.558 -3.035 11.988 1.00 89.94 372 ASP A C 1
ATOM 2868 O O . ASP A 1 372 ? -12.734 -3.814 11.514 1.00 89.94 372 ASP A O 1
ATOM 2872 N N . LEU A 1 373 ? -14.782 -2.889 11.481 1.00 96.25 373 LEU A N 1
ATOM 2873 C CA . LEU A 1 373 ? -15.289 -3.570 10.287 1.00 96.25 373 LEU A CA 1
ATOM 2874 C C . LEU A 1 373 ? -15.834 -2.578 9.253 1.00 96.25 373 LEU A C 1
ATOM 2876 O O . LEU A 1 373 ? -16.582 -2.968 8.349 1.00 96.25 373 LEU A O 1
ATOM 2880 N N . SER A 1 374 ? -15.491 -1.293 9.385 1.00 91.75 374 SER A N 1
ATOM 2881 C CA . SER A 1 374 ? -16.005 -0.197 8.561 1.00 91.75 374 SER A CA 1
ATOM 2882 C C . SER A 1 374 ? -15.708 -0.381 7.068 1.00 91.75 374 SER A C 1
ATOM 2884 O O . SER A 1 374 ? -16.548 -0.030 6.233 1.00 91.75 374 SER A O 1
ATOM 2886 N N . GLN A 1 375 ? -14.566 -0.992 6.731 1.00 92.69 375 GLN A N 1
ATOM 2887 C CA . GLN A 1 375 ? -14.153 -1.284 5.354 1.00 92.69 375 GLN A CA 1
ATOM 2888 C C . GLN A 1 375 ? -14.715 -2.609 4.816 1.00 92.69 375 GLN A C 1
ATOM 2890 O O . GLN A 1 375 ? -14.946 -2.749 3.612 1.00 92.69 375 GLN A O 1
ATOM 2895 N N . ASN A 1 376 ? -15.032 -3.577 5.683 1.00 97.75 376 ASN A N 1
ATOM 2896 C CA . ASN A 1 376 ? -15.493 -4.917 5.293 1.00 97.75 376 ASN A CA 1
ATOM 2897 C C . ASN A 1 376 ? -17.009 -4.952 5.016 1.00 97.75 376 ASN A C 1
ATOM 2899 O O . ASN A 1 376 ? -17.765 -5.785 5.527 1.00 97.75 376 ASN A O 1
ATOM 2903 N N . THR A 1 377 ? -17.488 -4.023 4.190 1.00 96.75 377 THR A N 1
ATOM 2904 C CA . THR A 1 377 ? -18.919 -3.836 3.879 1.00 96.75 377 THR A CA 1
ATOM 2905 C C . THR A 1 377 ? -19.566 -5.038 3.175 1.00 96.75 377 THR A C 1
ATOM 2907 O O . THR A 1 377 ? -20.791 -5.176 3.191 1.00 96.75 377 THR A O 1
ATOM 2910 N N . ALA A 1 378 ? -18.755 -5.940 2.608 1.00 97.75 378 ALA A N 1
ATOM 2911 C CA . ALA A 1 378 ? -19.183 -7.188 1.980 1.00 97.75 378 ALA A CA 1
ATOM 2912 C C . ALA A 1 378 ? -19.473 -8.336 2.972 1.00 97.75 378 ALA A C 1
ATOM 2914 O O . ALA A 1 378 ? -19.936 -9.398 2.543 1.00 97.75 378 ALA A O 1
ATOM 2915 N N . LEU A 1 379 ? -19.234 -8.151 4.280 1.00 98.50 379 LEU A N 1
ATOM 2916 C CA . LEU A 1 379 ? -19.436 -9.193 5.290 1.00 98.50 379 LEU A CA 1
ATOM 2917 C C . LEU A 1 379 ? -20.878 -9.715 5.313 1.00 98.50 379 LEU A C 1
ATOM 2919 O O . LEU A 1 379 ? -21.842 -8.977 5.501 1.00 98.50 379 LEU A O 1
ATOM 2923 N N . VAL A 1 380 ? -21.005 -11.034 5.177 1.00 98.50 380 VAL A N 1
ATOM 2924 C CA . VAL A 1 380 ? -22.263 -11.787 5.252 1.00 98.50 380 VAL A CA 1
ATOM 2925 C C . VAL A 1 380 ? -22.354 -12.554 6.570 1.00 98.50 380 VAL A C 1
ATOM 2927 O O . VAL A 1 380 ? -23.442 -12.678 7.135 1.00 98.50 380 VAL A O 1
ATOM 2930 N N . ASN A 1 381 ? -21.224 -13.062 7.064 1.00 98.69 381 ASN A N 1
ATOM 2931 C CA . ASN A 1 381 ? -21.145 -13.870 8.275 1.00 98.69 381 ASN A CA 1
ATOM 2932 C C . ASN A 1 381 ? -20.055 -13.328 9.201 1.00 98.69 381 ASN A C 1
ATOM 2934 O O . ASN A 1 381 ? -18.883 -13.340 8.832 1.00 98.69 381 ASN A O 1
ATOM 2938 N N . LEU A 1 382 ? -20.447 -12.906 10.404 1.00 98.75 382 LEU A N 1
ATOM 2939 C CA . LEU A 1 382 ? -19.538 -12.463 11.458 1.00 98.75 382 LEU A CA 1
ATOM 2940 C C . LEU A 1 382 ? -19.756 -13.290 12.726 1.00 98.75 382 LEU A C 1
ATOM 2942 O O . LEU A 1 382 ? -20.862 -13.345 13.267 1.00 98.75 382 LEU A O 1
ATOM 2946 N N . ASN A 1 383 ? -18.686 -13.896 13.228 1.00 98.75 383 ASN A N 1
ATOM 2947 C CA . ASN A 1 383 ? -18.643 -14.473 14.563 1.00 98.75 383 ASN A CA 1
ATOM 2948 C C . ASN A 1 383 ? -17.483 -13.866 15.358 1.00 98.75 383 ASN A C 1
ATOM 2950 O O . ASN A 1 383 ? -16.329 -14.241 15.157 1.00 98.75 383 ASN A O 1
ATOM 2954 N N . CYS A 1 384 ? -17.812 -12.968 16.285 1.00 98.38 384 CYS A N 1
ATOM 2955 C CA . CYS A 1 384 ? -16.875 -12.342 17.221 1.00 98.38 384 CYS A CA 1
ATOM 2956 C C . CYS A 1 384 ? -17.150 -12.750 18.681 1.00 98.38 384 CYS A C 1
ATOM 2958 O O . CYS A 1 384 ? -16.671 -12.105 19.612 1.00 98.38 384 CYS A O 1
ATOM 2960 N N . SER A 1 385 ? -17.903 -13.839 18.885 1.00 98.56 385 SER A N 1
ATOM 2961 C CA . SER A 1 385 ? -18.296 -14.358 20.204 1.00 98.56 385 SER A CA 1
ATOM 2962 C C . SER A 1 385 ? -17.099 -14.594 21.132 1.00 98.56 385 SER A C 1
ATOM 2964 O O . SER A 1 385 ? -16.007 -14.928 20.676 1.00 98.56 385 SER A O 1
ATOM 2966 N N . ALA A 1 386 ? -17.329 -14.505 22.442 1.00 97.75 386 ALA A N 1
ATOM 2967 C CA . ALA A 1 386 ? -16.333 -14.754 23.483 1.00 97.75 386 ALA A CA 1
ATOM 2968 C C . ALA A 1 386 ? -15.044 -13.916 23.324 1.00 97.75 386 ALA A C 1
ATOM 2970 O O . ALA A 1 386 ? -13.943 -14.427 23.509 1.00 97.75 386 ALA A O 1
ATOM 2971 N N . ASN A 1 387 ? -15.209 -12.636 22.979 1.00 97.62 387 ASN A N 1
ATOM 2972 C CA . ASN A 1 387 ? -14.188 -11.586 23.057 1.00 97.62 387 ASN A CA 1
ATOM 2973 C C . ASN A 1 387 ? -14.525 -10.587 24.184 1.00 97.62 387 ASN A C 1
ATOM 2975 O O . ASN A 1 387 ? -15.510 -10.762 24.908 1.00 97.62 387 ASN A O 1
ATOM 2979 N N . GLN A 1 388 ? -13.718 -9.536 24.330 1.00 92.19 388 GLN A N 1
ATOM 2980 C CA . GLN A 1 388 ? -13.794 -8.530 25.397 1.00 92.19 388 GLN A CA 1
ATOM 2981 C C . GLN A 1 388 ? -14.284 -7.160 24.886 1.00 92.19 388 GLN A C 1
ATOM 2983 O O . GLN A 1 388 ? -13.987 -6.134 25.492 1.00 92.19 388 GLN A O 1
ATOM 2988 N N . LEU A 1 389 ? -15.037 -7.131 23.776 1.00 89.94 389 LEU A N 1
ATOM 2989 C CA . LEU A 1 389 ? -15.554 -5.884 23.201 1.00 89.94 389 LEU A CA 1
ATOM 2990 C C . LEU A 1 389 ? -16.598 -5.241 24.127 1.00 89.94 389 LEU A C 1
ATOM 2992 O O . LEU A 1 389 ? -17.543 -5.907 24.563 1.00 89.94 389 LEU A O 1
ATOM 2996 N N . SER A 1 390 ? -16.460 -3.939 24.379 1.00 84.50 390 SER A N 1
ATOM 2997 C CA . SER A 1 390 ? -17.448 -3.121 25.099 1.00 84.50 390 SER A CA 1
ATOM 2998 C C . SER A 1 390 ? -18.518 -2.541 24.165 1.00 84.50 390 SER A C 1
ATOM 3000 O O . SER A 1 390 ? -19.674 -2.364 24.567 1.00 84.50 390 SER A O 1
ATOM 3002 N N . SER A 1 391 ? -18.158 -2.322 22.902 1.00 87.12 391 SER A N 1
ATOM 3003 C CA . SER A 1 391 ? -19.033 -1.896 21.815 1.00 87.12 391 SER A CA 1
ATOM 3004 C C . SER A 1 391 ? -18.703 -2.650 20.523 1.00 87.12 391 SER A C 1
ATOM 3006 O O . SER A 1 391 ? -17.619 -3.214 20.372 1.00 87.12 391 SER A O 1
ATOM 3008 N N . LEU A 1 392 ? -19.653 -2.689 19.591 1.00 93.38 392 LEU A N 1
ATOM 3009 C CA . LEU A 1 392 ? -19.435 -3.196 18.238 1.00 93.38 392 LEU A CA 1
ATOM 3010 C C . LEU A 1 392 ? -20.205 -2.338 17.233 1.00 93.38 392 LEU A C 1
ATOM 3012 O O . LEU A 1 392 ? -21.423 -2.203 17.354 1.00 93.38 392 LEU A O 1
ATOM 3016 N N . ASP A 1 393 ? -19.521 -1.815 16.216 1.00 92.31 393 ASP A N 1
ATOM 3017 C CA . ASP A 1 393 ? -20.170 -1.135 15.095 1.00 92.31 393 ASP A CA 1
ATOM 3018 C C . ASP A 1 393 ? -20.242 -2.030 13.860 1.00 92.31 393 ASP A C 1
ATOM 3020 O O . ASP A 1 393 ? -19.234 -2.387 13.260 1.00 92.31 393 ASP A O 1
ATOM 3024 N N . VAL A 1 394 ? -21.471 -2.391 13.488 1.00 95.88 394 VAL A N 1
ATOM 3025 C CA . VAL A 1 394 ? -21.795 -3.103 12.248 1.00 95.88 394 VAL A CA 1
ATOM 3026 C C . VAL A 1 394 ? -22.763 -2.308 11.368 1.00 95.88 394 VAL A C 1
ATOM 3028 O O . VAL A 1 394 ? -23.379 -2.855 10.452 1.00 95.88 394 VAL A O 1
ATOM 3031 N N . SER A 1 395 ? -22.915 -1.003 11.610 1.00 93.31 395 SER A N 1
ATOM 3032 C CA . SER A 1 395 ? -23.843 -0.120 10.891 1.00 93.31 395 SER A CA 1
ATOM 3033 C C . SER A 1 395 ? -23.532 0.010 9.397 1.00 93.31 395 SER A C 1
ATOM 3035 O O . SER A 1 395 ? -24.417 0.328 8.600 1.00 93.31 395 SER A O 1
ATOM 3037 N N . LYS A 1 396 ? -22.288 -0.269 8.989 1.00 94.25 396 LYS A N 1
ATOM 3038 C CA . LYS A 1 396 ? -21.860 -0.295 7.581 1.00 94.25 396 LYS A CA 1
ATOM 3039 C C . LYS A 1 396 ? -21.986 -1.675 6.935 1.00 94.25 396 LYS A C 1
ATOM 3041 O O . LYS A 1 396 ? -22.103 -1.764 5.712 1.00 94.25 396 LYS A O 1
ATOM 3046 N N . ASN A 1 397 ? -22.047 -2.749 7.719 1.00 96.50 397 ASN A N 1
ATOM 3047 C CA . ASN A 1 397 ? -22.061 -4.134 7.236 1.00 96.50 397 ASN A CA 1
ATOM 3048 C C . ASN A 1 397 ? -23.492 -4.607 6.921 1.00 96.50 397 ASN A C 1
ATOM 3050 O O . ASN A 1 397 ? -23.952 -5.654 7.371 1.00 96.50 397 ASN A O 1
ATOM 3054 N N . THR A 1 398 ? -24.206 -3.825 6.108 1.00 95.56 398 THR A N 1
ATOM 3055 C CA . THR A 1 398 ? -25.622 -4.043 5.739 1.00 95.56 398 THR A CA 1
ATOM 3056 C C . THR A 1 398 ? -25.898 -5.374 5.021 1.00 95.56 398 THR A C 1
ATOM 3058 O O . THR A 1 398 ? -27.051 -5.785 4.896 1.00 95.56 398 THR A O 1
ATOM 3061 N N . ALA A 1 399 ? -24.853 -6.064 4.547 1.00 97.00 399 ALA A N 1
ATOM 3062 C CA . ALA A 1 399 ? -24.937 -7.379 3.916 1.00 97.00 399 ALA A CA 1
ATOM 3063 C C . ALA A 1 399 ? -25.006 -8.554 4.917 1.00 97.00 399 ALA A C 1
ATOM 3065 O O . ALA A 1 399 ? -25.238 -9.694 4.489 1.00 97.00 399 ALA A O 1
ATOM 3066 N N . LEU A 1 400 ? -24.834 -8.300 6.223 1.00 97.88 400 LEU A N 1
ATOM 3067 C CA . LEU A 1 400 ? -24.809 -9.334 7.257 1.00 97.88 400 LEU A CA 1
ATOM 3068 C C . LEU A 1 400 ? -26.114 -10.141 7.300 1.00 97.88 400 LEU A C 1
ATOM 3070 O O . LEU A 1 400 ? -27.223 -9.613 7.389 1.00 97.88 400 LEU A O 1
ATOM 3074 N N . LYS A 1 401 ? -25.957 -11.466 7.291 1.00 97.56 401 LYS A N 1
ATOM 3075 C CA . LYS A 1 401 ? -27.031 -12.458 7.444 1.00 97.56 401 LYS A CA 1
ATOM 3076 C C . LYS A 1 401 ? -26.881 -13.284 8.708 1.00 97.56 401 LYS A C 1
ATOM 3078 O O . LYS A 1 401 ? -27.887 -13.759 9.223 1.00 97.56 401 LYS A O 1
ATOM 3083 N N . ASN A 1 402 ? -25.660 -13.474 9.204 1.00 98.19 402 ASN A N 1
ATOM 3084 C CA . ASN A 1 402 ? -25.415 -14.145 10.476 1.00 98.19 402 ASN A CA 1
ATOM 3085 C C . ASN A 1 402 ? -24.436 -13.318 11.312 1.00 98.19 402 ASN A C 1
ATOM 3087 O O . ASN A 1 402 ? -23.326 -13.042 10.862 1.00 98.19 402 ASN A O 1
ATOM 3091 N N . LEU A 1 403 ? -24.856 -12.949 12.521 1.00 98.06 403 LEU A N 1
ATOM 3092 C CA . LEU A 1 403 ? -24.051 -12.223 13.501 1.00 98.06 403 LEU A CA 1
ATOM 3093 C C . LEU A 1 403 ? -24.072 -12.982 14.828 1.00 98.06 403 LEU A C 1
ATOM 3095 O O . LEU A 1 403 ? -25.131 -13.162 15.428 1.00 98.06 403 LEU A O 1
ATOM 3099 N N . SER A 1 404 ? -22.910 -13.422 15.298 1.00 98.31 404 SER A N 1
ATOM 3100 C CA . SER A 1 404 ? -22.767 -14.075 16.598 1.00 98.31 404 SER A CA 1
ATOM 3101 C C . SER A 1 404 ? -21.872 -13.252 17.512 1.00 98.31 404 SER A C 1
ATOM 3103 O O . SER A 1 404 ? -20.711 -13.002 17.192 1.00 98.31 404 SER A O 1
ATOM 3105 N N . MET A 1 405 ? -22.435 -12.868 18.654 1.00 97.50 405 MET A N 1
ATOM 3106 C CA . MET A 1 405 ? -21.810 -12.083 19.719 1.00 97.50 405 MET A CA 1
ATOM 3107 C C . MET A 1 405 ? -22.046 -12.775 21.066 1.00 97.50 405 MET A C 1
ATOM 3109 O O . MET A 1 405 ? -22.380 -12.125 22.052 1.00 97.50 405 MET A O 1
ATOM 3113 N N . GLU A 1 406 ? -21.998 -14.107 21.108 1.00 97.69 406 GLU A N 1
ATOM 3114 C CA . GLU A 1 406 ? -22.319 -14.878 22.313 1.00 97.69 406 GLU A CA 1
ATOM 3115 C C . GLU A 1 406 ? -21.217 -14.748 23.376 1.00 97.69 406 GLU A C 1
ATOM 3117 O O . GLU A 1 406 ? -20.035 -14.649 23.058 1.00 97.69 406 GLU A O 1
ATOM 3122 N N . GLY A 1 407 ? -21.592 -14.774 24.655 1.00 96.44 407 GLY A N 1
ATOM 3123 C CA . GLY A 1 407 ? -20.647 -14.804 25.779 1.00 96.44 407 GLY A CA 1
ATOM 3124 C C . GLY A 1 407 ? -19.807 -13.537 25.992 1.00 96.44 407 GLY A C 1
ATOM 3125 O O . GLY A 1 407 ? -18.780 -13.611 26.661 1.00 96.44 407 GLY A O 1
ATOM 3126 N N . MET A 1 408 ? -20.214 -12.392 25.444 1.00 95.06 408 MET A N 1
ATOM 3127 C CA . MET A 1 408 ? -19.528 -11.104 25.580 1.00 95.06 408 MET A CA 1
ATOM 3128 C C . MET A 1 408 ? -20.128 -10.314 26.750 1.00 95.06 408 MET A C 1
ATOM 3130 O O . MET A 1 408 ? -21.096 -9.568 26.602 1.00 95.06 408 MET A O 1
ATOM 3134 N N . LEU A 1 409 ? -19.578 -10.510 27.950 1.00 88.38 409 LEU A N 1
ATOM 3135 C CA . LEU A 1 409 ? -20.129 -9.954 29.197 1.00 88.38 409 LEU A CA 1
ATOM 3136 C C . LEU A 1 409 ? -20.017 -8.422 29.294 1.00 88.38 409 LEU A C 1
ATOM 3138 O O . LEU A 1 409 ? -20.855 -7.775 29.938 1.00 88.38 409 LEU A O 1
ATOM 3142 N N . ASP A 1 410 ? -19.008 -7.848 28.641 1.00 84.69 410 ASP A N 1
ATOM 3143 C CA . ASP A 1 410 ? -18.717 -6.413 28.656 1.00 84.69 410 ASP A CA 1
ATOM 3144 C C . ASP A 1 410 ? -19.412 -5.646 27.531 1.00 84.69 410 ASP A C 1
ATOM 3146 O O . ASP A 1 410 ? -19.570 -4.433 27.648 1.00 84.69 410 ASP A O 1
ATOM 3150 N N . LEU A 1 411 ? -19.958 -6.345 26.529 1.00 89.06 411 LEU A N 1
ATOM 3151 C CA . LEU A 1 411 ? -20.668 -5.723 25.418 1.00 89.06 411 LEU A CA 1
ATOM 3152 C C . LEU A 1 411 ? -21.901 -4.976 25.934 1.00 89.06 411 LEU A C 1
ATOM 3154 O O . LEU A 1 411 ? -22.789 -5.559 26.567 1.00 89.06 411 LEU A O 1
ATOM 3158 N N . ARG A 1 412 ? -21.929 -3.667 25.697 1.00 83.00 412 ARG A N 1
ATOM 3159 C CA . ARG A 1 412 ? -23.039 -2.777 26.040 1.00 83.00 412 ARG A CA 1
ATOM 3160 C C . ARG A 1 412 ? -23.780 -2.348 24.797 1.00 83.00 412 ARG A C 1
ATOM 3162 O O . ARG A 1 412 ? -24.996 -2.460 24.765 1.00 83.00 412 ARG A O 1
ATOM 3169 N N . GLU A 1 413 ? -23.062 -1.913 23.775 1.00 84.19 413 GLU A N 1
ATOM 3170 C CA . GLU A 1 413 ? -23.678 -1.263 22.629 1.00 84.19 413 GLU A CA 1
ATOM 3171 C C . GLU A 1 413 ? -23.316 -1.932 21.313 1.00 84.19 413 GLU A C 1
ATOM 3173 O O . GLU A 1 413 ? -22.156 -2.235 21.047 1.00 84.19 413 GLU A O 1
ATOM 3178 N N . VAL A 1 414 ? -24.334 -2.136 20.481 1.00 92.44 414 VAL A N 1
ATOM 3179 C CA . VAL A 1 414 ? -24.183 -2.645 19.124 1.00 92.44 414 VAL A CA 1
ATOM 3180 C C . VAL A 1 414 ? -24.838 -1.672 18.151 1.00 92.44 414 VAL A C 1
ATOM 3182 O O . VAL A 1 414 ? -26.065 -1.544 18.089 1.00 92.44 414 VAL A O 1
ATOM 3185 N N . CYS A 1 415 ? -24.003 -0.995 17.380 1.00 90.69 415 CYS A N 1
ATOM 3186 C CA . CYS A 1 415 ? -24.405 -0.072 16.334 1.00 90.69 415 CYS A CA 1
ATOM 3187 C C . CYS A 1 415 ? -24.826 -0.860 15.085 1.00 90.69 415 CYS A C 1
ATOM 3189 O O . CYS A 1 415 ? -24.073 -1.687 14.573 1.00 90.69 415 CYS A O 1
ATOM 3191 N N . VAL A 1 416 ? -26.053 -0.640 14.611 1.00 93.69 416 VAL A N 1
ATOM 3192 C CA . VAL A 1 416 ? -26.694 -1.403 13.529 1.00 93.69 416 VAL A CA 1
ATOM 3193 C C . VAL A 1 416 ? -27.245 -0.478 12.448 1.00 93.69 416 VAL A C 1
ATOM 3195 O O . VAL A 1 416 ? -27.434 0.715 12.658 1.00 93.69 416 VAL A O 1
ATOM 3198 N N . TRP A 1 417 ? -27.513 -1.024 11.264 1.00 92.00 417 TRP A N 1
ATOM 3199 C CA . TRP A 1 417 ? -27.937 -0.238 10.100 1.00 92.00 417 TRP A CA 1
ATOM 3200 C C . TRP A 1 417 ? -29.439 0.071 10.055 1.00 92.00 417 TRP A C 1
ATOM 3202 O O . TRP A 1 417 ? -29.859 0.966 9.324 1.00 92.00 417 TRP A O 1
ATOM 3212 N N . GLU A 1 418 ? -30.266 -0.669 10.799 1.00 90.25 418 GLU A N 1
ATOM 3213 C CA . GLU A 1 418 ? -31.716 -0.470 10.827 1.00 90.25 418 GLU A CA 1
ATOM 3214 C C . GLU A 1 418 ? -32.367 -0.973 12.123 1.00 90.25 418 GLU A C 1
ATOM 3216 O O . GLU A 1 418 ? -31.822 -1.823 12.828 1.00 90.25 418 GLU A O 1
ATOM 3221 N N . MET A 1 419 ? -33.572 -0.465 12.410 1.00 86.38 419 MET A N 1
ATOM 3222 C CA . MET A 1 419 ? -34.436 -0.916 13.505 1.00 86.38 419 MET A CA 1
ATOM 3223 C C . MET A 1 419 ? -35.865 -1.175 12.990 1.00 86.38 419 MET A C 1
ATOM 3225 O O . MET A 1 419 ? -36.356 -0.401 12.163 1.00 86.38 419 MET A O 1
ATOM 3229 N N . PRO A 1 420 ? -36.576 -2.213 13.483 1.00 88.81 420 PRO A N 1
ATOM 3230 C CA . PRO A 1 420 ? -36.203 -3.103 14.587 1.00 88.81 420 PRO A CA 1
ATOM 3231 C C . PRO A 1 420 ? -35.099 -4.101 14.214 1.00 88.81 420 PRO A C 1
ATOM 3233 O O . PRO A 1 420 ? -35.075 -4.622 13.103 1.00 88.81 420 PRO A O 1
ATOM 3236 N N . PHE A 1 421 ? -34.227 -4.392 15.178 1.00 88.12 421 PHE A N 1
ATOM 3237 C CA . PHE A 1 421 ? -33.127 -5.339 15.030 1.00 88.12 421 PHE A CA 1
ATOM 3238 C C . PHE A 1 421 ? -33.360 -6.589 15.901 1.00 88.12 421 PHE A C 1
ATOM 3240 O O . PHE A 1 421 ? -33.846 -6.453 17.030 1.00 88.12 421 PHE A O 1
ATOM 3247 N N . PRO A 1 422 ? -33.021 -7.801 15.426 1.00 89.19 422 PRO A N 1
ATOM 3248 C CA . PRO A 1 422 ? -32.488 -8.112 14.096 1.00 89.19 422 PRO A CA 1
ATOM 3249 C C . PRO A 1 422 ? -33.547 -8.031 12.982 1.00 89.19 422 PRO A C 1
ATOM 3251 O O . PRO A 1 422 ? -34.715 -8.357 13.226 1.00 89.19 422 PRO A O 1
ATOM 3254 N N . PRO A 1 423 ? -33.170 -7.637 11.749 1.00 88.56 423 PRO A N 1
ATOM 3255 C CA . PRO A 1 423 ? -34.084 -7.695 10.617 1.00 88.56 423 PRO A CA 1
ATOM 3256 C C . PRO A 1 423 ? -34.416 -9.146 10.269 1.00 88.56 423 PRO A C 1
ATOM 3258 O O . PRO A 1 423 ? -33.632 -10.061 10.506 1.00 88.56 423 PRO A O 1
ATOM 3261 N N . THR A 1 424 ? -35.571 -9.378 9.641 1.00 89.75 424 THR A N 1
ATOM 3262 C CA . THR A 1 424 ? -36.040 -10.743 9.310 1.00 89.75 424 THR A CA 1
ATOM 3263 C C . THR A 1 424 ? -35.097 -11.546 8.404 1.00 89.75 424 THR A C 1
ATOM 3265 O O . THR A 1 424 ? -35.214 -12.767 8.326 1.00 89.75 424 THR A O 1
ATOM 3268 N N . SER A 1 425 ? -34.183 -10.870 7.706 1.00 88.12 425 SER A N 1
ATOM 3269 C CA . SER A 1 425 ? -33.162 -11.459 6.839 1.00 88.12 425 SER A CA 1
ATOM 3270 C C . SER A 1 425 ? -31.891 -11.892 7.573 1.00 88.12 425 SER A C 1
ATOM 3272 O O . SER A 1 425 ? -31.056 -12.546 6.947 1.00 88.12 425 SER A O 1
ATOM 3274 N N . ALA A 1 426 ? -31.734 -11.536 8.852 1.00 93.56 426 ALA A N 1
ATOM 3275 C CA . ALA A 1 426 ? -30.538 -11.809 9.638 1.00 93.56 426 ALA A CA 1
ATOM 3276 C C . ALA A 1 426 ? -30.835 -12.703 10.852 1.00 93.56 426 ALA A C 1
ATOM 3278 O O . ALA A 1 426 ? -31.844 -12.557 11.541 1.00 93.56 426 ALA A O 1
ATOM 3279 N N . SER A 1 427 ? -29.917 -13.625 11.128 1.00 96.25 427 SER A N 1
ATOM 3280 C CA . SER A 1 427 ? -29.867 -14.426 12.347 1.00 96.25 427 SER A CA 1
ATOM 3281 C C . SER A 1 427 ? -28.837 -13.824 13.293 1.00 96.25 427 SER A C 1
ATOM 3283 O O . SER A 1 427 ? -27.671 -13.681 12.924 1.00 96.25 427 SER A O 1
ATOM 3285 N N . VAL A 1 428 ? -29.254 -13.492 14.516 1.00 96.25 428 VAL A N 1
ATOM 3286 C CA . VAL A 1 428 ? -28.380 -12.872 15.519 1.00 96.25 428 VAL A CA 1
ATOM 3287 C C . VAL A 1 428 ? -28.380 -13.692 16.802 1.00 96.25 428 VAL A C 1
ATOM 3289 O O . VAL A 1 428 ? -29.439 -13.965 17.368 1.00 96.25 428 VAL A O 1
ATOM 3292 N N . LEU A 1 429 ? -27.188 -14.090 17.250 1.00 96.56 429 LEU A N 1
ATOM 3293 C CA . LEU A 1 429 ? -26.970 -14.871 18.467 1.00 96.56 429 LEU A CA 1
ATOM 3294 C C . LEU A 1 429 ? -26.274 -14.009 19.525 1.00 96.56 429 LEU A C 1
ATOM 3296 O O . LEU A 1 429 ? -25.173 -13.512 19.304 1.00 96.56 429 LEU A O 1
ATOM 3300 N N . ILE A 1 430 ? -26.932 -13.839 20.676 1.00 94.88 430 ILE A N 1
ATOM 3301 C CA . ILE A 1 430 ? -26.468 -13.003 21.803 1.00 94.88 430 ILE A CA 1
ATOM 3302 C C . ILE A 1 430 ? -26.504 -13.739 23.150 1.00 94.88 430 ILE A C 1
ATOM 3304 O O . ILE A 1 430 ? -26.465 -13.118 24.215 1.00 94.88 430 ILE A O 1
ATOM 3308 N N . THR A 1 431 ? -26.636 -15.069 23.141 1.00 96.38 431 THR A N 1
ATOM 3309 C CA . THR A 1 431 ? -26.670 -15.862 24.376 1.00 96.38 431 THR A CA 1
ATOM 3310 C C . THR A 1 431 ? -25.430 -15.573 25.217 1.00 96.38 431 THR A C 1
ATOM 3312 O O . THR A 1 431 ? -24.309 -15.647 24.728 1.00 96.38 431 THR A O 1
ATOM 3315 N N . GLY A 1 432 ? -25.610 -15.253 26.499 1.00 93.62 432 GLY A N 1
ATOM 3316 C CA . GLY A 1 432 ? -24.476 -14.961 27.381 1.00 93.62 432 GLY A CA 1
ATOM 3317 C C . GLY A 1 432 ? -23.908 -13.542 27.264 1.00 93.62 432 GLY A C 1
ATOM 3318 O O . GLY A 1 432 ? -22.919 -13.265 27.932 1.00 93.62 432 GLY A O 1
ATOM 3319 N N . SER A 1 433 ? -24.556 -12.647 26.511 1.00 95.31 433 SER A N 1
ATOM 3320 C CA . SER A 1 433 ? -24.197 -11.221 26.387 1.00 95.31 433 SER A CA 1
ATOM 3321 C C . SER A 1 433 ? -25.334 -10.339 26.920 1.00 95.31 433 SER A C 1
ATOM 3323 O O . SER A 1 433 ? -26.023 -9.662 26.158 1.00 95.31 433 SER A O 1
ATOM 3325 N N . PRO A 1 434 ? -25.620 -10.393 28.236 1.00 87.81 434 PRO A N 1
ATOM 3326 C CA . PRO A 1 434 ? -26.881 -9.908 28.805 1.00 87.81 434 PRO A CA 1
ATOM 3327 C C . PRO A 1 434 ? -27.051 -8.383 28.785 1.00 87.81 434 PRO A C 1
ATOM 3329 O O . PRO A 1 434 ? -28.155 -7.907 29.035 1.00 87.81 434 PRO A O 1
ATOM 3332 N N . ASN A 1 435 ? -25.978 -7.630 28.534 1.00 83.88 435 ASN A N 1
ATOM 3333 C CA . ASN A 1 435 ? -25.965 -6.172 28.632 1.00 83.88 435 ASN A CA 1
ATOM 3334 C C . ASN A 1 435 ? -26.006 -5.464 27.267 1.00 83.88 435 ASN A C 1
ATOM 3336 O O . ASN A 1 435 ? -26.030 -4.236 27.242 1.00 83.88 435 ASN A O 1
ATOM 3340 N N . ALA A 1 436 ? -26.014 -6.217 26.162 1.00 87.12 436 ALA A N 1
ATOM 3341 C CA . ALA A 1 436 ? -25.998 -5.658 24.817 1.00 87.12 436 ALA A CA 1
ATOM 3342 C C . ALA A 1 436 ? -27.360 -5.042 24.445 1.00 87.12 436 ALA A C 1
ATOM 3344 O O . ALA A 1 436 ? -28.398 -5.705 24.530 1.00 87.12 436 ALA A O 1
ATOM 3345 N N . PHE A 1 437 ? -27.352 -3.792 23.986 1.00 85.19 437 PHE A N 1
ATOM 3346 C CA . PHE A 1 437 ? -28.482 -3.120 23.346 1.00 85.19 437 PHE A CA 1
ATOM 3347 C C . PHE A 1 437 ? -28.106 -2.657 21.931 1.00 85.19 437 PHE A C 1
ATOM 3349 O O . PHE A 1 437 ? -26.932 -2.480 21.617 1.00 85.19 437 PHE A O 1
ATOM 3356 N N . PHE A 1 438 ? -29.112 -2.468 21.072 1.00 89.62 438 PHE A N 1
ATOM 3357 C CA . PHE A 1 438 ? -28.930 -2.122 19.658 1.00 89.62 438 PHE A CA 1
ATOM 3358 C C . PHE A 1 438 ? -29.347 -0.676 19.373 1.00 89.62 438 PHE A C 1
ATOM 3360 O O . PHE A 1 438 ? -30.399 -0.242 19.852 1.00 89.62 438 PHE A O 1
ATOM 3367 N N . SER A 1 439 ? -28.561 0.040 18.564 1.00 84.06 439 SER A N 1
ATOM 3368 C CA . SER A 1 439 ? -28.809 1.441 18.194 1.00 84.06 439 SER A CA 1
ATOM 3369 C C . SER A 1 439 ? -28.491 1.718 16.721 1.00 84.06 439 SER A C 1
ATOM 3371 O O . SER A 1 439 ? -27.543 1.162 16.180 1.00 84.06 439 SER A O 1
ATOM 3373 N N . ILE A 1 440 ? -29.267 2.600 16.080 1.00 83.06 440 ILE A N 1
ATOM 3374 C CA . ILE A 1 440 ? -28.961 3.169 14.745 1.00 83.06 440 ILE A CA 1
ATOM 3375 C C . ILE A 1 440 ? -28.289 4.545 14.838 1.00 83.06 440 ILE A C 1
ATOM 3377 O O . ILE A 1 440 ? -27.902 5.129 13.830 1.00 83.06 440 ILE A O 1
ATOM 3381 N N . GLU A 1 441 ? -28.175 5.095 16.046 1.00 74.56 441 GLU A N 1
ATOM 3382 C CA . GLU A 1 441 ? -27.581 6.404 16.312 1.00 74.56 441 GLU A CA 1
ATOM 3383 C C . GLU A 1 441 ? -26.080 6.251 16.593 1.00 74.56 441 GLU A C 1
ATOM 3385 O O . GLU A 1 441 ? -25.566 6.636 17.638 1.00 74.56 441 GLU A O 1
ATOM 3390 N N . CYS A 1 442 ? -25.369 5.654 15.635 1.00 66.75 442 CYS A N 1
ATOM 3391 C CA . CYS A 1 442 ? -23.996 5.171 15.805 1.00 66.75 442 CYS A CA 1
ATOM 3392 C C . CYS A 1 442 ? -22.952 6.289 15.979 1.00 66.75 442 CYS A C 1
ATOM 3394 O O . CYS A 1 442 ? -21.831 6.037 16.400 1.00 66.75 442 CYS A O 1
ATOM 3396 N N . SER A 1 443 ? -23.324 7.535 15.671 1.00 55.38 443 SER A N 1
ATOM 3397 C CA . SER A 1 443 ? -22.472 8.732 15.754 1.00 55.38 443 SER A CA 1
ATOM 3398 C C . SER A 1 443 ? -22.638 9.520 17.058 1.00 55.38 443 SER A C 1
ATOM 3400 O O . SER A 1 443 ? -22.016 10.565 17.212 1.00 55.38 443 SER A O 1
ATOM 3402 N N . VAL A 1 444 ? -23.500 9.069 17.974 1.00 52.06 444 VAL A N 1
ATOM 3403 C CA . VAL A 1 444 ? -23.808 9.782 19.231 1.00 52.06 444 VAL A CA 1
ATOM 3404 C C . VAL A 1 444 ? -22.934 9.282 20.391 1.00 52.06 444 VAL A C 1
ATOM 3406 O O . VAL A 1 444 ? -23.063 9.752 21.517 1.00 52.06 444 VAL A O 1
ATOM 3409 N N . ASN A 1 445 ? -22.007 8.359 20.121 1.00 60.31 445 ASN A N 1
ATOM 3410 C CA . ASN A 1 445 ? -21.147 7.765 21.146 1.00 60.31 445 ASN A CA 1
ATOM 3411 C C . ASN A 1 445 ? -19.777 8.415 21.272 1.00 60.31 445 ASN A C 1
ATOM 3413 O O . ASN A 1 445 ? -19.108 8.168 22.274 1.00 60.31 445 ASN A O 1
ATOM 3417 N N . ASN A 1 446 ? -19.406 9.281 20.328 1.00 76.06 446 ASN A N 1
ATOM 3418 C CA . ASN A 1 446 ? -18.188 10.070 20.416 1.00 76.06 446 ASN A CA 1
ATOM 3419 C C . ASN A 1 446 ? -18.515 11.481 20.889 1.00 76.06 446 ASN A C 1
ATOM 3421 O O . ASN A 1 446 ? -19.475 12.113 20.440 1.00 76.06 446 ASN A O 1
ATOM 3425 N N . VAL A 1 447 ? -17.723 11.949 21.844 1.00 83.50 447 VAL A N 1
ATOM 3426 C CA . VAL A 1 447 ? -17.790 13.296 22.382 1.00 83.50 447 VAL A CA 1
ATOM 3427 C C . VAL A 1 447 ? -17.456 14.264 21.251 1.00 83.50 447 VAL A C 1
ATOM 3429 O O . VAL A 1 447 ? -16.452 14.119 20.554 1.00 83.50 447 VAL A O 1
ATOM 3432 N N . SER A 1 448 ? -18.313 15.261 21.045 1.00 85.88 448 SER A N 1
ATOM 3433 C CA . SER A 1 448 ? -18.061 16.310 20.060 1.00 85.88 448 SER A CA 1
ATOM 3434 C C . SER A 1 448 ? -16.978 17.254 20.581 1.00 85.88 448 SER A C 1
ATOM 3436 O O . SER A 1 448 ? -17.268 18.102 21.421 1.00 85.88 448 SER A O 1
ATOM 3438 N N . ILE A 1 449 ? -15.761 17.136 20.049 1.00 92.62 449 ILE A N 1
ATOM 3439 C CA . ILE A 1 449 ? -14.596 17.935 20.453 1.00 92.62 449 ILE A CA 1
ATOM 3440 C C . ILE A 1 449 ? -14.115 18.758 19.244 1.00 92.62 449 ILE A C 1
ATOM 3442 O O . ILE A 1 449 ? -13.383 18.241 18.401 1.00 92.62 449 ILE A O 1
ATOM 3446 N N . PRO A 1 450 ? -14.570 20.018 19.091 1.00 88.62 450 PRO A N 1
ATOM 3447 C CA . PRO A 1 450 ? -14.290 20.830 17.902 1.00 88.62 450 PRO A CA 1
ATOM 3448 C C . PRO A 1 450 ? -12.874 21.428 17.875 1.00 88.62 450 PRO A C 1
ATOM 3450 O O . PRO A 1 450 ? -12.394 21.807 16.806 1.00 88.62 450 PRO A O 1
ATOM 3453 N N . ASP A 1 451 ? -12.214 21.541 19.029 1.00 92.38 451 ASP A N 1
ATOM 3454 C CA . ASP A 1 451 ? -10.849 22.050 19.149 1.00 92.38 451 ASP A CA 1
ATOM 3455 C C . ASP A 1 451 ? -9.844 20.903 18.991 1.00 92.38 451 ASP A C 1
ATOM 3457 O O . ASP A 1 451 ? -9.786 19.982 19.806 1.00 92.38 451 ASP A O 1
ATOM 3461 N N . THR A 1 452 ? -9.046 20.952 17.925 1.00 91.75 452 THR A N 1
ATOM 3462 C CA . THR A 1 452 ? -8.048 19.916 17.632 1.00 91.75 452 THR A CA 1
ATOM 3463 C C . THR A 1 452 ? -6.910 19.888 18.656 1.00 91.75 452 THR A C 1
ATOM 3465 O O . THR A 1 452 ? -6.389 18.811 18.933 1.00 91.75 452 THR A O 1
ATOM 3468 N N . ASP A 1 453 ? -6.543 21.027 19.256 1.00 91.81 453 ASP A N 1
ATOM 3469 C CA . ASP A 1 453 ? -5.535 21.058 20.323 1.00 91.81 453 ASP A CA 1
ATOM 3470 C C . ASP A 1 453 ? -6.089 20.376 21.585 1.00 91.81 453 ASP A C 1
ATOM 3472 O O . ASP A 1 453 ? -5.349 19.674 22.273 1.00 91.81 453 ASP A O 1
ATOM 3476 N N . PHE A 1 454 ? -7.392 20.525 21.868 1.00 93.12 454 PHE A N 1
ATOM 3477 C CA . PHE A 1 454 ? -8.051 19.810 22.964 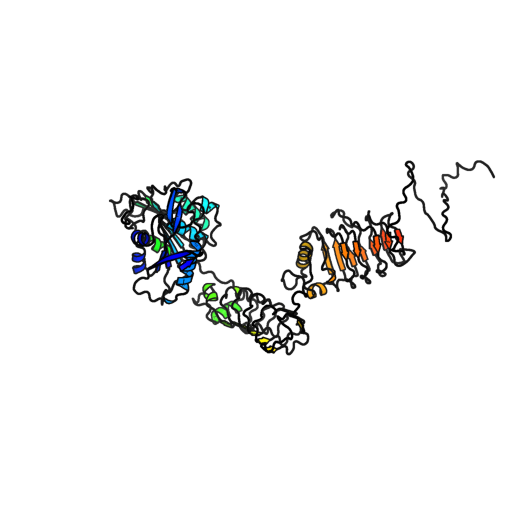1.00 93.12 454 PHE A CA 1
ATOM 3478 C C . PHE A 1 454 ? -8.139 18.305 22.696 1.00 93.12 454 PHE A C 1
ATOM 3480 O O . PHE A 1 454 ? -7.743 17.522 23.556 1.00 93.12 454 PHE A O 1
ATOM 3487 N N . LEU A 1 455 ? -8.593 17.898 21.505 1.00 93.38 455 LEU A N 1
ATOM 3488 C CA . LEU A 1 455 ? -8.677 16.485 21.126 1.00 93.38 455 LEU A CA 1
ATOM 3489 C C . LEU A 1 455 ? -7.309 15.796 21.229 1.00 93.38 455 LEU A C 1
ATOM 3491 O O . LEU A 1 455 ? -7.184 14.774 21.897 1.00 93.38 455 LEU A O 1
ATOM 3495 N N . ASN A 1 456 ? -6.268 16.396 20.646 1.00 91.00 456 ASN A N 1
ATOM 3496 C CA . ASN A 1 456 ? -4.914 15.848 20.699 1.00 91.00 456 ASN A CA 1
ATOM 3497 C C . ASN A 1 456 ? -4.374 15.782 22.130 1.00 91.00 456 ASN A C 1
ATOM 3499 O O . ASN A 1 456 ? -3.714 14.813 22.483 1.00 91.00 456 ASN A O 1
ATOM 3503 N N . ALA A 1 457 ? -4.678 16.774 22.973 1.00 91.19 457 ALA A N 1
ATOM 3504 C CA . ALA A 1 457 ? -4.269 16.745 24.372 1.00 91.19 457 ALA A CA 1
ATOM 3505 C C . ALA A 1 457 ? -4.923 15.584 25.145 1.00 91.19 457 ALA A C 1
ATOM 3507 O O . ALA A 1 457 ? -4.270 14.975 25.985 1.00 91.19 457 ALA A O 1
ATOM 3508 N N . LEU A 1 458 ? -6.182 15.243 24.850 1.00 92.94 458 LEU A N 1
ATOM 3509 C CA . LEU A 1 458 ? -6.852 14.084 25.453 1.00 92.94 458 LEU A CA 1
ATOM 3510 C C . LEU A 1 458 ? -6.249 12.756 24.966 1.00 92.94 458 LEU A C 1
ATOM 3512 O O . LEU A 1 458 ? -6.063 11.834 25.759 1.00 92.94 458 LEU A O 1
ATOM 3516 N N . ILE A 1 459 ? -5.898 12.674 23.681 1.00 91.25 459 ILE A N 1
ATOM 3517 C CA . ILE A 1 459 ? -5.212 11.510 23.099 1.00 91.25 459 ILE A CA 1
ATOM 3518 C C . ILE A 1 459 ? -3.810 11.343 23.711 1.00 91.25 459 ILE A C 1
ATOM 3520 O O . ILE A 1 459 ? -3.434 10.235 24.095 1.00 91.25 459 ILE A O 1
ATOM 3524 N N . ASP A 1 460 ? -3.053 12.432 23.881 1.00 89.50 460 ASP A N 1
ATOM 3525 C CA . ASP A 1 460 ? -1.720 12.428 24.504 1.00 89.50 460 ASP A CA 1
ATOM 3526 C C . ASP A 1 460 ? -1.761 11.946 25.968 1.00 89.50 460 ASP A C 1
ATOM 3528 O O . ASP A 1 460 ? -0.846 11.252 26.426 1.00 89.50 460 ASP A O 1
ATOM 3532 N N . GLU A 1 461 ? -2.845 12.256 26.687 1.00 90.31 461 GLU A N 1
ATOM 3533 C CA . GLU A 1 461 ? -3.126 11.743 28.036 1.00 90.31 461 GLU A CA 1
ATOM 3534 C C . GLU A 1 461 ? -3.644 10.289 28.042 1.00 90.31 461 GLU A C 1
ATOM 3536 O O . GLU A 1 461 ? -3.907 9.733 29.107 1.00 90.31 461 GLU A O 1
ATOM 3541 N N . ARG A 1 462 ? -3.704 9.625 26.876 1.00 91.19 462 ARG A N 1
ATOM 3542 C CA . ARG A 1 462 ? -4.113 8.217 26.685 1.00 91.19 462 ARG A CA 1
ATOM 3543 C C . ARG A 1 462 ? -5.568 7.925 27.048 1.00 91.19 462 ARG A C 1
ATOM 3545 O O . ARG A 1 462 ? -5.882 6.822 27.494 1.00 91.19 462 ARG A O 1
ATOM 3552 N N . ILE A 1 463 ? -6.434 8.913 26.848 1.00 90.75 463 ILE A N 1
ATOM 3553 C CA . ILE A 1 463 ? -7.880 8.779 27.062 1.00 90.75 463 ILE A CA 1
ATOM 3554 C C . ILE A 1 463 ? -8.530 8.046 25.886 1.00 90.75 463 ILE A C 1
ATOM 3556 O O . ILE A 1 463 ? -9.475 7.293 26.091 1.00 90.75 463 ILE A O 1
ATOM 3560 N N . ASP A 1 464 ? -7.998 8.225 24.675 1.00 88.69 464 ASP A N 1
ATOM 3561 C CA . ASP A 1 464 ? -8.292 7.362 23.529 1.00 88.69 464 ASP A CA 1
ATOM 3562 C C . ASP A 1 464 ? -7.659 5.981 23.778 1.00 88.69 464 ASP A C 1
ATOM 3564 O O . ASP A 1 464 ? -6.462 5.753 23.573 1.00 88.69 464 ASP A O 1
ATOM 3568 N N . THR A 1 465 ? -8.460 5.076 24.330 1.00 79.62 465 THR A N 1
ATOM 3569 C CA . THR A 1 465 ? -8.029 3.734 24.734 1.00 79.62 465 THR A CA 1
ATOM 3570 C C . THR A 1 465 ? -8.101 2.734 23.590 1.00 79.62 465 THR A C 1
ATOM 3572 O O . THR A 1 465 ? -7.442 1.691 23.653 1.00 79.62 465 THR A O 1
ATOM 3575 N N . ASN A 1 466 ? -8.904 3.029 22.566 1.00 74.25 466 ASN A N 1
ATOM 3576 C CA . ASN A 1 466 ? -9.105 2.158 21.415 1.00 74.25 466 ASN A CA 1
ATOM 3577 C C . ASN A 1 466 ? -8.235 2.556 20.201 1.00 74.25 466 ASN A C 1
ATOM 3579 O O . ASN A 1 466 ? -8.099 1.746 19.283 1.00 74.25 466 ASN A O 1
ATOM 3583 N N . GLY A 1 467 ? -7.591 3.727 20.237 1.00 78.75 467 GLY A N 1
ATOM 3584 C CA . GLY A 1 467 ? -6.679 4.245 19.221 1.00 78.75 467 GLY A CA 1
ATOM 3585 C C . GLY A 1 467 ? -7.371 4.785 17.968 1.00 78.75 467 GLY A C 1
ATOM 3586 O O . GLY A 1 467 ? -6.709 4.921 16.937 1.00 78.75 467 GLY A O 1
ATOM 3587 N N . ASP A 1 468 ? -8.679 5.053 18.014 1.00 76.50 468 ASP A N 1
ATOM 3588 C CA . ASP A 1 468 ? -9.465 5.491 16.854 1.00 76.50 468 ASP A CA 1
ATOM 3589 C C . ASP A 1 468 ? -9.357 7.002 16.565 1.00 76.50 468 ASP A C 1
ATOM 3591 O O . ASP A 1 468 ? -9.962 7.509 15.615 1.00 76.50 468 ASP A O 1
ATOM 3595 N N . SER A 1 469 ? -8.522 7.715 17.333 1.00 85.88 469 SER A N 1
ATOM 3596 C CA . SER A 1 469 ? -8.303 9.165 17.259 1.00 85.88 469 SER A CA 1
ATOM 3597 C C . SER A 1 469 ? -9.554 10.003 17.545 1.00 85.88 469 SER A C 1
ATOM 3599 O O . SER A 1 469 ? -9.598 11.194 17.219 1.00 85.88 469 SER A O 1
ATOM 3601 N N . LEU A 1 470 ? -10.573 9.405 18.159 1.00 85.94 470 LEU A N 1
ATOM 3602 C CA . LEU A 1 470 ? -11.760 10.057 18.689 1.00 85.94 470 LEU A CA 1
ATOM 3603 C C . LEU A 1 470 ? -11.850 9.767 20.193 1.00 85.94 470 LEU A C 1
ATOM 3605 O O . LEU A 1 470 ? -11.130 8.946 20.744 1.00 85.94 470 LEU A O 1
ATOM 3609 N N . ILE A 1 471 ? -12.716 10.504 20.891 1.00 88.62 471 ILE A N 1
ATOM 3610 C CA . ILE A 1 471 ? -12.990 10.256 22.309 1.00 88.62 471 ILE A CA 1
ATOM 3611 C C . ILE A 1 471 ? -14.439 9.827 22.431 1.00 88.62 471 ILE A C 1
ATOM 3613 O O . ILE A 1 471 ? -15.349 10.593 22.108 1.00 88.62 471 ILE A O 1
ATOM 3617 N N . SER A 1 472 ? -14.672 8.620 22.922 1.00 85.56 472 SER A N 1
ATOM 3618 C CA . SER A 1 472 ? -16.002 8.107 23.225 1.00 85.56 472 SER A CA 1
ATOM 3619 C C . SER A 1 472 ? -16.528 8.625 24.570 1.00 85.56 472 SER A C 1
ATOM 3621 O O . SER A 1 472 ? -15.781 8.976 25.485 1.00 85.56 472 SER A O 1
ATOM 3623 N N . TYR A 1 473 ? -17.852 8.626 24.757 1.00 80.94 473 TYR A N 1
ATOM 3624 C CA . TYR A 1 473 ? -18.458 8.895 26.068 1.00 80.94 473 TYR A CA 1
ATOM 3625 C C . TYR A 1 473 ? -18.055 7.856 27.123 1.00 80.94 473 TYR A C 1
ATOM 3627 O O . TYR A 1 473 ? -18.156 8.135 28.317 1.00 80.94 473 TYR A O 1
ATOM 36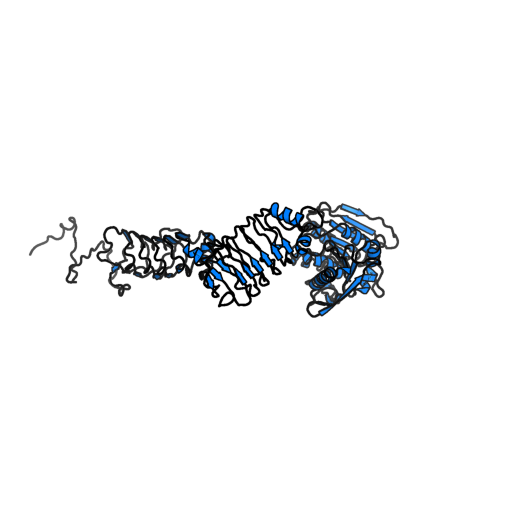35 N N . ALA A 1 474 ? -17.662 6.645 26.718 1.00 75.75 474 ALA A N 1
ATOM 3636 C CA . ALA A 1 474 ? -17.178 5.626 27.642 1.00 75.75 474 ALA A CA 1
ATOM 3637 C C . ALA A 1 474 ? -15.790 5.993 28.180 1.00 75.75 474 ALA A C 1
ATOM 3639 O O . ALA A 1 474 ? -15.596 5.977 29.394 1.00 75.75 474 ALA A O 1
ATOM 3640 N N . GLU A 1 475 ? -14.881 6.396 27.293 1.00 88.12 475 GLU A N 1
ATOM 3641 C CA . GLU A 1 475 ? -13.537 6.870 27.637 1.00 88.12 475 GLU A CA 1
ATOM 3642 C C . GLU A 1 475 ? -13.595 8.110 28.520 1.00 88.12 475 GLU A C 1
ATOM 3644 O O . GLU A 1 475 ? -13.079 8.095 29.634 1.00 88.12 475 GLU A O 1
ATOM 3649 N N . ALA A 1 476 ? -14.353 9.130 28.108 1.00 89.94 476 ALA A N 1
ATOM 3650 C CA . ALA A 1 476 ? -14.519 10.350 28.894 1.00 89.94 476 ALA A CA 1
ATOM 3651 C C . ALA A 1 476 ? -15.067 10.085 30.310 1.00 89.94 476 ALA A C 1
ATOM 3653 O O . ALA A 1 476 ? -14.682 10.746 31.274 1.00 89.94 476 ALA A O 1
ATOM 3654 N N . ARG A 1 477 ? -15.968 9.106 30.471 1.00 86.44 477 ARG A N 1
ATOM 3655 C CA . ARG A 1 477 ? -16.521 8.731 31.785 1.00 86.44 477 ARG A CA 1
ATOM 3656 C C . ARG A 1 477 ? -15.578 7.865 32.615 1.00 86.44 477 ARG A C 1
ATOM 3658 O O . ARG A 1 477 ? -15.826 7.721 33.811 1.00 86.44 477 ARG A O 1
ATOM 3665 N N . ASN A 1 478 ? -14.561 7.251 32.025 1.00 87.50 478 ASN A N 1
ATOM 3666 C CA . ASN A 1 478 ? -13.596 6.449 32.770 1.00 87.50 478 ASN A CA 1
ATOM 3667 C C . ASN A 1 478 ? -12.546 7.318 33.482 1.00 87.50 478 ASN A C 1
ATOM 3669 O O . ASN A 1 478 ? -11.944 6.872 34.456 1.00 87.50 478 ASN A O 1
ATOM 3673 N N . GLU A 1 479 ? -12.392 8.565 33.045 1.00 94.50 479 GLU A N 1
ATOM 3674 C CA . GLU A 1 479 ? -11.426 9.504 33.603 1.00 94.50 479 GLU A CA 1
ATOM 3675 C C . GLU A 1 479 ? -11.947 10.228 34.848 1.00 94.50 479 GLU A C 1
ATOM 3677 O O . GLU A 1 479 ? -13.040 10.808 34.856 1.00 94.50 479 GLU A O 1
ATOM 3682 N N . ASP A 1 480 ? -11.135 10.223 35.910 1.00 94.81 480 ASP A N 1
ATOM 3683 C CA . ASP A 1 480 ? -11.399 10.970 37.143 1.00 94.81 480 ASP A CA 1
ATOM 3684 C C . ASP A 1 480 ? -10.338 12.031 37.499 1.00 94.81 480 ASP A C 1
ATOM 3686 O O . ASP A 1 480 ? -10.581 12.859 38.388 1.00 94.81 480 ASP A O 1
ATOM 3690 N N . ASP A 1 481 ? -9.235 12.098 36.747 1.00 96.38 481 ASP A N 1
ATOM 3691 C CA . ASP A 1 481 ? -8.165 13.093 36.868 1.00 96.38 481 ASP A CA 1
ATOM 3692 C C . ASP A 1 481 ? -7.672 13.531 35.478 1.00 96.38 481 ASP A C 1
ATOM 3694 O O . ASP A 1 481 ? -7.174 12.714 34.712 1.00 96.38 481 ASP A O 1
ATOM 3698 N N . LEU A 1 482 ? -7.801 14.822 35.154 1.00 95.62 482 LEU A N 1
ATOM 3699 C CA . LEU A 1 482 ? -7.392 15.386 33.868 1.00 95.62 482 LEU A CA 1
ATOM 3700 C C . LEU A 1 482 ? -6.507 16.617 34.062 1.00 95.62 482 LEU A C 1
ATOM 3702 O O . LEU A 1 482 ? -6.915 17.616 34.667 1.00 95.62 482 LEU A O 1
ATOM 3706 N N . VAL A 1 483 ? -5.293 16.570 33.508 1.00 93.00 483 VAL A N 1
ATOM 3707 C CA . VAL A 1 483 ? -4.267 17.594 33.728 1.00 93.00 483 VAL A CA 1
ATOM 3708 C C . VAL A 1 483 ? -3.655 18.072 32.412 1.00 93.00 483 VAL A C 1
ATOM 3710 O O . VAL A 1 483 ? -2.664 17.531 31.941 1.00 93.00 483 VAL A O 1
ATOM 3713 N N . LEU A 1 484 ? -4.189 19.162 31.860 1.00 90.75 484 LEU A N 1
ATOM 3714 C CA . LEU A 1 484 ? -3.741 19.741 30.592 1.00 90.75 484 LEU A CA 1
ATOM 3715 C C . LEU A 1 484 ? -3.029 21.085 30.818 1.00 90.75 484 LEU A C 1
ATOM 3717 O O . LEU A 1 484 ? -3.615 22.062 31.302 1.00 90.75 484 LEU A O 1
ATOM 3721 N N . TYR A 1 485 ? -1.744 21.143 30.449 1.00 85.19 485 TYR A N 1
ATOM 3722 C CA . TYR A 1 485 ? -0.896 22.336 30.552 1.00 85.19 485 TYR A CA 1
ATOM 3723 C C . TYR A 1 485 ? -0.486 22.854 29.171 1.00 85.19 485 TYR A C 1
ATOM 3725 O O . TYR A 1 485 ? 0.357 22.252 28.501 1.00 85.19 485 TYR A O 1
ATOM 3733 N N . GLY A 1 486 ? -0.973 24.032 28.789 1.00 74.62 486 GLY A N 1
ATOM 3734 C CA . GLY A 1 486 ? -0.560 24.650 27.533 1.00 74.62 486 GLY A CA 1
ATOM 3735 C C . GLY A 1 486 ? 0.941 24.981 27.509 1.00 74.62 486 GLY A C 1
ATOM 3736 O O . GLY A 1 486 ? 1.546 25.405 28.504 1.00 74.62 486 GLY A O 1
ATOM 3737 N N . GLY A 1 487 ? 1.570 24.718 26.360 1.00 66.38 487 GLY A N 1
ATOM 3738 C CA . GLY A 1 487 ? 2.997 24.960 26.108 1.00 66.38 487 GLY A CA 1
ATOM 3739 C C . GLY A 1 487 ? 3.969 23.831 26.492 1.00 66.38 487 GLY A C 1
ATOM 3740 O O . GLY A 1 487 ? 5.177 24.004 26.319 1.00 66.38 487 GLY A O 1
ATOM 3741 N N . ARG A 1 488 ? 3.496 22.680 26.999 1.00 58.50 488 ARG A N 1
ATOM 3742 C CA . ARG A 1 488 ? 4.316 21.452 27.158 1.00 58.50 488 ARG A CA 1
ATOM 3743 C C . ARG A 1 488 ? 3.785 20.235 26.396 1.00 58.50 488 ARG A C 1
ATOM 3745 O O . ARG A 1 488 ? 4.590 19.362 26.088 1.00 58.50 488 ARG A O 1
ATOM 3752 N N . THR A 1 489 ? 2.500 20.217 26.061 1.00 49.28 489 THR A N 1
ATOM 3753 C CA . THR A 1 489 ? 1.814 19.154 25.314 1.00 49.28 489 THR A CA 1
ATOM 3754 C C . THR A 1 489 ? 1.099 19.782 24.116 1.00 49.28 489 THR A C 1
ATOM 3756 O O . THR A 1 489 ? 0.039 20.374 24.273 1.00 49.28 489 THR A O 1
ATOM 3759 N N . GLY A 1 490 ? 1.733 19.757 22.944 1.00 48.41 490 GLY A N 1
ATOM 3760 C CA . GLY A 1 490 ? 1.058 19.779 21.636 1.00 48.41 490 GLY A CA 1
ATOM 3761 C C . GLY A 1 490 ? 0.256 21.000 21.151 1.00 48.41 490 GLY A C 1
ATOM 3762 O O . GLY A 1 490 ? 0.197 21.171 19.941 1.00 48.41 490 GLY A O 1
ATOM 3763 N N . GLY A 1 491 ? -0.311 21.870 21.995 1.00 59.84 491 GLY A N 1
ATOM 3764 C CA . GLY A 1 491 ? -1.248 22.901 21.525 1.00 59.84 491 GLY A CA 1
ATOM 3765 C C . GLY A 1 491 ? -1.662 23.940 22.571 1.00 59.84 491 GLY A C 1
ATOM 3766 O O . GLY A 1 491 ? -1.326 23.844 23.752 1.00 59.84 491 GLY A O 1
ATOM 3767 N N . GLU A 1 492 ? -2.357 24.981 22.112 1.00 82.50 492 GLU A N 1
ATOM 3768 C CA . GLU A 1 492 ? -2.895 26.077 22.924 1.00 82.50 492 GLU A CA 1
ATOM 3769 C C . GLU A 1 492 ? -4.428 25.974 22.919 1.00 82.50 492 GLU A C 1
ATOM 3771 O O . GLU A 1 492 ? -5.072 26.593 22.072 1.00 82.50 492 GLU A O 1
ATOM 3776 N N . ILE A 1 493 ? -5.018 25.219 23.856 1.00 91.69 493 ILE A N 1
ATOM 3777 C CA . ILE A 1 493 ? -6.465 24.920 23.852 1.00 91.69 493 ILE A CA 1
ATOM 3778 C C . ILE A 1 493 ? -7.285 26.220 23.898 1.00 91.69 493 ILE A C 1
ATOM 3780 O O . ILE A 1 493 ? -7.104 27.034 24.813 1.00 91.69 493 ILE A O 1
ATOM 3784 N N . ARG A 1 494 ? -8.184 26.428 22.928 1.00 92.75 494 ARG A N 1
ATOM 3785 C CA . ARG A 1 494 ? -9.043 27.626 22.810 1.00 92.75 494 ARG A CA 1
ATOM 3786 C C . ARG A 1 494 ? -10.497 27.339 23.153 1.00 92.75 494 ARG A C 1
ATOM 3788 O O . ARG A 1 494 ? -11.173 28.240 23.652 1.00 92.75 494 ARG A O 1
ATOM 3795 N N . ASP A 1 495 ? -10.945 26.111 22.932 1.00 92.06 495 ASP A N 1
ATOM 3796 C CA . ASP A 1 495 ? -12.301 25.650 23.199 1.00 92.06 495 ASP A CA 1
ATOM 3797 C C . ASP A 1 495 ? -12.275 24.261 23.867 1.00 92.06 495 ASP A C 1
ATOM 3799 O O . ASP A 1 495 ? -11.702 23.311 23.347 1.00 92.06 495 ASP A O 1
ATOM 3803 N N . ALA A 1 496 ? -12.870 24.165 25.059 1.00 94.50 496 ALA A N 1
ATOM 3804 C CA . ALA A 1 496 ? -12.961 22.930 25.841 1.00 94.50 496 ALA A CA 1
ATOM 3805 C C . ALA A 1 496 ? -14.316 22.213 25.674 1.00 94.50 496 ALA A C 1
ATOM 3807 O O . ALA A 1 496 ? -14.673 21.385 26.512 1.00 94.50 496 ALA A O 1
ATOM 3808 N N . THR A 1 497 ? -15.098 22.543 24.640 1.00 92.31 497 THR A N 1
ATOM 3809 C CA . THR A 1 497 ? -16.349 21.839 24.319 1.00 92.31 497 THR A CA 1
ATOM 3810 C C . THR A 1 497 ? -16.097 20.331 24.231 1.00 92.31 497 THR A C 1
ATOM 3812 O O . THR A 1 497 ? -15.149 19.891 23.579 1.00 92.31 497 THR A O 1
ATOM 3815 N N . GLY A 1 498 ? -16.931 19.549 24.920 1.00 91.62 498 GLY A N 1
ATOM 3816 C CA . GLY A 1 498 ? -16.768 18.112 25.127 1.00 91.62 498 GLY A CA 1
ATOM 3817 C C . GLY A 1 498 ? -16.359 17.745 26.559 1.00 91.62 498 GLY A C 1
ATOM 3818 O O . GLY A 1 498 ? -16.618 16.622 26.994 1.00 91.62 498 GLY A O 1
ATOM 3819 N N . ILE A 1 499 ? -15.792 18.677 27.340 1.00 95.50 499 ILE A N 1
ATOM 3820 C CA . ILE A 1 499 ? -15.421 18.438 28.749 1.00 95.50 499 ILE A CA 1
ATOM 3821 C C . ILE A 1 499 ? -16.629 18.067 29.629 1.00 95.50 499 ILE A C 1
ATOM 3823 O O . ILE A 1 499 ? -16.495 17.354 30.625 1.00 95.50 499 ILE A O 1
ATOM 3827 N N . GLU A 1 500 ? -17.834 18.479 29.240 1.00 89.94 500 GLU A N 1
ATOM 3828 C CA . GLU A 1 500 ? -19.086 18.132 29.910 1.00 89.94 500 GLU A CA 1
ATOM 3829 C C . GLU A 1 500 ? -19.405 16.626 29.871 1.00 89.94 500 GLU A C 1
ATOM 3831 O O . GLU A 1 500 ? -20.195 16.144 30.685 1.00 89.94 500 GLU A O 1
ATOM 3836 N N . ALA A 1 501 ? -18.784 15.866 28.959 1.00 88.62 501 ALA A N 1
ATOM 3837 C CA . ALA A 1 501 ? -18.921 14.412 28.881 1.00 88.62 501 ALA A CA 1
ATOM 3838 C C . ALA A 1 501 ? -18.148 13.666 29.987 1.00 88.62 501 ALA A C 1
ATOM 3840 O O . ALA A 1 501 ? -18.471 12.512 30.287 1.00 88.62 501 ALA A O 1
ATOM 3841 N N . PHE A 1 502 ? -17.176 14.323 30.629 1.00 94.69 502 PHE A N 1
ATOM 3842 C CA . PHE A 1 502 ? -16.320 13.772 31.684 1.00 94.69 502 PHE A CA 1
ATOM 3843 C C . PHE A 1 502 ? -17.027 13.826 33.045 1.00 94.69 502 PHE A C 1
ATOM 3845 O O . PHE A 1 502 ? -16.642 14.546 33.970 1.00 94.69 502 PHE A O 1
ATOM 3852 N N . THR A 1 503 ? -18.134 13.095 33.171 1.00 90.38 503 THR A N 1
ATOM 3853 C CA . THR A 1 503 ? -19.040 13.223 34.327 1.00 90.38 503 THR A CA 1
ATOM 3854 C C . THR A 1 503 ? -18.467 12.674 35.635 1.00 90.38 503 THR A C 1
ATOM 3856 O O . THR A 1 503 ? -18.942 13.058 36.699 1.00 90.38 503 THR A O 1
ATOM 3859 N N . ASN A 1 504 ? -17.459 11.798 35.571 1.00 93.00 504 ASN A N 1
ATOM 3860 C CA . ASN A 1 504 ? -16.790 11.219 36.745 1.00 93.00 504 ASN A CA 1
ATOM 3861 C C . ASN A 1 504 ? -15.534 11.998 37.172 1.00 93.00 504 ASN A C 1
ATOM 3863 O O . ASN A 1 504 ? -14.860 11.599 38.124 1.00 93.00 504 ASN A O 1
ATOM 3867 N N . LEU A 1 505 ? -15.238 13.112 36.495 1.00 97.12 505 LEU A N 1
ATOM 3868 C CA . LEU A 1 505 ? -14.040 13.906 36.710 1.00 97.12 505 LEU A CA 1
ATOM 3869 C C . LEU A 1 505 ? -14.027 14.553 38.096 1.00 97.12 505 LEU A C 1
ATOM 3871 O O . LEU A 1 505 ? -14.905 15.351 38.424 1.00 97.12 505 LEU A O 1
ATOM 3875 N N . LYS A 1 506 ? -13.005 14.246 38.899 1.00 98.06 506 LYS A N 1
ATOM 3876 C CA . LYS A 1 506 ? -12.828 14.775 40.263 1.00 98.06 506 LYS A CA 1
ATOM 3877 C C . LYS A 1 506 ? -11.758 15.849 40.339 1.00 98.06 506 LYS A C 1
ATOM 3879 O O . LYS A 1 506 ? -11.858 16.730 41.200 1.00 98.06 506 LYS A O 1
ATOM 3884 N N . HIS A 1 507 ? -10.749 15.778 39.480 1.00 98.38 507 HIS A N 1
ATOM 3885 C CA . HIS A 1 507 ? -9.625 16.703 39.451 1.00 98.38 507 HIS A CA 1
ATOM 3886 C C . HIS A 1 507 ? -9.407 17.210 38.021 1.00 98.38 507 HIS A C 1
ATOM 3888 O O . HIS A 1 507 ? -9.202 16.417 37.110 1.00 98.38 507 HIS A O 1
ATOM 3894 N N . LEU A 1 508 ? -9.489 18.531 37.824 1.00 97.69 508 LEU A N 1
ATOM 3895 C CA . LEU A 1 508 ? -9.300 19.170 36.519 1.00 97.69 508 LEU A CA 1
ATOM 3896 C C . LEU A 1 508 ? -8.287 20.312 36.606 1.00 97.69 508 LEU A C 1
ATOM 3898 O O . LEU A 1 508 ? -8.455 21.266 37.374 1.00 97.69 508 LEU A O 1
ATOM 3902 N N . VAL A 1 509 ? -7.259 20.241 35.764 1.00 94.50 509 VAL A N 1
ATOM 3903 C CA . VAL A 1 509 ? -6.289 21.315 35.540 1.00 94.50 509 VAL A CA 1
ATOM 3904 C C . VAL A 1 509 ? -6.285 21.671 34.058 1.00 94.50 509 VAL A C 1
ATOM 3906 O O . VAL A 1 509 ? -5.938 20.843 33.229 1.00 94.50 509 VAL A O 1
ATOM 3909 N N . LEU A 1 510 ? -6.631 22.914 33.730 1.00 92.44 510 LEU A N 1
ATOM 3910 C CA . LEU A 1 510 ? -6.589 23.466 32.370 1.00 92.44 510 LEU A CA 1
ATOM 3911 C C . LEU A 1 510 ? -5.764 24.752 32.390 1.00 92.44 510 LEU A C 1
ATOM 3913 O O . LEU A 1 510 ? -6.307 25.838 32.218 1.00 92.44 510 LEU A O 1
ATOM 3917 N N . ARG A 1 511 ? -4.460 24.670 32.663 1.00 88.94 511 ARG A N 1
ATOM 3918 C CA . ARG A 1 511 ? -3.614 25.861 32.875 1.00 88.94 511 ARG A CA 1
ATOM 3919 C C . ARG A 1 511 ? -2.781 26.226 31.659 1.00 88.94 511 ARG A C 1
ATOM 3921 O O . ARG A 1 511 ? -2.369 25.353 30.908 1.00 88.94 511 ARG A O 1
ATOM 3928 N N . CYS A 1 512 ? -2.420 27.504 31.544 1.00 88.31 512 CYS A N 1
ATOM 3929 C CA . CYS A 1 512 ? -1.537 28.017 30.486 1.00 88.31 512 CYS A CA 1
ATOM 3930 C C . CYS A 1 512 ? -2.096 27.834 29.062 1.00 88.31 512 CYS A C 1
ATOM 3932 O O . CYS A 1 512 ? -1.320 27.690 28.122 1.00 88.31 512 CYS A O 1
ATOM 3934 N N . ASN A 1 513 ? -3.422 27.837 28.913 1.00 90.81 513 ASN A N 1
ATOM 3935 C CA . ASN A 1 513 ? -4.127 27.679 27.640 1.00 90.81 513 ASN A CA 1
ATOM 3936 C C . ASN A 1 513 ? -4.734 29.020 27.176 1.00 90.81 513 ASN A C 1
ATOM 3938 O O . ASN A 1 513 ? -4.432 30.085 27.719 1.00 90.81 513 ASN A O 1
ATOM 3942 N N . LYS A 1 514 ? -5.561 28.994 26.127 1.00 92.06 514 LYS A N 1
ATOM 3943 C CA . LYS A 1 514 ? -6.156 30.179 25.489 1.00 92.06 514 LYS A CA 1
ATOM 3944 C C . LYS A 1 514 ? -7.682 30.237 25.625 1.00 92.06 514 LYS A C 1
ATOM 3946 O O . LYS A 1 514 ? -8.331 30.937 24.849 1.00 92.06 514 LYS A O 1
ATOM 3951 N N . LEU A 1 515 ? -8.249 29.541 26.613 1.00 93.94 515 LEU A N 1
ATOM 3952 C CA . LEU A 1 515 ? -9.696 29.475 26.836 1.00 93.94 515 LEU A CA 1
ATOM 3953 C C . LEU A 1 515 ? -10.276 30.860 27.142 1.00 93.94 515 LEU A C 1
ATOM 3955 O O . LEU A 1 515 ? -9.753 31.574 28.001 1.00 93.94 515 LEU A O 1
ATOM 3959 N N . THR A 1 516 ? -11.384 31.211 26.489 1.00 94.50 516 THR A N 1
ATOM 3960 C CA . THR A 1 516 ? -12.157 32.445 26.744 1.00 94.50 516 THR A CA 1
ATOM 3961 C C . THR A 1 516 ? -13.446 32.187 27.520 1.00 94.50 516 THR A C 1
ATOM 3963 O O . THR A 1 516 ? -13.972 33.091 28.165 1.00 94.50 516 THR A O 1
ATOM 3966 N N . SER A 1 517 ? -13.931 30.952 27.527 1.00 94.81 517 SER A N 1
ATOM 3967 C CA . SER A 1 517 ? -15.069 30.510 28.327 1.00 94.81 517 SER A CA 1
ATOM 3968 C C . SER A 1 517 ? -14.876 29.065 28.754 1.00 94.81 517 SER A C 1
ATOM 3970 O O . SER A 1 517 ? -14.223 28.295 28.052 1.00 94.81 517 SER A O 1
ATOM 3972 N N . LEU A 1 518 ? -15.468 28.697 29.885 1.00 96.81 518 LEU A N 1
ATOM 3973 C CA . LEU A 1 518 ? -15.507 27.316 30.343 1.00 96.81 518 LEU A CA 1
ATOM 3974 C C . LEU A 1 518 ? -16.818 27.057 31.088 1.00 96.81 518 LEU A C 1
ATOM 3976 O O . LEU A 1 518 ? -17.145 27.787 32.025 1.00 96.81 518 LEU A O 1
ATOM 3980 N N . ASP A 1 519 ? -17.548 26.028 30.669 1.00 95.38 519 ASP A N 1
ATOM 3981 C CA . ASP A 1 519 ? -18.770 25.558 31.321 1.00 95.38 519 ASP A CA 1
ATOM 3982 C C . ASP A 1 519 ? -18.528 24.165 31.906 1.00 95.38 519 ASP A C 1
ATOM 3984 O O . ASP A 1 519 ? -18.226 23.222 31.182 1.00 95.38 519 ASP A O 1
ATOM 3988 N N . LEU A 1 520 ? -18.625 24.058 33.231 1.00 96.88 520 LEU A N 1
ATOM 3989 C CA . LEU A 1 520 ? -18.473 22.821 33.998 1.00 96.88 520 LEU A CA 1
ATOM 3990 C C . LEU A 1 520 ? -19.756 22.472 34.761 1.00 96.88 520 LEU A C 1
ATOM 3992 O O . LEU A 1 520 ? -19.732 21.677 35.700 1.00 96.88 520 LEU A O 1
ATOM 3996 N N . SER A 1 521 ? -20.897 23.057 34.389 1.00 93.25 521 SER A N 1
ATOM 3997 C CA . SER A 1 521 ? -22.176 22.844 35.076 1.00 93.25 521 SER A CA 1
ATOM 3998 C C . SER A 1 521 ? -22.625 21.371 35.109 1.00 93.25 521 SER A C 1
ATOM 4000 O O . SER A 1 521 ? -23.388 20.985 35.996 1.00 93.25 521 SER A O 1
ATOM 4002 N N . ASN A 1 522 ? -22.110 20.518 34.215 1.00 88.75 522 ASN A N 1
ATOM 4003 C CA . ASN A 1 522 ? -22.386 19.077 34.192 1.00 88.75 522 ASN A CA 1
ATOM 4004 C C . ASN A 1 522 ? -21.344 18.206 34.929 1.00 88.75 522 ASN A C 1
ATOM 4006 O O . ASN A 1 522 ? -21.604 17.025 35.162 1.00 88.75 522 ASN A O 1
ATOM 4010 N N . ASN A 1 523 ? -20.200 18.751 35.360 1.00 96.50 523 ASN A N 1
ATOM 4011 C CA . ASN A 1 523 ? -19.128 17.995 36.026 1.00 96.50 523 ASN A CA 1
ATOM 4012 C C . ASN A 1 523 ? -19.342 17.950 37.554 1.00 96.50 523 ASN A C 1
ATOM 4014 O O . ASN A 1 523 ? -18.599 18.539 38.340 1.00 96.50 523 ASN A O 1
ATOM 4018 N N . GLN A 1 524 ? -20.400 17.262 37.989 1.00 95.31 524 GLN A N 1
ATOM 4019 C CA . GLN A 1 524 ? -20.887 17.301 39.380 1.00 95.31 524 GLN A CA 1
ATOM 4020 C C . GLN A 1 524 ? -19.950 16.635 40.402 1.00 95.31 524 GLN A C 1
ATOM 4022 O O . GLN A 1 524 ? -19.981 16.994 41.582 1.00 95.31 524 GLN A O 1
ATOM 4027 N N . GLU A 1 525 ? -19.101 15.706 39.952 1.00 97.44 525 GLU A N 1
ATOM 4028 C CA . GLU A 1 525 ? -18.123 14.993 40.787 1.00 97.44 525 GLU A CA 1
ATOM 4029 C C . GLU A 1 525 ? -16.837 15.802 41.046 1.00 97.44 525 GLU A C 1
ATOM 4031 O O . GLU A 1 525 ? -15.969 15.375 41.812 1.00 97.44 525 GLU A O 1
ATOM 4036 N N . LEU A 1 526 ? -16.710 16.994 40.451 1.00 98.06 526 LEU A N 1
ATOM 4037 C CA . LEU A 1 526 ? -15.483 17.777 40.498 1.00 98.06 526 LEU A CA 1
ATOM 4038 C C . LEU A 1 526 ? -15.204 18.319 41.907 1.00 98.06 526 LEU A C 1
ATOM 4040 O O . LEU A 1 526 ? -15.986 19.084 42.474 1.00 98.06 526 LEU A O 1
ATOM 4044 N N . THR A 1 527 ? -14.040 17.963 42.452 1.00 98.38 527 THR A N 1
ATOM 4045 C CA . THR A 1 527 ? -13.576 18.363 43.792 1.00 98.38 527 THR A CA 1
ATOM 4046 C C . THR A 1 527 ? -12.444 19.387 43.753 1.00 98.38 527 THR A C 1
ATOM 4048 O O . THR A 1 527 ? -12.302 20.171 44.697 1.00 98.38 527 THR A O 1
ATOM 4051 N N . TYR A 1 528 ? -11.678 19.433 42.662 1.00 98.62 528 TYR A N 1
ATOM 4052 C CA . TYR A 1 528 ? -10.547 20.335 42.469 1.00 98.62 528 TYR A CA 1
ATOM 4053 C C . TYR A 1 528 ? -10.559 20.920 41.055 1.00 98.62 528 TYR A C 1
ATOM 4055 O O . TYR A 1 528 ? -10.637 20.174 40.079 1.00 98.62 528 TYR A O 1
ATOM 4063 N N . LEU A 1 529 ? -10.419 22.244 40.953 1.00 98.31 529 LEU A N 1
ATOM 4064 C CA . LEU A 1 529 ? -10.335 22.960 39.683 1.00 98.31 529 LEU A CA 1
ATOM 4065 C C . LEU A 1 529 ? -9.187 23.976 39.690 1.00 98.31 529 LEU A C 1
ATOM 4067 O O . LEU A 1 529 ? -9.127 24.848 40.563 1.00 98.31 529 LEU A O 1
ATOM 4071 N N . ASP A 1 530 ? -8.315 23.905 38.684 1.00 95.94 530 ASP A N 1
ATOM 4072 C CA . ASP A 1 530 ? -7.272 24.903 38.424 1.00 95.94 530 ASP A CA 1
ATOM 4073 C C . ASP A 1 530 ? -7.281 25.341 36.950 1.00 95.94 530 ASP A C 1
ATOM 4075 O O . ASP A 1 530 ? -6.876 24.602 36.056 1.00 95.94 530 ASP A O 1
ATOM 4079 N N . VAL A 1 531 ? -7.757 26.563 36.709 1.00 94.31 531 VAL A N 1
ATOM 4080 C CA . VAL A 1 531 ? -7.931 27.182 35.379 1.00 94.31 531 VAL A CA 1
ATOM 4081 C C . VAL A 1 531 ? -7.108 28.464 35.240 1.00 94.31 531 VAL A C 1
ATOM 4083 O O . VAL A 1 531 ? -7.408 29.342 34.423 1.00 94.31 531 VAL A O 1
ATOM 4086 N N . GLY A 1 532 ? -6.078 28.613 36.079 1.00 91.44 532 GLY A N 1
ATOM 4087 C CA . GLY A 1 532 ? -5.151 29.738 36.025 1.00 91.44 532 GLY A CA 1
ATOM 4088 C C . GLY A 1 532 ? -4.460 29.873 34.664 1.00 91.44 532 GLY A C 1
ATOM 4089 O O . GLY A 1 532 ? -4.314 28.911 33.915 1.00 91.44 532 GLY A O 1
ATOM 4090 N N . GLU A 1 533 ? -4.007 31.088 34.348 1.00 89.75 533 GLU A N 1
ATOM 4091 C CA . GLU A 1 533 ? -3.269 31.375 33.108 1.00 89.75 533 GLU A CA 1
ATOM 4092 C C . GLU A 1 533 ? -4.036 31.026 31.815 1.00 89.75 533 GLU A C 1
ATOM 4094 O O . GLU A 1 533 ? -3.502 30.356 30.940 1.00 89.75 533 GLU A O 1
ATOM 4099 N N . ASN A 1 534 ? -5.283 31.496 31.702 1.00 91.94 534 ASN A N 1
ATOM 4100 C CA . ASN A 1 534 ? -6.087 31.498 30.469 1.00 91.94 534 ASN A CA 1
ATOM 4101 C C . ASN A 1 534 ? -6.540 32.930 30.124 1.00 91.94 534 ASN A C 1
ATOM 4103 O O . ASN A 1 534 ? -5.975 33.898 30.635 1.00 91.94 534 ASN A O 1
ATOM 4107 N N . PHE A 1 535 ? -7.575 33.069 29.290 1.00 93.06 535 PHE A N 1
ATOM 4108 C CA . PHE A 1 535 ? -8.244 34.324 28.933 1.00 93.06 535 PHE A CA 1
ATOM 4109 C C . PHE A 1 535 ? -9.734 34.297 29.294 1.00 93.06 535 PHE A C 1
ATOM 4111 O O . PHE A 1 535 ? -10.525 35.000 28.667 1.00 93.06 535 PHE A O 1
ATOM 4118 N N . LEU A 1 536 ? -10.128 33.497 30.294 1.00 95.25 536 LEU A N 1
ATOM 4119 C CA . LEU A 1 536 ? -11.537 33.262 30.604 1.00 95.25 536 LEU A CA 1
ATOM 4120 C C . LEU A 1 536 ? -12.243 34.588 30.877 1.00 95.25 536 LEU A C 1
ATOM 4122 O O . LEU A 1 536 ? -11.851 35.320 31.779 1.00 95.25 536 LEU A O 1
ATOM 4126 N N . GLU A 1 537 ? -13.279 34.895 30.113 1.00 94.75 537 GLU A N 1
ATOM 4127 C CA . GLU A 1 537 ? -14.239 35.962 30.378 1.00 94.75 537 GLU A CA 1
ATOM 4128 C C . GLU A 1 537 ? -15.413 35.428 31.205 1.00 94.75 537 GLU A C 1
ATOM 4130 O O . GLU A 1 537 ? -15.961 36.154 32.041 1.00 94.75 537 GLU A O 1
ATOM 4135 N N . THR A 1 538 ? -15.754 34.150 31.010 1.00 93.81 538 THR A N 1
ATOM 4136 C CA . THR A 1 538 ? -16.808 33.432 31.730 1.00 93.81 538 THR A CA 1
ATOM 4137 C C . THR A 1 538 ? -16.308 32.089 32.261 1.00 93.81 538 THR A C 1
ATOM 4139 O O . THR A 1 538 ? -15.479 31.418 31.647 1.00 93.81 538 THR A O 1
ATOM 4142 N N . LEU A 1 539 ? -16.821 31.709 33.430 1.00 96.44 539 LEU A N 1
ATOM 4143 C CA . LEU A 1 539 ? -16.597 30.414 34.061 1.00 96.44 539 LEU A CA 1
ATOM 4144 C C . LEU A 1 539 ? -17.897 30.001 34.752 1.00 96.44 539 LEU A C 1
ATOM 4146 O O . LEU A 1 539 ? -18.319 30.681 35.690 1.00 96.44 539 LEU A O 1
ATOM 4150 N N . ASP A 1 540 ? -18.517 28.918 34.293 1.00 96.06 540 ASP A N 1
ATOM 4151 C CA . ASP A 1 540 ? -19.681 28.319 34.944 1.00 96.06 540 ASP A CA 1
ATOM 4152 C C . ASP A 1 540 ? -19.250 27.081 35.735 1.00 96.06 540 ASP A C 1
ATOM 4154 O O . ASP A 1 540 ? -18.775 26.095 35.180 1.00 96.06 540 ASP A O 1
ATOM 4158 N N . ILE A 1 541 ? -19.401 27.152 37.055 1.00 97.19 541 ILE A N 1
ATOM 4159 C CA . ILE A 1 541 ? -19.150 26.051 37.996 1.00 97.19 541 ILE A CA 1
ATOM 4160 C C . ILE A 1 541 ? -20.389 25.764 38.850 1.00 97.19 541 ILE A C 1
ATOM 4162 O O . ILE A 1 541 ? -20.295 25.197 39.940 1.00 97.19 541 ILE A O 1
ATOM 4166 N N . SER A 1 542 ? -21.566 26.186 38.383 1.00 94.69 542 SER A N 1
ATOM 4167 C CA . SER A 1 542 ? -22.812 26.171 39.152 1.00 94.69 542 SER A CA 1
ATOM 4168 C C . SER A 1 542 ? -23.264 24.767 39.566 1.00 94.69 542 SER A C 1
ATOM 4170 O O . SER A 1 542 ? -23.905 24.639 40.613 1.00 94.69 542 SER A O 1
ATOM 4172 N N . GLY A 1 543 ? -22.904 23.736 38.794 1.00 92.25 543 GLY A N 1
ATOM 4173 C CA . GLY A 1 543 ? -23.180 22.325 39.089 1.00 92.25 543 GLY A CA 1
ATOM 4174 C C . GLY A 1 543 ? -22.068 21.579 39.835 1.00 92.25 543 GLY A C 1
ATOM 4175 O O . GLY A 1 543 ? -22.291 20.458 40.291 1.00 92.25 543 GLY A O 1
ATOM 4176 N N . CYS A 1 544 ? -20.897 22.191 40.042 1.00 97.44 544 CYS A N 1
ATOM 4177 C CA . CYS A 1 544 ? -19.766 21.576 40.750 1.00 97.44 544 CYS A CA 1
ATOM 4178 C C . CYS A 1 544 ? -19.967 21.629 42.278 1.00 97.44 544 CYS A C 1
ATOM 4180 O O . CYS A 1 544 ? -19.236 22.308 43.008 1.00 97.44 544 CYS A O 1
ATOM 4182 N N . HIS A 1 545 ? -20.999 20.959 42.793 1.00 96.06 545 HIS A N 1
ATOM 4183 C CA . HIS A 1 545 ? -21.396 21.037 44.205 1.00 96.06 545 HIS A CA 1
ATOM 4184 C C . HIS A 1 545 ? -20.380 20.417 45.174 1.00 96.06 545 HIS A C 1
ATOM 4186 O O . HIS A 1 545 ? -20.370 20.775 46.356 1.00 96.06 545 HIS A O 1
ATOM 4192 N N . LEU A 1 546 ? -19.525 19.515 44.679 1.00 98.00 546 LEU A N 1
ATOM 4193 C CA . LEU A 1 546 ? -18.465 18.859 45.447 1.00 98.00 546 LEU A CA 1
ATOM 4194 C C . LEU A 1 546 ? -17.132 19.625 45.447 1.00 98.00 546 LEU A C 1
ATOM 4196 O O . LEU A 1 546 ? -16.172 19.175 46.072 1.00 98.00 546 LEU A O 1
ATOM 4200 N N . LEU A 1 547 ? -17.073 20.797 44.806 1.00 98.25 547 LEU A N 1
ATOM 4201 C CA . LEU A 1 547 ? -15.835 21.551 44.638 1.00 98.25 547 LEU A CA 1
ATOM 4202 C C . LEU A 1 547 ? -15.295 22.053 45.986 1.00 98.25 547 LEU A C 1
ATOM 4204 O O . LEU A 1 547 ? -15.952 22.822 46.689 1.00 98.25 547 LEU A O 1
ATOM 4208 N N . THR A 1 548 ? -14.074 21.634 46.325 1.00 98.38 548 THR A N 1
ATOM 4209 C CA . THR A 1 548 ? -13.361 21.997 47.564 1.00 98.38 548 THR A CA 1
ATOM 4210 C C . THR A 1 548 ? -12.224 22.986 47.317 1.00 98.38 548 THR A C 1
ATOM 4212 O O . THR A 1 548 ? -11.900 23.797 48.187 1.00 98.38 548 THR A O 1
ATOM 4215 N N . THR A 1 549 ? -11.655 22.982 46.113 1.00 98.44 549 THR A N 1
ATOM 4216 C CA . THR A 1 549 ? -10.547 23.858 45.736 1.00 98.44 549 THR A CA 1
ATOM 4217 C C . THR A 1 549 ? -10.809 24.510 44.385 1.00 98.44 549 THR A C 1
ATOM 4219 O O . THR A 1 549 ? -11.034 23.814 43.397 1.00 98.44 549 THR A O 1
ATOM 4222 N N . LEU A 1 550 ? -10.729 25.842 44.340 1.00 98.19 550 LEU A N 1
ATOM 4223 C CA . LEU A 1 550 ? -10.911 26.638 43.128 1.00 98.19 550 LEU A CA 1
ATOM 4224 C C . LEU A 1 550 ? -9.733 27.587 42.917 1.00 98.19 550 LEU A C 1
ATOM 4226 O O . LEU A 1 550 ? -9.484 28.475 43.735 1.00 98.19 550 LEU A O 1
ATOM 4230 N N . LYS A 1 551 ? -9.030 27.433 41.796 1.00 96.44 551 LYS A N 1
ATOM 4231 C CA . LYS A 1 551 ? -7.869 28.250 41.433 1.00 96.44 551 LYS A CA 1
ATOM 4232 C C . LYS A 1 551 ? -8.081 28.888 40.069 1.00 96.44 551 LYS A C 1
ATOM 4234 O O . LYS A 1 551 ? -8.137 28.213 39.048 1.00 96.44 551 LYS A O 1
ATOM 4239 N N . VAL A 1 552 ? -8.224 30.208 40.076 1.00 94.75 552 VAL A N 1
ATOM 4240 C CA . VAL A 1 552 ? -8.497 31.023 38.881 1.00 94.75 552 VAL A CA 1
ATOM 4241 C C . VAL A 1 552 ? -7.361 32.016 38.634 1.00 94.75 552 VAL A C 1
ATOM 4243 O O . VAL A 1 552 ? -7.108 32.406 37.492 1.00 94.75 552 VAL A O 1
ATOM 4246 N N . GLY A 1 553 ? -6.669 32.430 39.699 1.00 87.81 553 GLY A N 1
ATOM 4247 C CA . GLY A 1 553 ? -5.482 33.273 39.619 1.00 87.81 553 GLY A CA 1
ATOM 4248 C C . GLY A 1 553 ? -4.269 32.550 39.008 1.00 87.81 553 GLY A C 1
ATOM 4249 O O . GLY A 1 553 ? -4.135 31.333 39.139 1.00 87.81 553 GLY A O 1
ATOM 4250 N N . PRO A 1 554 ? -3.349 33.279 38.350 1.00 82.25 554 PRO A N 1
ATOM 4251 C CA . PRO A 1 554 ? -2.102 32.715 37.854 1.00 82.25 554 PRO A CA 1
ATOM 4252 C C . PRO A 1 554 ? -1.151 32.361 39.011 1.00 82.25 554 PRO A C 1
ATOM 4254 O O . PRO A 1 554 ? -0.991 33.127 39.964 1.00 82.25 554 PRO A O 1
ATOM 4257 N N . ARG A 1 555 ? -0.439 31.235 38.894 1.00 71.00 555 ARG A N 1
ATOM 4258 C CA . ARG A 1 555 ? 0.569 30.759 39.867 1.00 71.00 555 ARG A CA 1
ATOM 4259 C C . ARG A 1 555 ? 2.002 30.817 39.340 1.00 71.00 555 ARG A C 1
ATOM 4261 O O . ARG A 1 555 ? 2.947 30.629 40.103 1.00 71.00 555 ARG A O 1
ATOM 4268 N N . SER A 1 556 ? 2.188 31.036 38.041 1.00 65.94 556 SER A N 1
ATOM 4269 C CA . SER A 1 556 ? 3.480 31.016 37.358 1.00 65.94 556 SER A CA 1
ATOM 4270 C C . SER A 1 556 ? 3.711 32.299 36.565 1.00 65.94 556 SER A C 1
ATOM 4272 O O . SER A 1 556 ? 2.862 32.745 35.805 1.00 65.94 556 SER A O 1
ATOM 4274 N N . ARG A 1 557 ? 4.925 32.862 36.652 1.00 62.31 557 ARG A N 1
ATOM 4275 C CA . ARG A 1 557 ? 5.351 33.962 35.763 1.00 62.31 557 ARG A CA 1
ATOM 4276 C C . ARG A 1 557 ? 5.666 33.497 34.336 1.00 62.31 557 ARG A C 1
ATOM 4278 O O . ARG A 1 557 ? 5.986 34.335 33.503 1.00 62.31 557 ARG A O 1
ATOM 4285 N N . LYS A 1 558 ? 5.655 32.184 34.068 1.00 63.91 558 LYS A N 1
ATOM 4286 C CA . LYS A 1 558 ? 6.117 31.619 32.790 1.00 63.91 558 LYS A CA 1
ATOM 4287 C C . LYS A 1 558 ? 5.080 31.688 31.671 1.00 63.91 558 LYS A C 1
ATOM 4289 O O . LYS A 1 558 ? 5.494 31.835 30.533 1.00 63.91 558 LYS A O 1
ATOM 4294 N N . CYS A 1 559 ? 3.787 31.587 31.984 1.00 69.62 559 CYS A N 1
ATOM 4295 C CA . CYS A 1 559 ? 2.742 31.510 30.958 1.00 69.62 559 CYS A CA 1
ATOM 4296 C C . CYS A 1 559 ? 2.155 32.879 30.577 1.00 69.62 559 CYS A C 1
ATOM 4298 O O . CYS A 1 559 ? 1.518 32.984 29.544 1.00 69.62 559 CYS A O 1
ATOM 4300 N N . GLY A 1 560 ? 2.414 33.944 31.350 1.00 64.38 560 GLY A N 1
ATOM 4301 C CA . GLY A 1 560 ? 2.116 35.343 30.988 1.00 64.38 560 GLY A CA 1
ATOM 4302 C C . GLY A 1 560 ? 0.633 35.748 30.942 1.00 64.38 560 GLY A C 1
ATOM 4303 O O . GLY A 1 560 ? 0.331 36.914 31.197 1.00 64.38 560 GLY A O 1
ATOM 4304 N N . ASP A 1 561 ? -0.266 34.803 30.679 1.00 78.69 561 ASP A N 1
ATOM 4305 C CA . ASP A 1 561 ? -1.697 35.018 30.470 1.00 78.69 561 ASP A CA 1
ATOM 4306 C C . ASP A 1 561 ? -2.474 35.141 31.789 1.00 78.69 561 ASP A C 1
ATOM 4308 O O . ASP A 1 561 ? -2.073 34.620 32.837 1.00 78.69 561 ASP A O 1
ATOM 4312 N N . LYS A 1 562 ? -3.594 35.870 31.751 1.00 84.94 562 LYS A N 1
ATOM 4313 C CA . LYS A 1 562 ? -4.454 36.131 32.909 1.00 84.94 562 LYS A CA 1
ATOM 4314 C C . LYS A 1 562 ? -5.919 36.065 32.508 1.00 84.94 562 LYS A C 1
ATOM 4316 O O . LYS A 1 562 ? -6.331 36.731 31.559 1.00 84.94 562 LYS A O 1
ATOM 4321 N N . ASN A 1 563 ? -6.707 35.372 33.325 1.00 91.94 563 ASN A N 1
ATOM 4322 C CA . ASN A 1 563 ? -8.154 35.340 33.170 1.00 91.94 563 ASN A CA 1
ATOM 4323 C C . ASN A 1 563 ? -8.750 36.756 33.229 1.00 91.94 563 ASN A C 1
ATOM 4325 O O . ASN A 1 563 ? -8.333 37.602 34.026 1.00 91.94 563 ASN A O 1
ATOM 4329 N N . LEU A 1 564 ? -9.744 36.994 32.376 1.00 93.06 564 LEU A N 1
ATOM 4330 C CA . LEU A 1 564 ? -10.419 38.274 32.162 1.00 93.06 564 LEU A CA 1
ATOM 4331 C C . LEU A 1 564 ? -11.797 38.346 32.845 1.00 93.06 564 LEU A C 1
ATOM 4333 O O . LEU A 1 564 ? -12.526 39.323 32.650 1.00 93.06 564 LEU A O 1
ATOM 4337 N N . ILE A 1 565 ? -12.130 37.347 33.671 1.00 91.56 565 ILE A N 1
ATOM 4338 C CA . ILE A 1 565 ? -13.397 37.209 34.393 1.00 91.56 565 ILE A CA 1
ATOM 4339 C C . ILE A 1 565 ? -13.684 38.490 35.180 1.00 91.56 565 ILE A C 1
ATOM 4341 O O . ILE A 1 565 ? -12.884 38.919 36.014 1.00 91.56 565 ILE A O 1
ATOM 4345 N N . LYS A 1 566 ? -14.841 39.103 34.920 1.00 90.75 566 LYS A N 1
ATOM 4346 C CA . LYS A 1 566 ? -15.282 40.348 35.583 1.00 90.75 566 LYS A CA 1
ATOM 4347 C C . LYS A 1 566 ? -16.066 40.083 36.861 1.00 90.75 566 LYS A C 1
ATOM 4349 O O . LYS A 1 566 ? -15.990 40.860 37.816 1.00 90.75 566 LYS A O 1
ATOM 4354 N N . SER A 1 567 ? -16.784 38.968 36.873 1.00 90.38 567 SER A N 1
ATOM 4355 C CA . SER A 1 567 ? -17.611 38.511 37.977 1.00 90.38 567 SER A CA 1
ATOM 4356 C C . SER A 1 567 ? -17.621 36.994 38.046 1.00 90.38 567 SER A C 1
ATOM 4358 O O . SER A 1 567 ? -17.625 36.345 37.004 1.00 90.38 567 SER A O 1
ATOM 4360 N N . LEU A 1 568 ? -17.679 36.443 39.253 1.00 93.50 568 LEU A N 1
ATOM 4361 C CA . LEU A 1 568 ? -17.713 34.999 39.475 1.00 93.50 568 LEU A CA 1
ATOM 4362 C C . LEU A 1 568 ? -18.843 34.649 40.443 1.00 93.50 568 LEU A C 1
ATOM 4364 O O . LEU A 1 568 ? -18.953 35.272 41.496 1.00 93.50 568 LEU A O 1
ATOM 4368 N N . ASP A 1 569 ? -19.661 33.656 40.108 1.00 94.00 569 ASP A N 1
ATOM 4369 C CA . ASP A 1 569 ? -20.686 33.121 41.005 1.00 94.00 569 ASP A CA 1
ATOM 4370 C C . ASP A 1 569 ? -20.200 31.805 41.616 1.00 94.00 569 ASP A C 1
ATOM 4372 O O . ASP A 1 569 ? -19.915 30.853 40.895 1.00 94.00 569 ASP A O 1
ATOM 4376 N N . ILE A 1 570 ? -20.084 31.771 42.945 1.00 96.06 570 ILE A N 1
ATOM 4377 C CA . ILE A 1 570 ? -19.728 30.570 43.709 1.00 96.06 570 ILE A CA 1
ATOM 4378 C C . ILE A 1 570 ? -20.819 30.174 44.713 1.00 96.06 570 ILE A C 1
ATOM 4380 O O . ILE A 1 570 ? -20.569 29.414 45.649 1.00 96.06 570 ILE A O 1
ATOM 4384 N N . THR A 1 571 ? -22.045 30.686 44.567 1.00 94.62 571 THR A N 1
ATOM 4385 C CA . THR A 1 571 ? -23.151 30.471 45.523 1.00 94.62 571 THR A CA 1
ATOM 4386 C C . THR A 1 571 ? -23.539 28.996 45.704 1.00 94.62 571 THR A C 1
ATOM 4388 O O . THR A 1 571 ? -24.012 28.605 46.779 1.00 94.62 571 THR A O 1
ATOM 4391 N N . ASN A 1 572 ? -23.286 28.158 44.696 1.00 94.00 572 ASN A N 1
ATOM 4392 C CA . ASN A 1 572 ? -23.577 26.724 44.721 1.00 94.00 572 ASN A CA 1
ATOM 4393 C C . ASN A 1 572 ? -22.396 25.843 45.167 1.00 94.00 572 ASN A C 1
ATOM 4395 O O . ASN A 1 572 ? -22.593 24.648 45.399 1.00 94.00 572 ASN A O 1
ATOM 4399 N N . ASN A 1 573 ? -21.201 26.408 45.362 1.00 96.88 573 ASN A N 1
ATOM 4400 C CA . ASN A 1 573 ? -19.969 25.671 45.671 1.00 96.88 573 ASN A CA 1
ATOM 4401 C C . ASN A 1 573 ? -19.637 25.744 47.173 1.00 96.88 573 ASN A C 1
ATOM 4403 O O . ASN A 1 573 ? -18.591 26.228 47.598 1.00 96.88 573 ASN A O 1
ATOM 4407 N N . LYS A 1 574 ? -20.571 25.284 48.012 1.00 95.56 574 LYS A N 1
ATOM 4408 C CA . LYS A 1 574 ? -20.536 25.484 49.477 1.00 95.56 574 LYS A CA 1
ATOM 4409 C C . LYS A 1 574 ? -19.448 24.692 50.210 1.00 95.56 574 LYS A C 1
ATOM 4411 O O . LYS A 1 574 ? -19.248 24.925 51.400 1.00 95.56 574 LYS A O 1
ATOM 4416 N N . LEU A 1 575 ? -18.800 23.746 49.531 1.00 97.12 575 LEU A N 1
ATOM 4417 C CA . LEU A 1 575 ? -17.727 22.913 50.080 1.00 97.12 575 LEU A CA 1
ATOM 4418 C C . LEU A 1 575 ? -16.325 23.486 49.829 1.00 97.12 575 LEU A C 1
ATOM 4420 O O . LEU A 1 575 ? -15.346 22.880 50.261 1.00 97.12 575 LEU A O 1
ATOM 4424 N N . LEU A 1 576 ? -16.218 24.657 49.188 1.00 97.88 576 LEU A N 1
ATOM 4425 C CA . LEU A 1 576 ? -14.943 25.330 48.960 1.00 97.88 576 LEU A CA 1
ATOM 4426 C C . LEU A 1 576 ? -14.232 25.636 50.283 1.00 97.88 576 LEU A C 1
ATOM 4428 O O . LEU A 1 576 ? -14.777 26.326 51.142 1.00 97.88 576 LEU A O 1
ATOM 4432 N N . VAL A 1 577 ? -12.989 25.172 50.403 1.00 97.44 577 VAL A N 1
ATOM 4433 C CA . VAL A 1 577 ? -12.069 25.458 51.518 1.00 97.44 577 VAL A CA 1
ATOM 4434 C C . VAL A 1 577 ? -10.859 26.285 51.077 1.00 97.44 577 VAL A C 1
ATOM 4436 O O . VAL A 1 577 ? -10.256 26.971 51.900 1.00 97.44 577 VAL A O 1
ATOM 4439 N N . GLU A 1 578 ? -10.518 26.270 49.785 1.00 97.81 578 GLU A N 1
ATOM 4440 C CA . GLU A 1 578 ? -9.429 27.061 49.200 1.00 97.81 578 GLU A CA 1
ATOM 4441 C C . GLU A 1 578 ? -9.905 27.755 47.918 1.00 97.81 578 GLU A C 1
ATOM 4443 O O . GLU A 1 578 ? -10.382 27.101 46.988 1.00 97.81 578 GLU A O 1
ATOM 4448 N N . ILE A 1 579 ? -9.757 29.082 47.867 1.00 97.38 579 ILE A N 1
ATOM 4449 C CA . ILE A 1 579 ? -10.147 29.918 46.728 1.00 97.38 579 ILE A CA 1
ATOM 4450 C C . ILE A 1 579 ? -8.982 30.849 46.361 1.00 97.38 579 ILE A C 1
ATOM 4452 O O . ILE A 1 579 ? -8.607 31.714 47.155 1.00 97.38 579 ILE A O 1
ATOM 4456 N N . ASP A 1 580 ? -8.425 30.707 45.157 1.00 95.25 580 ASP A N 1
ATOM 4457 C CA . ASP A 1 580 ? -7.325 31.536 44.641 1.00 95.25 580 ASP A CA 1
ATOM 4458 C C . ASP A 1 580 ? -7.781 32.438 43.482 1.00 95.25 580 ASP A C 1
ATOM 4460 O O . ASP A 1 580 ? -8.034 31.990 42.360 1.00 95.25 580 ASP A O 1
ATOM 4464 N N . LEU A 1 581 ? -7.864 33.734 43.782 1.00 93.25 581 LEU A N 1
ATOM 4465 C CA . LEU A 1 581 ? -8.272 34.843 42.917 1.00 93.25 581 LEU A CA 1
ATOM 4466 C C . LEU A 1 581 ? -7.179 35.923 42.839 1.00 93.25 581 LEU A C 1
ATOM 4468 O O . LEU A 1 581 ? -7.468 37.104 42.603 1.00 93.25 581 LEU A O 1
ATOM 4472 N N . LEU A 1 582 ? -5.921 35.575 43.123 1.00 89.19 582 LEU A N 1
ATOM 4473 C CA . LEU A 1 582 ? -4.823 36.533 43.028 1.00 89.19 582 LEU A CA 1
ATOM 4474 C C . LEU A 1 582 ? -4.618 36.993 41.582 1.00 89.19 582 LEU A C 1
ATOM 4476 O O . LEU A 1 582 ? -4.875 36.262 40.635 1.00 89.19 582 LEU A O 1
ATOM 4480 N N . TYR A 1 583 ? -4.133 38.224 41.415 1.00 86.19 583 TYR A N 1
ATOM 4481 C CA . TYR A 1 583 ? -3.724 38.798 40.123 1.00 86.19 583 TYR A CA 1
ATOM 4482 C C . TYR A 1 583 ? -4.795 38.824 39.009 1.00 86.19 583 TYR A C 1
ATOM 4484 O O . TYR A 1 583 ? -4.443 38.981 37.839 1.00 86.19 583 TYR A O 1
ATOM 4492 N N . LEU A 1 584 ? -6.083 38.729 39.363 1.00 88.06 584 LEU A N 1
ATOM 4493 C CA . LEU A 1 584 ? -7.221 38.908 38.456 1.00 88.06 584 LEU A CA 1
ATOM 4494 C C . LEU A 1 584 ? -7.611 40.389 38.357 1.00 88.06 584 LEU A C 1
ATOM 4496 O O . LEU A 1 584 ? -8.495 40.871 39.064 1.00 88.06 584 LEU A O 1
ATOM 4500 N N . ASP A 1 585 ? -6.939 41.125 37.471 1.00 85.88 585 ASP A N 1
ATOM 4501 C CA . ASP A 1 585 ? -7.081 42.587 37.356 1.00 85.88 585 ASP A CA 1
ATOM 4502 C C . ASP A 1 585 ? -8.486 43.032 36.899 1.00 85.88 585 ASP A C 1
ATOM 4504 O O . ASP A 1 585 ? -8.900 44.163 37.182 1.00 85.88 585 ASP A O 1
ATOM 4508 N N . SER A 1 586 ? -9.230 42.151 36.221 1.00 87.56 586 SER A N 1
ATOM 4509 C CA . SER A 1 586 ? -10.590 42.398 35.717 1.00 87.56 586 SER A CA 1
ATOM 4510 C C . SER A 1 586 ? -11.694 42.031 36.710 1.00 87.56 586 SER A C 1
ATOM 4512 O O . SER A 1 586 ? -12.781 42.602 36.625 1.00 87.56 586 SER A O 1
ATOM 4514 N N . LEU A 1 587 ? -11.424 41.139 37.670 1.00 90.25 587 LEU A N 1
ATOM 4515 C CA . LEU A 1 587 ? -12.431 40.650 38.609 1.00 90.25 587 LEU A CA 1
ATOM 4516 C C . LEU A 1 587 ? -12.801 41.756 39.601 1.00 90.25 587 LEU A C 1
ATOM 4518 O O . LEU A 1 587 ? -11.933 42.400 40.202 1.00 90.25 587 LEU A O 1
ATOM 4522 N N . ARG A 1 588 ? -14.101 42.017 39.745 1.00 85.31 588 ARG A N 1
ATOM 4523 C CA . ARG A 1 588 ? -14.635 43.043 40.651 1.00 85.31 588 ARG A CA 1
ATOM 4524 C C . ARG A 1 588 ? -15.491 42.412 41.736 1.00 85.31 588 ARG A C 1
ATOM 4526 O O . ARG A 1 588 ? -15.198 42.617 42.908 1.00 85.31 588 ARG A O 1
ATOM 4533 N N . GLY A 1 589 ? -16.496 41.631 41.350 1.00 88.69 589 GLY A N 1
ATOM 4534 C CA . GLY A 1 589 ? -17.456 41.028 42.273 1.00 88.69 589 GLY A CA 1
ATOM 4535 C C . GLY A 1 589 ? -17.409 39.507 42.278 1.00 88.69 589 GLY A C 1
ATOM 4536 O O . GLY A 1 589 ? -17.271 38.882 41.228 1.00 88.69 589 GLY A O 1
ATOM 4537 N N . VAL A 1 590 ? -17.566 38.914 43.458 1.00 93.44 590 VAL A N 1
ATOM 4538 C CA . VAL A 1 590 ? -17.765 37.471 43.617 1.00 93.44 590 VAL A CA 1
ATOM 4539 C C . VAL A 1 590 ? -19.034 37.215 44.421 1.00 93.44 590 VAL A C 1
ATOM 4541 O O . VAL A 1 590 ? -19.206 37.734 45.527 1.00 93.44 590 VAL A O 1
ATOM 4544 N N . CYS A 1 591 ? -19.918 36.405 43.858 1.00 93.19 591 CYS A N 1
ATOM 4545 C CA . CYS A 1 591 ? -21.171 36.018 44.473 1.00 93.19 591 CYS A CA 1
ATOM 4546 C C . CYS A 1 591 ? -21.001 34.829 45.408 1.00 93.19 591 CYS A C 1
ATOM 4548 O O . CYS A 1 591 ? -20.503 33.789 44.992 1.00 93.19 591 CYS A O 1
ATOM 4550 N N . VAL A 1 592 ? -21.416 34.968 46.667 1.00 95.25 592 VAL A N 1
ATOM 4551 C CA . VAL A 1 592 ? -21.138 33.995 47.734 1.00 95.25 592 VAL A CA 1
ATOM 4552 C C . VAL A 1 592 ? -22.403 33.535 48.453 1.00 95.25 592 VAL A C 1
ATOM 4554 O O . VAL A 1 592 ? -23.394 34.253 48.552 1.00 95.25 592 VAL A O 1
ATOM 4557 N N . TRP A 1 593 ? -22.366 32.328 49.022 1.00 92.56 593 TRP A N 1
ATOM 4558 C CA . TRP A 1 593 ? -23.516 31.720 49.705 1.00 92.56 593 TRP A CA 1
ATOM 4559 C C . TRP A 1 593 ? -23.757 32.249 51.128 1.00 92.56 593 TRP A C 1
ATOM 4561 O O . TRP A 1 593 ? -24.822 32.021 51.708 1.00 92.56 593 TRP A O 1
ATOM 4571 N N . THR A 1 594 ? -22.785 32.945 51.727 1.00 91.62 594 THR A N 1
ATOM 4572 C CA . THR A 1 594 ? -22.871 33.454 53.103 1.00 91.62 594 THR A CA 1
ATOM 4573 C C . THR A 1 594 ? -22.144 34.788 53.285 1.00 91.62 594 THR A C 1
ATOM 4575 O O . THR A 1 594 ? -21.248 35.114 52.519 1.00 91.62 594 THR A O 1
ATOM 4578 N N . MET A 1 595 ? -22.558 35.558 54.295 1.00 87.69 595 MET A N 1
ATOM 4579 C CA . MET A 1 595 ? -21.931 36.807 54.739 1.00 87.69 595 MET A CA 1
ATOM 4580 C C . MET A 1 595 ? -21.976 36.835 56.277 1.00 87.69 595 MET A C 1
ATOM 4582 O O . MET A 1 595 ? -23.034 36.491 56.820 1.00 87.69 595 MET A O 1
ATOM 4586 N N . PRO A 1 596 ? -20.893 37.227 56.979 1.00 88.31 596 PRO A N 1
ATOM 4587 C CA . PRO A 1 596 ? -19.598 37.671 56.443 1.00 88.31 596 PRO A CA 1
ATOM 4588 C C . PRO A 1 596 ? -18.849 36.558 55.689 1.00 88.31 596 PRO A C 1
ATOM 4590 O O . PRO A 1 596 ? -19.087 35.374 55.920 1.00 88.31 596 PRO A O 1
ATOM 4593 N N . PHE A 1 597 ? -17.985 36.952 54.752 1.00 88.19 597 PHE A N 1
ATOM 4594 C CA . PHE A 1 597 ? -17.190 36.047 53.920 1.00 88.19 597 PHE A CA 1
ATOM 4595 C C . PHE A 1 597 ? -15.705 36.439 53.995 1.00 88.19 597 PHE A C 1
ATOM 4597 O O . PHE A 1 597 ? -15.412 37.638 53.940 1.00 88.19 597 PHE A O 1
ATOM 4604 N N . PRO A 1 598 ? -14.764 35.480 54.077 1.00 89.62 598 PRO A N 1
ATOM 4605 C CA . PRO A 1 598 ? -14.969 34.025 54.101 1.00 89.62 598 PRO A CA 1
ATOM 4606 C C . PRO A 1 598 ? -15.521 33.498 55.440 1.00 89.62 598 PRO A C 1
ATOM 4608 O O . PRO A 1 598 ? -15.212 34.073 56.483 1.00 89.62 598 PRO A O 1
ATOM 4611 N N . PRO A 1 599 ? -16.336 32.423 55.441 1.00 89.88 599 PRO A N 1
ATOM 4612 C CA . PRO A 1 599 ? -16.709 31.724 56.670 1.00 89.88 599 PRO A CA 1
ATOM 4613 C C . PRO A 1 599 ? -15.523 30.937 57.256 1.00 89.88 599 PRO A C 1
ATOM 4615 O O . PRO A 1 599 ? -14.522 30.697 56.577 1.00 89.88 599 PRO A O 1
ATOM 4618 N N . ASP A 1 600 ? -15.650 30.508 58.515 1.00 90.25 600 ASP A N 1
ATOM 4619 C CA . ASP A 1 600 ? -14.619 29.728 59.209 1.00 90.25 600 ASP A CA 1
ATOM 4620 C C . ASP A 1 600 ? -14.196 28.490 58.401 1.00 90.25 600 ASP A C 1
ATOM 4622 O O . ASP A 1 600 ? -15.030 27.719 57.926 1.00 90.25 600 ASP A O 1
ATOM 4626 N N . GLY A 1 601 ? -12.883 28.287 58.271 1.00 88.69 601 GLY A N 1
ATOM 4627 C CA . GLY A 1 601 ? -12.302 27.158 57.536 1.00 88.69 601 GLY A CA 1
ATOM 4628 C C . GLY A 1 601 ? -12.114 27.384 56.033 1.00 88.69 601 GLY A C 1
ATOM 4629 O O . GLY A 1 601 ? -11.529 26.524 55.381 1.00 88.69 601 GLY A O 1
ATOM 4630 N N . VAL A 1 602 ? -12.538 28.531 55.489 1.00 95.19 602 VAL A N 1
ATOM 4631 C CA . VAL A 1 602 ? -12.330 28.885 54.077 1.00 95.19 602 VAL A CA 1
ATOM 4632 C C . VAL A 1 602 ? -11.175 29.871 53.937 1.00 95.19 602 VAL A C 1
ATOM 4634 O O . VAL A 1 602 ? -11.193 30.969 54.494 1.00 95.19 602 VAL A O 1
ATOM 4637 N N . THR A 1 603 ? -10.164 29.490 53.160 1.00 96.62 603 THR A N 1
ATOM 4638 C CA . THR A 1 603 ? -9.013 30.338 52.838 1.00 96.62 603 THR A CA 1
ATOM 4639 C C . THR A 1 603 ? -9.208 30.982 51.473 1.00 96.62 603 THR A C 1
ATOM 4641 O O . THR A 1 603 ? -9.407 30.289 50.477 1.00 96.62 603 THR A O 1
ATOM 4644 N N . VAL A 1 604 ? -9.122 32.314 51.418 1.00 95.00 604 VAL A N 1
ATOM 4645 C CA . VAL A 1 604 ? -9.310 33.084 50.183 1.00 95.00 604 VAL A CA 1
ATOM 4646 C C . VAL A 1 604 ? -8.093 33.954 49.908 1.00 95.00 604 VAL A C 1
ATOM 4648 O O . VAL A 1 604 ? -7.777 34.862 50.678 1.00 95.00 604 VAL A O 1
ATOM 4651 N N . TYR A 1 605 ? -7.447 33.719 48.772 1.00 93.31 605 TYR A N 1
ATOM 4652 C CA . TYR A 1 605 ? -6.374 34.554 48.249 1.00 93.31 605 TYR A CA 1
ATOM 4653 C C . TYR A 1 605 ? -6.960 35.491 47.195 1.00 93.31 605 TYR A C 1
ATOM 4655 O O . TYR A 1 605 ? -7.463 35.036 46.176 1.00 93.31 605 TYR A O 1
ATOM 4663 N N . LYS A 1 606 ? -6.946 36.808 47.426 1.00 89.81 606 LYS A N 1
ATOM 4664 C CA . LYS A 1 606 ? -7.584 37.774 46.516 1.00 89.81 606 LYS A CA 1
ATOM 4665 C C . LYS A 1 606 ? -6.820 39.086 46.405 1.00 89.81 606 LYS A C 1
ATOM 4667 O O . LYS A 1 606 ? -6.133 39.501 47.336 1.00 89.81 606 LYS A O 1
ATOM 4672 N N . GLY A 1 607 ? -7.006 39.773 45.279 1.00 82.44 607 GLY A N 1
ATOM 4673 C CA . GLY A 1 607 ? -6.587 41.163 45.112 1.00 82.44 607 GLY A CA 1
ATOM 4674 C C . GLY A 1 607 ? -7.391 42.150 45.981 1.00 82.44 607 GLY A C 1
ATOM 4675 O O . GLY A 1 607 ? -8.502 41.841 46.433 1.00 82.44 607 GLY A O 1
ATOM 4676 N N . PRO A 1 608 ? -6.865 43.369 46.202 1.00 78.50 608 PRO A N 1
ATOM 4677 C CA . PRO A 1 608 ? -7.506 44.368 47.060 1.00 78.50 608 PRO A CA 1
ATOM 4678 C C . PRO A 1 608 ? -8.874 44.837 46.535 1.00 78.50 608 PRO A C 1
ATOM 4680 O O . PRO A 1 608 ? -9.739 45.177 47.333 1.00 78.50 608 PRO A O 1
ATOM 4683 N N . ASN A 1 609 ? -9.099 44.784 45.218 1.00 81.19 609 ASN A N 1
ATOM 4684 C CA . ASN A 1 609 ? -10.284 45.351 44.557 1.00 81.19 609 ASN A CA 1
ATOM 4685 C C . ASN A 1 609 ? -11.453 44.363 44.369 1.00 81.19 609 ASN A C 1
ATOM 4687 O O . ASN A 1 609 ? -12.430 44.709 43.707 1.00 81.19 609 ASN A O 1
ATOM 4691 N N . ILE A 1 610 ? -11.352 43.142 44.908 1.00 87.31 610 ILE A N 1
ATOM 4692 C CA . ILE A 1 610 ? -12.408 42.123 44.813 1.00 87.31 610 ILE A CA 1
ATOM 4693 C C . ILE A 1 610 ? -13.341 42.240 46.022 1.00 87.31 610 ILE A C 1
ATOM 4695 O O . ILE A 1 610 ? -12.877 42.102 47.164 1.00 87.31 610 ILE A O 1
ATOM 4699 N N . TYR A 1 611 ? -14.634 42.453 45.770 1.00 87.19 611 TYR A N 1
ATOM 4700 C CA . TYR A 1 611 ? -15.694 42.478 46.782 1.00 87.19 611 TYR A CA 1
ATOM 4701 C C . TYR A 1 611 ? -16.573 41.218 46.711 1.00 87.19 611 TYR A C 1
ATOM 4703 O O . TYR A 1 611 ? -16.729 40.612 45.651 1.00 87.19 611 TYR A O 1
ATOM 4711 N N . PHE A 1 612 ? -17.156 40.833 47.849 1.00 91.62 612 PHE A N 1
ATOM 4712 C CA . PHE A 1 612 ? -18.074 39.696 47.963 1.00 91.62 612 PHE A CA 1
ATOM 4713 C C . PHE A 1 612 ? -19.498 40.181 48.226 1.00 91.62 612 PHE A C 1
ATOM 4715 O O . PHE A 1 612 ? -19.695 41.105 49.016 1.00 91.62 612 PHE A O 1
ATOM 4722 N N . THR A 1 613 ? -20.485 39.557 47.587 1.00 88.25 613 THR A N 1
ATOM 4723 C CA . THR A 1 613 ? -21.907 39.889 47.763 1.00 88.25 613 THR A CA 1
ATOM 4724 C C . THR A 1 613 ? -22.784 38.637 47.742 1.00 88.25 613 THR A C 1
ATOM 4726 O O . THR A 1 613 ? -22.420 37.627 47.146 1.00 88.25 613 THR A O 1
ATOM 4729 N N . LYS A 1 614 ? -23.951 38.701 48.394 1.00 86.00 614 LYS A N 1
ATOM 4730 C CA . LYS A 1 614 ? -25.027 37.705 48.235 1.00 86.00 614 LYS A CA 1
ATOM 4731 C C . LYS A 1 614 ? -25.963 38.026 47.065 1.00 86.00 614 LYS A C 1
ATOM 4733 O O . LYS A 1 614 ? -26.725 37.160 46.651 1.00 86.00 614 LYS A O 1
ATOM 4738 N N . GLU A 1 615 ? -25.945 39.260 46.566 1.00 82.12 615 GLU A N 1
ATOM 4739 C CA . GLU A 1 615 ? -26.854 39.737 45.522 1.00 82.12 615 GLU A CA 1
ATOM 4740 C C . GLU A 1 615 ? -26.162 39.690 44.155 1.00 82.12 615 GLU A C 1
ATOM 4742 O O . GLU A 1 615 ? -25.387 40.575 43.795 1.00 82.12 615 GLU A O 1
ATOM 4747 N N . CYS A 1 616 ? -26.432 38.634 43.381 1.00 73.19 616 CYS A N 1
ATOM 4748 C CA . CYS A 1 616 ? -25.765 38.391 42.092 1.00 73.19 616 CYS A CA 1
ATOM 4749 C C . CYS A 1 616 ? -26.245 39.275 40.944 1.00 73.19 616 CYS A C 1
ATOM 4751 O O . CYS A 1 616 ? -25.621 39.303 39.887 1.00 73.19 616 CYS A O 1
ATOM 4753 N N . SER A 1 617 ? -27.299 40.059 41.166 1.00 66.94 617 SER A N 1
ATOM 4754 C CA . SER A 1 617 ? -27.714 41.134 40.266 1.00 66.94 617 SER A CA 1
ATOM 4755 C C . SER A 1 617 ? -26.736 42.317 40.238 1.00 66.94 617 SER A C 1
ATOM 4757 O O . SER A 1 617 ? -26.737 43.064 39.263 1.00 66.94 617 SER A O 1
ATOM 4759 N N . ASP A 1 618 ? -25.875 42.456 41.255 1.00 55.03 618 ASP A N 1
ATOM 4760 C CA . ASP A 1 618 ? -25.046 43.650 41.494 1.00 55.03 618 ASP A CA 1
ATOM 4761 C C . ASP A 1 618 ? -23.561 43.461 41.137 1.00 55.03 618 ASP A C 1
ATOM 4763 O O . ASP A 1 618 ? -22.711 44.276 41.493 1.00 55.03 618 ASP A O 1
ATOM 4767 N N . LEU A 1 619 ? -23.224 42.406 40.388 1.00 60.03 619 LEU A N 1
ATOM 4768 C CA . LEU A 1 619 ? -21.840 42.027 40.069 1.00 60.03 619 LEU A CA 1
ATOM 4769 C C . LEU A 1 619 ? -21.057 43.060 39.215 1.00 60.03 619 LEU A C 1
ATOM 4771 O O . LEU A 1 619 ? -19.839 42.936 39.069 1.00 60.03 619 LEU A O 1
ATOM 4775 N N . ASN A 1 620 ? -21.715 44.118 38.723 1.00 55.19 620 ASN A N 1
ATOM 4776 C CA . ASN A 1 620 ? -21.108 45.305 38.103 1.00 55.19 620 ASN A CA 1
ATOM 4777 C C . ASN A 1 620 ? -21.567 46.590 38.830 1.00 55.19 620 ASN A C 1
ATOM 4779 O O . ASN A 1 620 ? -22.573 47.183 38.432 1.00 55.19 620 ASN A O 1
ATOM 4783 N N . PRO A 1 621 ? -20.849 47.086 39.855 1.00 45.38 621 PRO A N 1
ATOM 4784 C CA . PRO A 1 621 ? -21.186 48.359 40.474 1.00 45.38 621 PRO A CA 1
ATOM 4785 C C . PRO A 1 621 ? -20.829 49.506 39.513 1.00 45.38 621 PRO A C 1
ATOM 4787 O O . PRO A 1 621 ? -19.833 49.412 38.784 1.00 45.38 621 PRO A O 1
ATOM 4790 N N . PRO A 1 622 ? -21.585 50.616 39.505 1.00 38.38 622 PRO A N 1
ATOM 4791 C CA . PRO A 1 622 ? -21.209 51.806 38.755 1.00 38.38 622 PRO A CA 1
ATOM 4792 C C . PRO A 1 622 ? -19.884 52.388 39.268 1.00 38.38 622 PRO A C 1
ATOM 4794 O O . PRO A 1 622 ? -19.566 52.346 40.456 1.00 38.38 622 PRO A O 1
ATOM 4797 N N . ILE A 1 623 ? -19.116 52.956 38.340 1.00 41.62 623 ILE A N 1
ATOM 4798 C CA . ILE A 1 623 ? -17.831 53.609 38.596 1.00 41.62 623 ILE A CA 1
ATOM 4799 C C . ILE A 1 623 ? -18.033 54.752 39.606 1.00 41.62 623 ILE A C 1
ATOM 4801 O O . ILE A 1 623 ? -18.663 55.757 39.280 1.00 41.62 623 ILE A O 1
ATOM 4805 N N . ILE A 1 624 ? -17.445 54.653 40.802 1.00 36.06 624 ILE A N 1
ATOM 4806 C CA . ILE A 1 624 ? -17.228 55.835 41.647 1.00 36.06 624 ILE A CA 1
ATOM 4807 C C . ILE A 1 624 ? -15.992 56.560 41.099 1.00 36.06 624 ILE A C 1
ATOM 4809 O O . ILE A 1 624 ? -14.858 56.273 41.471 1.00 36.06 624 ILE A O 1
ATOM 4813 N N . THR A 1 625 ? -16.204 57.486 40.164 1.00 36.31 625 THR A N 1
ATOM 4814 C CA . THR A 1 625 ? -15.200 58.480 39.756 1.00 36.31 625 THR A CA 1
ATOM 4815 C C . THR A 1 625 ? -15.358 59.745 40.591 1.00 36.31 625 THR A C 1
ATOM 4817 O O . THR A 1 625 ? -16.311 60.488 40.368 1.00 36.31 625 THR A O 1
ATOM 4820 N N . ALA A 1 626 ? -14.426 59.977 41.518 1.00 31.72 626 ALA A N 1
ATOM 4821 C CA . ALA A 1 626 ? -13.872 61.267 41.983 1.00 31.72 626 ALA A CA 1
ATOM 4822 C C . ALA A 1 626 ? -13.167 60.993 43.331 1.00 31.72 626 ALA A C 1
ATOM 4824 O O . ALA A 1 626 ? -13.718 60.281 44.159 1.00 31.72 626 ALA A O 1
ATOM 4825 N N . VAL A 1 627 ? -11.951 61.466 43.615 1.00 29.53 627 VAL A N 1
ATOM 4826 C CA . VAL A 1 627 ? -11.541 62.877 43.601 1.00 29.53 627 VAL A CA 1
ATOM 4827 C C . VAL A 1 627 ? -10.078 63.043 43.162 1.00 29.53 627 VAL A C 1
ATOM 4829 O O . VAL A 1 627 ? -9.232 62.188 43.395 1.00 29.53 627 VAL A O 1
ATOM 4832 N N . ASP A 1 628 ? -9.880 64.178 42.497 1.00 28.92 628 ASP A N 1
ATOM 4833 C CA . ASP A 1 628 ? -8.694 64.997 42.242 1.00 28.92 628 ASP A CA 1
ATOM 4834 C C . ASP A 1 628 ? -7.335 64.627 42.875 1.00 28.92 628 ASP A C 1
ATOM 4836 O O . ASP A 1 628 ? -7.193 64.179 44.008 1.00 28.92 628 ASP A O 1
ATOM 4840 N N . SER A 1 629 ? -6.324 64.932 42.074 1.00 42.41 629 SER A N 1
ATOM 4841 C CA . SER A 1 629 ? -4.892 64.906 42.313 1.00 42.41 629 SER A CA 1
ATOM 4842 C C . SER A 1 629 ? -4.420 65.634 43.584 1.00 42.41 629 SER A C 1
ATOM 4844 O O . SER A 1 629 ? -4.913 66.698 43.935 1.00 42.41 629 SER A O 1
ATOM 4846 N N . GLN A 1 630 ? -3.339 65.093 44.163 1.00 32.16 630 GLN A N 1
ATOM 4847 C CA . GLN A 1 630 ? -2.575 65.529 45.347 1.00 32.16 630 GLN A CA 1
ATOM 4848 C C . GLN A 1 630 ? -3.025 64.905 46.677 1.00 32.16 630 GLN A C 1
ATOM 4850 O O . GLN A 1 630 ? -4.175 64.999 47.070 1.00 32.16 630 GLN A O 1
ATOM 4855 N N . TYR A 1 631 ? -2.038 64.337 47.380 1.00 31.11 631 TYR A N 1
ATOM 4856 C CA . TYR A 1 631 ? -2.079 63.507 48.596 1.00 31.11 631 TYR A CA 1
ATOM 4857 C C . TYR A 1 631 ? -2.167 61.992 48.352 1.00 31.11 631 TYR A C 1
ATOM 4859 O O . TYR A 1 631 ? -3.226 61.404 48.170 1.00 31.11 631 TYR A O 1
ATOM 4867 N N . GLN A 1 632 ? -0.993 61.348 48.405 1.00 41.22 632 GLN A N 1
ATOM 4868 C CA . GLN A 1 632 ? -0.894 59.960 48.856 1.00 41.22 632 GLN A CA 1
ATOM 4869 C C . GLN A 1 632 ? -1.510 59.878 50.258 1.00 41.22 632 GLN A C 1
ATOM 4871 O O . GLN A 1 632 ? -1.134 60.675 51.118 1.00 41.22 632 GLN A O 1
ATOM 4876 N N . ALA A 1 633 ? -2.424 58.938 50.490 1.00 28.97 633 ALA A N 1
ATOM 4877 C CA . ALA A 1 633 ? -2.965 58.687 51.819 1.00 28.97 633 ALA A CA 1
ATOM 4878 C C . ALA A 1 633 ? -2.989 57.186 52.124 1.00 28.97 633 ALA A C 1
ATOM 4880 O O . ALA A 1 633 ? -3.522 56.375 51.366 1.00 28.97 633 ALA A O 1
ATOM 4881 N N . GLU A 1 634 ? -2.353 56.869 53.247 1.00 33.94 634 GLU A N 1
ATOM 4882 C CA . GLU A 1 634 ? -2.395 55.617 53.988 1.00 33.94 634 GLU A CA 1
ATOM 4883 C C . GLU A 1 634 ? -3.820 55.315 54.500 1.00 33.94 634 GLU A C 1
ATOM 4885 O O . GLU A 1 634 ? -4.592 56.228 54.777 1.00 33.94 634 GLU A O 1
ATOM 4890 N N . PHE A 1 635 ? -4.125 54.014 54.595 1.00 39.75 635 PHE A N 1
ATOM 4891 C CA . PHE A 1 635 ? -5.192 53.323 55.341 1.00 39.75 635 PHE A CA 1
ATOM 4892 C C . PHE A 1 635 ? -6.452 54.104 55.783 1.00 39.75 635 PHE A C 1
ATOM 4894 O O . PHE A 1 635 ? -6.412 54.937 56.684 1.00 39.75 635 PHE A O 1
ATOM 4901 N N . LEU A 1 636 ? -7.617 53.675 55.277 1.00 30.06 636 LEU A N 1
ATOM 4902 C CA . LEU A 1 636 ? -8.937 53.941 55.866 1.00 30.06 636 LEU A CA 1
ATOM 4903 C C . LEU A 1 636 ? -9.687 52.610 56.051 1.00 30.06 636 LEU A C 1
ATOM 4905 O O . LEU A 1 636 ? -10.043 51.960 55.069 1.00 30.06 636 LEU A O 1
ATOM 4909 N N . GLU A 1 637 ? -9.929 52.201 57.299 1.00 32.47 637 GLU A N 1
ATOM 4910 C CA . GLU A 1 637 ? -10.946 51.194 57.631 1.00 32.47 637 GLU A CA 1
ATOM 4911 C C . GLU A 1 637 ? -12.323 51.869 57.671 1.00 32.47 637 GLU A C 1
ATOM 4913 O O . GLU A 1 637 ? -12.524 52.849 58.389 1.00 32.47 637 GLU A O 1
ATOM 4918 N N . ALA A 1 638 ? -13.286 51.327 56.926 1.00 32.53 638 ALA A N 1
ATOM 4919 C CA . ALA A 1 638 ? -14.698 51.656 57.073 1.00 32.53 638 ALA A CA 1
ATOM 4920 C C . ALA A 1 638 ? -15.370 50.555 57.905 1.00 32.53 638 ALA A C 1
ATOM 4922 O O . ALA A 1 638 ? -15.371 49.393 57.504 1.00 32.53 638 ALA A O 1
ATOM 4923 N N . THR A 1 639 ? -15.953 50.908 59.050 1.00 35.41 639 THR A N 1
ATOM 4924 C CA . THR A 1 639 ? -16.856 50.017 59.793 1.00 35.41 639 THR A CA 1
ATOM 4925 C C . THR A 1 639 ? -18.295 50.482 59.590 1.00 35.41 639 THR A C 1
ATOM 4927 O O . THR A 1 639 ? -18.609 51.660 59.752 1.00 35.41 639 THR A O 1
ATOM 4930 N N . SER A 1 640 ? -19.172 49.560 59.188 1.00 31.89 640 SER A N 1
ATOM 4931 C CA . SER A 1 640 ? -20.611 49.794 59.049 1.00 31.89 640 SER A CA 1
ATOM 4932 C C . SER A 1 640 ? -21.334 49.460 60.353 1.00 31.89 640 SER A C 1
ATOM 4934 O O . SER A 1 640 ? -21.148 48.367 60.889 1.00 31.89 640 SER A O 1
ATOM 4936 N N . THR A 1 641 ? -22.217 50.341 60.818 1.00 42.25 641 THR A N 1
ATOM 4937 C CA . THR A 1 641 ? -23.284 49.994 61.771 1.00 42.25 641 THR A CA 1
ATOM 4938 C C . THR A 1 641 ? -24.658 50.151 61.108 1.00 42.25 641 THR A C 1
ATOM 4940 O O . THR A 1 641 ? -24.778 50.801 60.068 1.00 42.25 641 THR A O 1
ATOM 4943 N N . GLU A 1 642 ? -25.672 49.496 61.687 1.00 43.59 642 GLU A N 1
ATOM 4944 C CA . GLU A 1 642 ? -26.957 49.086 61.078 1.00 43.59 642 GLU A CA 1
ATOM 4945 C C . GLU A 1 642 ? -27.859 50.178 60.454 1.00 43.59 642 GLU A C 1
ATOM 4947 O O . GLU A 1 642 ? -28.844 49.817 59.821 1.00 43.59 642 GLU A O 1
ATOM 4952 N N . ASP A 1 643 ? -27.520 51.472 60.513 1.00 41.34 643 ASP A N 1
ATOM 4953 C CA . ASP A 1 643 ? -28.386 52.561 60.010 1.00 41.34 643 ASP A CA 1
ATOM 4954 C C . ASP A 1 643 ? -27.838 53.333 58.783 1.00 41.34 643 ASP A C 1
ATOM 4956 O O . ASP A 1 643 ? -28.377 54.369 58.393 1.00 41.34 643 ASP A O 1
ATOM 4960 N N . GLY A 1 644 ? -26.786 52.842 58.118 1.00 39.66 644 GLY A N 1
ATOM 4961 C CA . GLY A 1 644 ? -26.456 53.263 56.743 1.00 39.66 644 GLY A CA 1
ATOM 4962 C C . GLY A 1 644 ? -25.891 54.683 56.539 1.00 39.66 644 GLY A C 1
ATOM 4963 O O . GLY A 1 644 ? -25.879 55.164 55.408 1.00 39.66 644 GLY A O 1
ATOM 4964 N N . MET A 1 645 ? -25.377 55.353 57.577 1.00 33.72 645 MET A N 1
ATOM 4965 C CA . MET A 1 645 ? -24.643 56.628 57.449 1.00 33.72 645 MET A CA 1
ATOM 4966 C C . MET A 1 645 ? -23.183 56.476 57.907 1.00 33.72 645 MET A C 1
ATOM 4968 O O . MET A 1 645 ? -22.923 56.051 59.030 1.00 33.72 645 MET A O 1
ATOM 4972 N N . ILE A 1 646 ? -22.226 56.848 57.045 1.00 36.91 646 ILE A N 1
ATOM 4973 C CA . ILE A 1 646 ? -20.777 56.786 57.315 1.00 36.91 646 ILE A CA 1
ATOM 4974 C C . ILE A 1 646 ? -20.316 58.101 57.962 1.00 36.91 646 ILE A C 1
ATOM 4976 O O . ILE A 1 646 ? -20.468 59.168 57.368 1.00 36.91 646 ILE A O 1
ATOM 4980 N N . TYR A 1 647 ? -19.690 58.023 59.138 1.00 33.91 647 TYR A N 1
ATOM 4981 C CA . TYR A 1 647 ? -18.933 59.130 59.734 1.00 33.91 647 TYR A CA 1
ATOM 4982 C C . TYR A 1 647 ? -17.435 58.801 59.727 1.00 33.91 647 TYR A C 1
ATOM 4984 O O . TYR A 1 647 ? -17.027 57.738 60.186 1.00 33.91 647 TYR A O 1
ATOM 4992 N N . LEU A 1 648 ? -16.612 59.723 59.217 1.00 35.94 648 LEU A N 1
ATOM 4993 C CA . LEU A 1 648 ? -15.151 59.611 59.220 1.00 35.94 648 LEU A CA 1
ATOM 4994 C C . LEU A 1 648 ? -14.600 60.089 60.572 1.00 35.94 648 LEU A C 1
ATOM 4996 O O . LEU A 1 648 ? -14.803 61.247 60.938 1.00 35.94 648 LEU A O 1
ATOM 5000 N N . VAL A 1 649 ? -13.876 59.229 61.294 1.00 32.78 649 VAL A N 1
ATOM 5001 C CA . VAL A 1 649 ? -13.102 59.613 62.489 1.00 32.78 649 VAL A CA 1
ATOM 5002 C C . VAL A 1 649 ? -11.616 59.349 62.211 1.00 32.78 649 VAL A C 1
ATOM 5004 O O . VAL A 1 649 ? -11.280 58.221 61.856 1.00 32.78 649 VAL A O 1
ATOM 5007 N N . PRO A 1 650 ? -10.704 60.329 62.362 1.00 34.00 650 PRO A N 1
ATOM 5008 C CA . PRO A 1 650 ? -9.276 60.087 62.173 1.00 34.00 650 PRO A CA 1
ATOM 5009 C C . PRO A 1 650 ? -8.671 59.403 63.410 1.00 34.00 650 PRO A C 1
ATOM 5011 O O . PRO A 1 650 ? -8.826 59.901 64.527 1.00 34.00 650 PRO A O 1
ATOM 5014 N N . MET A 1 651 ? -7.927 58.307 63.225 1.00 33.97 651 MET A N 1
ATOM 5015 C CA . MET A 1 651 ? -7.003 57.800 64.247 1.00 33.97 651 MET A CA 1
ATOM 5016 C C . MET A 1 651 ? -5.693 58.597 64.177 1.00 33.97 651 MET A C 1
ATOM 5018 O O . MET A 1 651 ? -4.896 58.410 63.263 1.00 33.97 651 MET A O 1
ATOM 5022 N N . ALA A 1 652 ? -5.467 59.488 65.141 1.00 35.47 652 ALA A N 1
ATOM 5023 C CA . ALA A 1 652 ? -4.162 60.110 65.355 1.00 35.47 652 ALA A CA 1
ATOM 5024 C C . ALA A 1 652 ? -3.258 59.167 66.167 1.00 35.47 652 ALA A C 1
ATOM 5026 O O . ALA A 1 652 ? -3.703 58.555 67.141 1.00 35.47 652 ALA A O 1
ATOM 5027 N N . THR A 1 653 ? -1.982 59.066 65.795 1.00 37.34 653 THR A N 1
ATOM 5028 C CA . THR A 1 653 ? -0.972 58.352 66.591 1.00 37.34 653 THR A CA 1
ATOM 5029 C C . THR A 1 653 ? -0.434 59.255 67.708 1.00 37.34 653 THR A C 1
ATOM 5031 O O . THR A 1 653 ? -0.480 60.480 67.611 1.00 37.34 653 THR A O 1
ATOM 5034 N N . GLU A 1 654 ? 0.123 58.671 68.775 1.00 37.38 654 GLU A N 1
ATOM 5035 C CA . GLU A 1 654 ? 0.663 59.356 69.974 1.00 37.38 654 GLU A CA 1
ATOM 5036 C C . GLU A 1 654 ? 1.765 60.406 69.690 1.00 37.38 654 GLU A C 1
ATOM 5038 O O . GLU A 1 654 ? 2.201 61.123 70.590 1.00 37.38 654 GLU A O 1
ATOM 5043 N N . LYS A 1 655 ? 2.202 60.536 68.432 1.00 41.12 655 LYS A N 1
ATOM 5044 C CA . LYS A 1 655 ? 3.172 61.532 67.964 1.00 41.12 655 LYS A CA 1
ATOM 5045 C C . LYS A 1 655 ? 2.529 62.839 67.468 1.00 41.12 655 LYS A C 1
ATOM 5047 O O . LYS A 1 655 ? 3.229 63.846 67.392 1.00 41.12 655 LYS A O 1
ATOM 5052 N N . ASP A 1 656 ? 1.214 62.848 67.227 1.00 42.56 656 ASP A N 1
ATOM 5053 C CA . ASP A 1 656 ? 0.444 64.009 66.744 1.00 42.56 656 ASP A CA 1
ATOM 5054 C C . ASP A 1 656 ? -0.278 64.779 67.872 1.00 42.56 656 ASP A C 1
ATOM 5056 O O . ASP A 1 656 ? -0.759 65.897 67.681 1.00 42.56 656 ASP A O 1
ATOM 5060 N N . LEU A 1 657 ? -0.284 64.239 69.095 1.00 38.69 657 LEU A N 1
ATOM 5061 C CA . LEU A 1 657 ? -0.927 64.838 70.276 1.00 38.69 657 LEU A CA 1
ATOM 5062 C C . LEU A 1 657 ? -0.139 65.992 70.933 1.00 38.69 657 LEU A C 1
ATOM 5064 O O . LEU A 1 657 ? -0.591 66.551 71.930 1.00 38.69 657 LEU A O 1
ATOM 5068 N N . ALA A 1 658 ? 1.002 66.406 70.373 1.00 37.75 658 ALA A N 1
ATOM 5069 C CA . ALA A 1 658 ? 1.778 67.551 70.869 1.00 37.75 658 ALA A CA 1
ATOM 5070 C C . ALA A 1 658 ? 1.579 68.856 70.066 1.00 37.75 658 ALA A C 1
ATOM 5072 O O . ALA A 1 658 ? 2.166 69.873 70.430 1.00 37.75 658 ALA A O 1
ATOM 5073 N N . ALA A 1 659 ? 0.760 68.862 69.005 1.00 41.22 659 ALA A N 1
ATOM 5074 C CA . ALA A 1 659 ? 0.562 70.048 68.158 1.00 41.22 659 ALA A CA 1
ATOM 5075 C C . ALA A 1 659 ? -0.869 70.627 68.157 1.00 41.22 659 ALA A C 1
ATOM 5077 O O . ALA A 1 659 ? -1.062 71.731 67.654 1.00 41.22 659 ALA A O 1
ATOM 5078 N N . ILE A 1 660 ? -1.865 69.942 68.738 1.00 39.69 660 ILE A N 1
ATOM 5079 C CA . ILE A 1 660 ? -3.272 70.398 68.748 1.00 39.69 660 ILE A CA 1
ATOM 5080 C C . ILE A 1 660 ? -3.874 70.270 70.157 1.00 39.69 660 ILE A C 1
ATOM 5082 O O . ILE A 1 660 ? -4.854 69.578 70.394 1.00 39.69 660 ILE A O 1
ATOM 5086 N N . CYS A 1 661 ? -3.260 70.953 71.120 1.00 36.59 661 CYS A N 1
ATOM 5087 C CA . CYS A 1 661 ? -3.906 71.329 72.377 1.00 36.59 661 CYS A CA 1
ATOM 5088 C C . CYS A 1 661 ? -3.665 72.829 72.583 1.00 36.59 661 CYS A C 1
ATOM 5090 O O . CYS A 1 661 ? -2.838 73.253 73.387 1.00 36.59 661 CYS A O 1
ATOM 5092 N N . GLY A 1 662 ? -4.344 73.630 71.762 1.00 30.06 662 GLY A N 1
ATOM 5093 C CA . GLY A 1 662 ? -4.460 75.075 71.902 1.00 30.06 662 GLY A CA 1
ATOM 5094 C C . GLY A 1 662 ? -5.917 75.422 72.170 1.00 30.06 662 GLY A C 1
ATOM 5095 O O . GLY A 1 662 ? -6.671 75.599 71.226 1.00 30.06 662 GLY A O 1
ATOM 5096 N N . GLU A 1 663 ? -6.255 75.478 73.458 1.00 33.72 663 GLU A N 1
ATOM 5097 C CA . GLU A 1 663 ? -7.400 76.177 74.060 1.00 33.72 663 GLU A CA 1
ATOM 5098 C C . GLU A 1 663 ? -8.833 75.771 73.643 1.00 33.72 663 GLU A C 1
ATOM 5100 O O . GLU A 1 663 ? -9.306 76.080 72.559 1.00 33.72 663 GLU A O 1
ATOM 5105 N N . CYS A 1 664 ? -9.522 75.153 74.618 1.00 30.00 664 CYS A N 1
ATOM 5106 C CA . CYS A 1 664 ? -10.857 75.508 75.142 1.00 30.00 664 CYS A CA 1
ATOM 5107 C C . CYS A 1 664 ? -11.965 75.837 74.115 1.00 30.00 664 CYS A C 1
ATOM 5109 O O . CYS A 1 664 ? -11.889 76.833 73.407 1.00 30.00 664 CYS A O 1
ATOM 5111 N N . LEU A 1 665 ? -13.110 75.150 74.090 1.00 33.62 665 LEU A N 1
ATOM 5112 C CA . LEU A 1 665 ? -14.034 74.866 75.197 1.00 33.62 665 LEU A CA 1
ATOM 5113 C C . LEU A 1 665 ? -15.120 73.898 74.710 1.00 33.62 665 LEU A C 1
ATOM 5115 O O . LEU A 1 665 ? -15.538 74.063 73.540 1.00 33.62 665 LEU A O 1
#

Sequence (665 aa):
MEVDGVNRQYTLYVPEGHDGTEKWPLVFAFHGLTANNQAMIIESKMYSVADTAKFLVVYPQGLIVNCKPLGVVDLGWNIPDNFEADQDDVAFVGKIITILENKPSYGIDLNKVYATGGSNGGILSVYLAFELAHRIAAVADVSGPISDMLINHLCVPSRPVSVLHMQGTDDFLIPSGGNEYFLPLEAVTEYWAGISGCNAVPDSTELEDLNLDDNSTVTLFEYNNCESD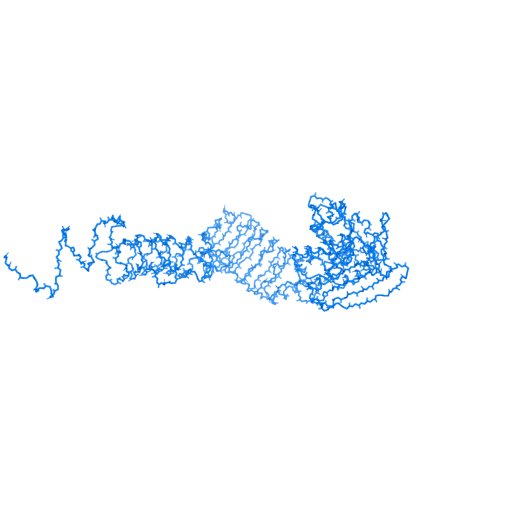YEVLLYRINGGGHVWPGGDLVPGDWDMGNINMDINGSAEIWNFFKRNTRPVQFVQISDTAFLHALVDQGVDINSDSLISYNEAETVISLSVDSVGISDMTGIEAFINLNSLSCSYNLIPNLDVSDNYALTHLNCSFNHLYSLDLSQNTALVNLNCSANQLSSLDVSKNTALKNLSMEGMLDLREVCVWEMPFPPTSASVLITGSPNAFFSIECSVNNVSIPDTDFLNALIDERIDTNGDSLISYAEARNEDDLVLYGGRTGGEIRDATGIEAFTNLKHLVLRCNKLTSLDLSNNQELTYLDVGENFLETLDISGCHLLTTLKVGPRSRKCGDKNLIKSLDITNNKLLVEIDLLYLDSLRGVCVWTMPFPPDGVTVYKGPNIYFTKECSDLNPPIITAVDSQYQAEFLEATSTEDGMIYLVPMATEKDLAAICGECL

Foldseek 3Di:
DDDPNDDWDKDKQAAPPQQLPAAAAEEEEEEAWQDFLVLSCQFQVLSVVCNVPVHMYIRTGFDWWQAPLVRDTGGADDDPPRTDDPGDPLRVVVVVLVVLVVDSRNRHDQQQYEYEYAARSLQVRVVCCQVPVVRHQAYEYEPHAHFPVSVVPGDQHPAQHAYEYEYECAAPSAHCCGDNGGHHQVVRLLVSCVRQVFDNAWDKDWADQPDPPLQWTWIKTWGDDGPPPGTGIYIYIYQAFSGQACGDDDPPDDCRGGRHPSDSNSNVVVVNSVSTTSDFAFQDDPWPLLLVQCVVVCLVVVPPSTHGLVSLCVEQEGASEQSATADPRRNLSNQNHQEYHHEQYAHQDDDCQSNLNHQYDHHDNYAHQDDDCQSNLNHAYDAHAHYAHLEEECLSVLNHAEEEHEQHQNHAEYAHVDPPPPDPSHDYHHHNHVRYDYDPPVVPFFQDDPWPQLLQLCVVVVLVVVPPSTHGLVSLCVDAEEADEPPPGRDATADPRRNLSNQNHAYDADALHAYQDDANLNNCNHAEYAHENYQHQYYHCQNPQNHAEEHQHHPDPPSVHHYQHQEEECLNNVNHQEEHAPPNPNHAEYAYVDPPPPDPNHDYHHDPRYDYDPDPVCSDPDDPDDDDDDDDDDDDDWDDDDPPDGDDDDDDDPVPVVPPPDDDD

Radius of gyration: 40.21 Å; chains: 1; bounding box: 73×102×121 Å

Secondary structure (DSSP, 8-state):
-EETTEE--EEEE--TT--SSS-EEEEEEE--TT--HHHHHHHH-HHHHHHHHT-EEEEEPPEEEEETTTTEEEEE--BTTTEE-S--HHHHHHHHHHHHHT-GGG-EEEEEEEEEEETHHHHHHHHHHHH-TTT-SEEEEES-PPPHHHHHHSPPPSS--EEEEEEETT-SSS-TT--SSS--HHHHHHHHHHHTT--SS-EEEEPP---TTSS-EEEEEEE-S-GGG--EEEEEEET--SS-TT-PPPTT----SPPP-SS-HHHHHHHHHTT--PPPPBP----HHHHHHHHHTT--SS-SSS-BHHHHHT-SEEE-TTS--S--TTGGG-TT--EEE--SS--S----TT-TT--EEE--SS--S----SS-TT--EEE--SS--SEEE-TT-TT-SEEE-TT-SS--EEE-SSSSSS-TT-EEE-TT-TT-EEES-TTSSB-----HHHHHHHHHTT--SS-SSS-BHHHHHH-SEEEEETTTSS------TTGGG-TT--EEEEESS--SEEE-TT-TT--EEE--SS--SEEE-TT-TT--EEE-S---SSS------SEEE-TT-TT--EEEETT-TT--EEE-SSSSSSPTT-EEEE-TT-EEES-GGGSS--------S------------TT----------TTSTTS------